Protein AF-A0A4Q2DKI8-F1 (afdb_monomer_lite)

Radius of gyration: 30.86 Å; chains: 1; bounding box: 80×65×93 Å

Secondary structure (DSSP, 8-state):
--HHHHHHHHH-PPPPSS-SS-HHHHHHHHHHHHHH-S-S-----GGGIIIIIHHHHHHHHHHS-GGGS---SS---------TTS--SSS-----HHHHHHHHHHHHHHHHHHHHHHHGGGTSB-SSPPHHHHHHHHHHHHHHHHHHHHHHTT-HHHHHIIIIIIHHHHHHHHHHHTTTT--BHHHHHHHHHHHHHHHTTT-HHHHHIIIIIIS--SS-GGGPPP---SS---HHHHHHHHHHHHHHHHHHHHHHHHHHHHHHHHTT----TTS----TTSPP-------SS--HHHHHHHHHHHHTEETTTTEE-HHHHHHHHHHTTGGG-TTHHHHHHHHHHHHHHH-HHHHH-TTTS-HHHHT-----------------

Structure (mmCIF, N/CA/C/O backbone):
data_AF-A0A4Q2DKI8-F1
#
_entry.id   AF-A0A4Q2DKI8-F1
#
loop_
_atom_site.group_PDB
_atom_site.id
_atom_site.type_symbol
_atom_site.label_atom_id
_atom_site.label_alt_id
_atom_site.label_comp_id
_atom_site.label_asym_id
_atom_site.label_entity_id
_atom_site.label_seq_id
_atom_site.pdbx_PDB_ins_code
_atom_site.Cartn_x
_atom_site.Cartn_y
_atom_site.Cartn_z
_atom_site.occupancy
_atom_site.B_iso_or_equiv
_atom_site.auth_seq_id
_atom_site.auth_comp_id
_atom_site.auth_asym_id
_atom_site.auth_atom_id
_atom_site.pdbx_PDB_model_num
ATOM 1 N N . MET A 1 1 ? 31.866 -0.800 -33.463 1.00 77.00 1 MET A N 1
ATOM 2 C CA . MET A 1 1 ? 30.516 -1.315 -33.772 1.00 77.00 1 MET A CA 1
ATOM 3 C C . MET A 1 1 ? 30.031 -0.546 -34.983 1.00 77.00 1 MET A C 1
ATOM 5 O O . MET A 1 1 ? 29.863 0.662 -34.855 1.00 77.00 1 MET A O 1
ATOM 9 N N . THR A 1 2 ? 29.978 -1.194 -36.147 1.00 89.50 2 THR A N 1
ATOM 10 C CA . THR A 1 2 ? 29.548 -0.562 -37.404 1.00 89.50 2 THR A CA 1
ATOM 11 C C . THR A 1 2 ? 28.019 -0.493 -37.470 1.00 89.50 2 THR A C 1
ATOM 13 O O . THR A 1 2 ? 27.343 -1.048 -36.594 1.00 89.50 2 THR A O 1
ATOM 16 N N . ASP A 1 3 ? 27.472 0.204 -38.463 1.00 88.94 3 ASP A N 1
ATOM 17 C CA . ASP A 1 3 ? 26.021 0.373 -38.591 1.00 88.94 3 ASP A CA 1
ATOM 18 C C . ASP A 1 3 ? 25.321 -0.937 -38.971 1.00 88.94 3 ASP A C 1
ATOM 20 O O . ASP A 1 3 ? 24.263 -1.233 -38.425 1.00 88.94 3 ASP A O 1
ATOM 24 N N . GLU A 1 4 ? 25.968 -1.804 -39.748 1.00 89.12 4 GLU A N 1
ATOM 25 C CA . GLU A 1 4 ? 25.442 -3.121 -40.129 1.00 89.12 4 GLU A CA 1
ATOM 26 C C . GLU A 1 4 ? 25.305 -4.047 -38.908 1.00 89.12 4 GLU A C 1
ATOM 28 O O . GLU A 1 4 ? 24.337 -4.791 -38.766 1.00 89.12 4 GLU A O 1
ATOM 33 N N . VAL A 1 5 ? 26.247 -3.963 -37.959 1.00 89.06 5 VAL A N 1
ATOM 34 C CA . VAL A 1 5 ? 26.152 -4.691 -36.682 1.00 89.06 5 VAL A CA 1
ATOM 35 C C . VAL A 1 5 ? 24.995 -4.159 -35.836 1.00 89.06 5 VAL A C 1
ATOM 37 O O . VAL A 1 5 ? 24.300 -4.938 -35.187 1.00 89.06 5 VAL A O 1
ATOM 40 N N . ARG A 1 6 ? 24.781 -2.837 -35.810 1.00 89.38 6 ARG A N 1
ATOM 41 C CA . ARG A 1 6 ? 23.656 -2.228 -35.080 1.00 89.38 6 ARG A CA 1
ATOM 42 C C . ARG A 1 6 ? 22.326 -2.642 -35.694 1.00 89.38 6 ARG A C 1
ATOM 44 O O . ARG A 1 6 ? 21.403 -2.973 -34.957 1.00 89.38 6 ARG A O 1
ATOM 51 N N . GLU A 1 7 ? 22.243 -2.659 -37.017 1.00 89.50 7 GLU A N 1
ATOM 52 C CA . GLU A 1 7 ? 21.050 -3.071 -37.747 1.00 89.50 7 GLU A CA 1
ATOM 53 C C . GLU A 1 7 ? 20.717 -4.547 -37.494 1.00 89.50 7 GLU A C 1
ATOM 55 O O . GLU A 1 7 ? 19.560 -4.878 -37.232 1.00 89.50 7 GLU A O 1
ATOM 60 N N . TYR A 1 8 ? 21.730 -5.420 -37.452 1.00 90.88 8 TYR A N 1
ATOM 61 C CA . TYR A 1 8 ? 21.567 -6.823 -37.058 1.00 90.88 8 TYR A CA 1
ATOM 62 C C . TYR A 1 8 ? 20.980 -6.982 -35.646 1.00 90.88 8 TYR A C 1
ATOM 64 O O . TYR A 1 8 ? 20.040 -7.756 -35.448 1.00 90.88 8 TYR A O 1
ATOM 72 N N . ILE A 1 9 ? 21.524 -6.243 -34.669 1.00 90.19 9 ILE A N 1
ATOM 73 C CA . ILE A 1 9 ? 21.139 -6.343 -33.252 1.00 90.19 9 ILE A CA 1
ATOM 74 C C . ILE A 1 9 ? 19.747 -5.746 -33.005 1.00 90.19 9 ILE A C 1
ATOM 76 O O . ILE A 1 9 ? 18.921 -6.368 -32.343 1.00 90.19 9 ILE A O 1
ATOM 80 N N . PHE A 1 10 ? 19.473 -4.542 -33.514 1.00 88.50 10 PHE A N 1
ATOM 81 C CA . PHE A 1 10 ? 18.275 -3.783 -33.137 1.00 88.50 10 PHE A CA 1
ATOM 82 C C . PHE A 1 10 ? 17.110 -3.944 -34.123 1.00 88.50 10 PHE A C 1
ATOM 84 O O . PHE A 1 10 ? 15.946 -3.994 -33.709 1.00 88.50 10 PHE A O 1
ATOM 91 N N . CYS A 1 11 ? 17.407 -4.073 -35.416 1.00 85.75 11 CYS A N 1
ATOM 92 C CA . CYS A 1 11 ? 16.418 -4.001 -36.495 1.00 85.75 11 CYS A CA 1
ATOM 93 C C . CYS A 1 11 ? 16.260 -5.311 -37.278 1.00 85.75 11 CYS A C 1
ATOM 95 O O . CYS A 1 11 ? 15.568 -5.323 -38.291 1.00 85.75 11 CYS A O 1
ATOM 97 N N . ASN A 1 12 ? 16.853 -6.417 -36.811 1.00 85.50 12 ASN A N 1
ATOM 98 C CA . ASN A 1 12 ? 16.821 -7.711 -37.503 1.00 85.50 12 ASN A CA 1
ATOM 99 C C . ASN A 1 12 ? 17.420 -7.678 -38.923 1.00 85.50 12 ASN A C 1
ATOM 101 O O . ASN A 1 12 ? 17.011 -8.458 -39.783 1.00 85.50 12 ASN A O 1
ATOM 105 N N . GLY A 1 13 ? 18.401 -6.801 -39.160 1.00 86.25 13 GLY A N 1
ATOM 106 C CA . GLY A 1 13 ? 19.149 -6.749 -40.415 1.00 86.25 13 GLY A CA 1
ATOM 107 C C . GLY A 1 13 ? 20.004 -8.000 -40.670 1.00 86.25 13 GLY A C 1
ATOM 108 O O . GLY A 1 13 ? 20.163 -8.843 -39.783 1.00 86.25 13 GLY A O 1
ATOM 109 N N . PRO A 1 14 ? 20.569 -8.149 -41.880 1.00 90.31 14 PRO A N 1
ATOM 110 C CA . PRO A 1 14 ? 21.500 -9.230 -42.197 1.00 90.31 14 PRO A CA 1
ATOM 111 C C . PRO A 1 14 ? 22.829 -9.084 -41.434 1.00 90.31 14 PRO A C 1
ATOM 113 O O . PRO A 1 14 ? 23.246 -7.984 -41.082 1.00 90.31 14 PRO A O 1
ATOM 116 N N . TRP A 1 15 ? 23.515 -10.204 -41.184 1.00 88.56 15 TRP A N 1
ATOM 117 C CA . TRP A 1 15 ? 24.844 -10.186 -40.560 1.00 88.56 15 TRP A CA 1
ATOM 118 C C . TRP A 1 15 ? 25.907 -9.690 -41.561 1.00 88.56 15 TRP A C 1
ATOM 120 O O . TRP A 1 15 ? 25.939 -10.214 -42.677 1.00 88.56 15 TRP A O 1
ATOM 130 N N . PRO A 1 16 ? 26.774 -8.722 -41.201 1.00 88.31 16 PRO A N 1
ATOM 131 C CA . PRO A 1 16 ? 27.763 -8.161 -42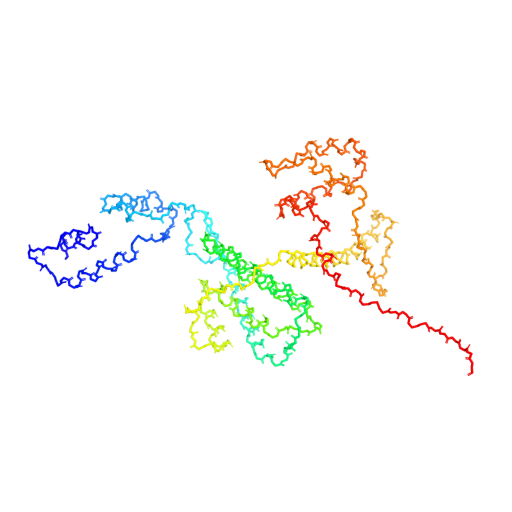.121 1.00 88.31 16 PRO A CA 1
ATOM 132 C C . PRO A 1 16 ? 28.867 -9.144 -42.531 1.00 88.31 16 PRO A C 1
ATOM 134 O O . PRO A 1 16 ? 29.343 -9.943 -41.721 1.00 88.31 16 PRO A O 1
ATOM 137 N N . ASP A 1 17 ? 29.331 -8.993 -43.774 1.00 86.06 17 ASP A N 1
ATOM 138 C CA . ASP A 1 17 ? 30.516 -9.644 -44.340 1.00 86.06 17 ASP A CA 1
ATOM 139 C C . ASP A 1 17 ? 31.410 -8.574 -45.009 1.00 86.06 17 ASP A C 1
ATOM 141 O O . ASP A 1 17 ? 30.940 -7.897 -45.928 1.00 86.06 17 ASP A O 1
ATOM 145 N N . PRO A 1 18 ? 32.662 -8.349 -44.558 1.00 84.50 18 PRO A N 1
ATOM 146 C CA . PRO A 1 18 ? 33.390 -9.077 -43.516 1.00 84.50 18 PRO A CA 1
ATOM 147 C C . PRO A 1 18 ? 32.867 -8.800 -42.102 1.00 84.50 18 PRO A C 1
ATOM 149 O O . PRO A 1 18 ? 32.609 -7.658 -41.722 1.00 84.50 18 PRO A O 1
ATOM 152 N N . ALA A 1 19 ? 32.764 -9.857 -41.294 1.00 83.94 19 ALA A N 1
ATOM 153 C CA . ALA A 1 19 ? 32.272 -9.769 -39.923 1.00 83.94 19 ALA A CA 1
ATOM 154 C C . ALA A 1 19 ? 33.276 -9.023 -39.011 1.00 83.94 19 ALA A C 1
ATOM 156 O O . ALA A 1 19 ? 34.390 -9.508 -38.799 1.00 83.94 19 ALA A O 1
ATOM 157 N N . PRO A 1 20 ? 32.902 -7.878 -38.406 1.00 84.31 20 PRO A N 1
ATOM 158 C CA . PRO A 1 20 ? 33.812 -7.077 -37.582 1.00 84.31 20 PRO A CA 1
ATOM 159 C C . PRO A 1 20 ? 33.986 -7.609 -36.145 1.00 84.31 20 PRO A C 1
ATOM 161 O O . PRO A 1 20 ? 34.806 -7.083 -35.393 1.00 84.31 20 PRO A O 1
ATOM 164 N N . LEU A 1 21 ? 33.203 -8.612 -35.728 1.00 87.44 21 LEU A N 1
ATOM 165 C CA . LEU A 1 21 ? 33.297 -9.282 -34.423 1.00 87.44 21 LEU A CA 1
ATOM 166 C C . LEU A 1 21 ? 32.721 -10.714 -34.479 1.00 87.44 21 LEU A C 1
ATOM 168 O O . LEU A 1 21 ? 32.030 -11.046 -35.439 1.00 87.44 21 LEU A O 1
ATOM 172 N N . PRO A 1 22 ? 32.964 -11.568 -33.464 1.00 90.56 22 PRO A N 1
ATOM 173 C CA . PRO A 1 22 ? 32.379 -12.907 -33.404 1.00 90.56 22 PRO A CA 1
ATOM 174 C C . PRO A 1 22 ? 30.851 -12.863 -33.327 1.00 90.56 22 PRO A C 1
ATOM 176 O O . PRO A 1 22 ? 30.297 -12.199 -32.449 1.00 90.56 22 PRO A O 1
ATOM 179 N N . LYS A 1 23 ? 30.180 -13.619 -34.202 1.00 88.88 23 LYS A N 1
ATOM 180 C CA . LYS A 1 23 ? 28.714 -13.640 -34.297 1.00 88.88 23 LYS A CA 1
ATOM 181 C C . LYS A 1 23 ? 28.036 -13.996 -32.970 1.00 88.88 23 LYS A C 1
ATOM 183 O O . LYS A 1 23 ? 27.081 -13.336 -32.589 1.00 88.88 23 LYS A O 1
ATOM 188 N N . GLU A 1 24 ? 28.600 -14.932 -32.209 1.00 93.19 24 GLU A N 1
ATOM 189 C CA . GLU A 1 24 ? 28.085 -15.349 -30.894 1.00 93.19 24 GLU A CA 1
ATOM 190 C C . GLU A 1 24 ? 27.876 -14.173 -29.925 1.00 93.19 24 GLU A C 1
ATOM 192 O O . GLU A 1 24 ? 26.892 -14.128 -29.192 1.00 93.19 24 GLU A O 1
ATOM 197 N N . LYS A 1 25 ? 28.773 -13.176 -29.944 1.00 91.38 25 LYS A N 1
ATOM 198 C CA . LYS A 1 25 ? 28.643 -11.985 -29.092 1.00 91.38 25 LYS A CA 1
ATOM 199 C C . LYS A 1 25 ? 27.530 -11.060 -29.574 1.00 91.38 25 LYS A C 1
ATOM 201 O O . LYS A 1 25 ? 26.848 -10.458 -28.752 1.00 91.38 25 LYS A O 1
ATOM 206 N N . ALA A 1 26 ? 27.355 -10.933 -30.888 1.00 89.88 26 ALA A N 1
ATOM 207 C CA . ALA A 1 26 ? 26.255 -10.157 -31.451 1.00 89.88 26 ALA A CA 1
ATOM 208 C C . ALA A 1 26 ? 24.902 -10.829 -31.202 1.00 89.88 26 ALA A C 1
ATOM 210 O O . ALA A 1 26 ? 23.942 -10.138 -30.884 1.00 89.88 26 ALA A O 1
ATOM 211 N N . ASP A 1 27 ? 24.845 -12.157 -31.288 1.00 92.62 27 ASP A N 1
ATOM 212 C CA . ASP A 1 27 ? 23.649 -12.946 -30.994 1.00 92.62 27 ASP A CA 1
ATOM 213 C C . ASP A 1 27 ? 23.253 -12.816 -29.520 1.00 92.62 27 ASP A C 1
ATOM 215 O O . ASP A 1 27 ? 22.080 -12.607 -29.221 1.00 92.62 27 ASP A O 1
ATOM 219 N N . ALA A 1 28 ? 24.226 -12.834 -28.602 1.00 94.94 28 ALA A N 1
ATOM 220 C CA . ALA A 1 28 ? 23.975 -12.557 -27.189 1.00 94.94 28 ALA A CA 1
ATOM 221 C C . ALA A 1 28 ? 23.411 -11.139 -26.974 1.00 94.94 28 ALA A C 1
ATOM 223 O O . ALA A 1 28 ? 22.396 -10.978 -26.306 1.00 94.94 28 ALA A O 1
ATOM 224 N N . LEU A 1 29 ? 24.010 -10.109 -27.588 1.00 92.94 29 LEU A N 1
ATOM 225 C CA . LEU A 1 29 ? 23.505 -8.729 -27.493 1.00 92.94 29 LEU A CA 1
ATOM 226 C C . LEU A 1 29 ? 22.094 -8.577 -28.070 1.00 92.94 29 LEU A C 1
ATOM 228 O O . LEU A 1 29 ? 21.269 -7.853 -27.515 1.00 92.94 29 LEU A O 1
ATOM 232 N N . LYS A 1 30 ? 21.826 -9.255 -29.186 1.00 92.75 30 LYS A N 1
ATOM 233 C CA . LYS A 1 30 ? 20.511 -9.283 -29.816 1.00 92.75 30 LYS A CA 1
ATOM 234 C C . LYS A 1 30 ? 19.478 -9.936 -28.902 1.00 92.75 30 LYS A C 1
ATOM 236 O O . LYS A 1 30 ? 18.409 -9.367 -28.722 1.00 92.75 30 LYS A O 1
ATOM 241 N N . HIS A 1 31 ? 19.814 -11.071 -28.293 1.00 94.25 31 HIS A N 1
ATOM 242 C CA . HIS A 1 31 ? 18.936 -11.761 -27.353 1.00 94.25 31 HIS A CA 1
ATOM 243 C C . HIS A 1 31 ? 18.570 -10.880 -26.152 1.00 94.25 31 HIS A C 1
ATOM 245 O O . HIS A 1 31 ? 17.393 -10.743 -25.838 1.00 94.25 31 HIS A O 1
ATOM 251 N N . GLU A 1 32 ? 19.557 -10.229 -25.529 1.00 94.44 32 GLU A N 1
ATOM 252 C CA . GLU A 1 32 ? 19.326 -9.300 -24.413 1.00 94.44 32 GLU A CA 1
ATOM 253 C C . GLU A 1 32 ? 18.415 -8.134 -24.829 1.00 94.44 32 GLU A C 1
ATOM 255 O O . GLU A 1 32 ? 17.480 -7.770 -24.115 1.00 94.44 32 GLU A O 1
ATOM 260 N N . TYR A 1 33 ? 18.646 -7.562 -26.015 1.00 91.06 33 TYR A N 1
ATOM 261 C CA . TYR A 1 33 ? 17.800 -6.493 -26.537 1.00 91.06 33 TYR A CA 1
ATOM 262 C C . TYR A 1 33 ? 16.364 -6.962 -26.802 1.00 91.06 33 TYR A C 1
ATOM 264 O O . TYR A 1 33 ? 15.423 -6.283 -26.409 1.00 91.06 33 TYR A O 1
ATOM 272 N N . GLU A 1 34 ? 16.174 -8.115 -27.438 1.00 89.62 34 GLU A N 1
ATOM 273 C CA . GLU A 1 34 ? 14.843 -8.667 -27.714 1.00 89.62 34 GLU A CA 1
ATOM 274 C C . GLU A 1 34 ? 14.101 -9.102 -26.445 1.00 89.62 34 GLU A C 1
ATOM 276 O O . GLU A 1 34 ? 12.874 -9.069 -26.426 1.00 89.62 34 GLU A O 1
ATOM 281 N N . TYR A 1 35 ? 14.822 -9.480 -25.385 1.00 89.88 35 TYR A N 1
ATOM 282 C CA . TYR A 1 35 ? 14.232 -9.849 -24.100 1.00 89.88 35 TYR A CA 1
ATOM 283 C C . TYR A 1 35 ? 13.748 -8.629 -23.303 1.00 89.88 35 TYR A C 1
ATOM 285 O O . TYR A 1 35 ? 12.637 -8.634 -22.779 1.00 89.88 35 TYR A O 1
ATOM 293 N N . PHE A 1 36 ? 14.572 -7.579 -23.201 1.00 88.06 36 PHE A N 1
ATOM 294 C CA . PHE A 1 36 ? 14.265 -6.398 -22.383 1.00 88.06 36 PHE A CA 1
ATOM 295 C C . PHE A 1 36 ? 13.435 -5.324 -23.098 1.00 88.06 36 PHE A C 1
ATOM 297 O O . PHE A 1 36 ? 12.964 -4.387 -22.450 1.00 88.06 36 PHE A O 1
ATOM 304 N N . TYR A 1 37 ? 13.304 -5.394 -24.423 1.00 86.12 37 TYR A N 1
ATOM 305 C CA . TYR A 1 37 ? 12.617 -4.380 -25.218 1.00 86.12 37 TYR A CA 1
ATOM 306 C C . TYR A 1 37 ? 11.284 -4.908 -25.767 1.00 86.12 37 TYR A C 1
ATOM 308 O O . TYR A 1 37 ? 11.247 -6.025 -26.275 1.00 86.12 37 TYR A O 1
ATOM 316 N N . PRO A 1 38 ? 10.198 -4.111 -25.759 1.00 85.56 38 PRO A N 1
ATOM 317 C CA . PRO A 1 38 ? 10.098 -2.705 -25.348 1.00 85.56 38 PRO A CA 1
ATOM 318 C C . PRO A 1 38 ? 10.193 -2.499 -23.830 1.00 85.56 38 PRO A C 1
ATOM 320 O O . PRO A 1 38 ? 9.742 -3.336 -23.063 1.00 85.56 38 PRO A O 1
ATOM 323 N N . PHE A 1 39 ? 10.731 -1.355 -23.387 1.00 73.44 39 PHE A N 1
ATOM 324 C CA . PHE A 1 39 ? 10.734 -1.024 -21.954 1.00 73.44 39 PHE A CA 1
ATOM 325 C C . PHE A 1 39 ? 9.309 -0.753 -21.442 1.00 73.44 39 PHE A C 1
ATOM 327 O O . PHE A 1 39 ? 8.517 -0.066 -22.098 1.00 73.44 39 PHE A O 1
ATOM 334 N N . ASP A 1 40 ? 9.017 -1.222 -20.228 1.00 78.19 40 ASP A N 1
ATOM 335 C CA . ASP A 1 40 ? 7.672 -1.180 -19.643 1.00 78.19 40 ASP A CA 1
ATOM 336 C C . ASP A 1 40 ? 7.286 0.193 -19.069 1.00 78.19 40 ASP A C 1
ATOM 338 O O . ASP A 1 40 ? 6.192 0.706 -19.320 1.00 78.19 40 ASP A O 1
ATOM 342 N N . ILE A 1 41 ? 8.173 0.808 -18.271 1.00 77.81 41 ILE A N 1
ATOM 343 C CA . ILE A 1 41 ? 7.863 2.031 -17.510 1.00 77.81 41 ILE A CA 1
ATOM 344 C C . ILE A 1 41 ? 9.009 3.056 -17.600 1.00 77.81 41 ILE A C 1
ATOM 346 O O . ILE A 1 41 ? 10.058 2.885 -16.980 1.00 77.81 41 ILE A O 1
ATOM 350 N N . PRO A 1 42 ? 8.810 4.177 -18.318 1.00 78.38 42 PRO A N 1
ATOM 351 C CA . PRO A 1 42 ? 9.722 5.318 -18.321 1.00 78.38 42 PRO A CA 1
ATOM 352 C C . PRO A 1 42 ? 9.381 6.291 -17.177 1.00 78.38 42 PRO A C 1
ATOM 354 O O . PRO A 1 42 ? 8.417 7.051 -17.260 1.00 78.38 42 PRO A O 1
ATOM 357 N N . SER A 1 43 ? 10.186 6.321 -16.115 1.00 78.62 43 SER A N 1
ATOM 358 C CA . SER A 1 43 ? 10.035 7.322 -15.046 1.00 78.62 43 SER A CA 1
ATOM 359 C C . SER A 1 43 ? 10.823 8.593 -15.379 1.00 78.62 43 SER A C 1
ATOM 361 O O . SER A 1 43 ? 12.034 8.541 -15.589 1.00 78.62 43 SER A O 1
ATOM 363 N N . SER A 1 44 ? 10.156 9.749 -15.416 1.00 80.62 44 SER A N 1
ATOM 364 C CA . SER A 1 44 ? 10.790 11.046 -15.681 1.00 80.62 44 SER A CA 1
ATOM 365 C C . SER A 1 44 ? 9.991 12.201 -15.072 1.00 80.62 44 SER A C 1
ATOM 367 O O . SER A 1 44 ? 8.849 12.021 -14.651 1.00 80.62 44 SER A O 1
ATOM 369 N N . ALA A 1 45 ? 10.600 13.383 -14.994 1.00 77.81 45 ALA A N 1
ATOM 370 C CA . ALA A 1 45 ? 9.975 14.576 -14.437 1.00 77.81 45 ALA A CA 1
ATOM 371 C C . ALA A 1 45 ? 9.185 15.367 -15.504 1.00 77.81 45 ALA A C 1
ATOM 373 O O . ALA A 1 45 ? 9.383 15.203 -16.711 1.00 77.81 45 ALA A O 1
ATOM 374 N N . LYS A 1 46 ? 8.224 16.189 -15.054 1.00 80.06 46 LYS A N 1
ATOM 375 C CA . LYS A 1 46 ? 7.253 16.888 -15.924 1.00 80.06 46 LYS A CA 1
ATOM 376 C C . LYS A 1 46 ? 7.906 17.866 -16.909 1.00 80.06 46 LYS A C 1
ATOM 378 O O . LYS A 1 46 ? 7.400 18.072 -18.007 1.00 80.06 46 LYS A O 1
ATOM 383 N N . ASP A 1 47 ? 9.040 18.437 -16.528 1.00 81.94 47 ASP A N 1
ATOM 384 C CA . ASP A 1 47 ? 9.884 19.328 -17.329 1.00 81.94 47 ASP A CA 1
ATOM 385 C C . ASP A 1 47 ? 10.467 18.644 -18.574 1.00 81.94 47 ASP A C 1
ATOM 387 O O . ASP A 1 47 ? 10.751 19.310 -19.571 1.00 81.94 47 ASP A O 1
ATOM 391 N N . LEU A 1 48 ? 10.587 17.313 -18.548 1.00 86.12 48 LEU A N 1
ATOM 392 C CA . LEU A 1 48 ? 11.117 16.519 -19.655 1.00 86.12 48 LEU A CA 1
ATOM 393 C C . LEU A 1 48 ? 10.049 16.060 -20.658 1.00 86.12 48 LEU A C 1
ATOM 395 O O . LEU A 1 48 ? 10.378 15.520 -21.719 1.00 86.12 48 LEU A O 1
ATOM 399 N N . VAL A 1 49 ? 8.766 16.304 -20.366 1.00 82.25 49 VAL A N 1
ATOM 400 C CA . VAL A 1 49 ? 7.645 16.006 -21.272 1.00 82.25 49 VAL A CA 1
ATOM 401 C C . VAL A 1 49 ? 7.779 16.733 -22.617 1.00 82.25 49 VAL A C 1
ATOM 403 O O . VAL A 1 49 ? 7.800 16.042 -23.638 1.00 82.25 49 VAL A O 1
ATOM 406 N N . PRO A 1 50 ? 7.924 18.075 -22.677 1.00 85.56 50 PRO A N 1
ATOM 407 C CA . PRO A 1 50 ? 7.973 18.797 -23.952 1.00 85.56 50 PRO A CA 1
ATOM 408 C C . PRO A 1 50 ? 9.259 18.562 -24.762 1.00 85.56 50 PRO A C 1
ATOM 410 O O . PRO A 1 50 ? 9.323 18.984 -25.912 1.00 85.56 50 PRO A O 1
ATOM 413 N N . ASN A 1 51 ? 10.282 17.917 -24.188 1.00 89.56 51 ASN A N 1
ATOM 414 C CA . ASN A 1 51 ? 11.569 17.680 -24.844 1.00 89.56 51 ASN A CA 1
ATOM 415 C C . ASN A 1 51 ? 11.899 16.179 -24.928 1.00 89.56 51 ASN A C 1
ATOM 417 O O . ASN A 1 51 ? 11.422 15.500 -25.828 1.00 89.56 51 ASN A O 1
ATOM 421 N N . HIS A 1 52 ? 12.688 15.642 -24.004 1.00 85.94 52 HIS A N 1
ATOM 422 C CA . HIS A 1 52 ? 13.252 14.305 -23.983 1.00 85.94 52 HIS A CA 1
ATOM 423 C C . HIS A 1 52 ? 12.206 13.207 -24.171 1.00 85.94 52 HIS A C 1
ATOM 425 O O . HIS A 1 52 ? 12.416 12.325 -24.995 1.00 85.94 52 HIS A O 1
ATOM 431 N N . LEU A 1 53 ? 11.068 13.251 -23.469 1.00 83.12 53 LEU A N 1
ATOM 432 C CA . LEU A 1 53 ? 10.031 12.225 -23.635 1.00 83.12 53 LEU A CA 1
ATOM 433 C C . LEU A 1 53 ? 9.364 12.304 -25.012 1.00 83.12 53 LEU A C 1
ATOM 435 O O . LEU A 1 53 ? 9.102 11.268 -25.625 1.00 83.12 53 LEU A O 1
ATOM 439 N N . THR A 1 54 ? 9.150 13.518 -25.521 1.00 82.62 54 THR A N 1
ATOM 440 C CA . THR A 1 54 ? 8.624 13.741 -26.872 1.00 82.62 54 THR A CA 1
ATOM 441 C C . THR A 1 54 ? 9.620 13.260 -27.930 1.00 82.62 54 THR A C 1
ATOM 443 O O . THR A 1 54 ? 9.260 12.479 -28.808 1.00 82.62 54 THR A O 1
ATOM 446 N N . PHE A 1 55 ? 10.897 13.628 -27.818 1.00 86.00 55 PHE A N 1
ATOM 447 C CA . PHE A 1 55 ? 11.950 13.162 -28.720 1.00 86.00 55 PHE A CA 1
ATOM 448 C C . PHE A 1 55 ? 12.171 11.657 -28.622 1.00 86.00 55 PHE A C 1
ATOM 450 O O . PHE A 1 55 ? 12.430 11.018 -29.636 1.00 86.00 55 PHE A O 1
ATOM 457 N N . ALA A 1 56 ? 12.028 11.058 -27.440 1.00 85.38 56 ALA A N 1
ATOM 458 C CA . ALA A 1 56 ? 12.097 9.614 -27.296 1.00 85.38 56 ALA A CA 1
ATOM 459 C C . ALA A 1 56 ? 10.985 8.942 -28.113 1.00 85.38 56 ALA A C 1
ATOM 461 O O . ALA A 1 56 ? 11.276 8.012 -28.852 1.00 85.38 56 ALA A O 1
ATOM 462 N N . LEU A 1 57 ? 9.743 9.434 -28.071 1.00 84.06 57 LEU A N 1
ATOM 463 C C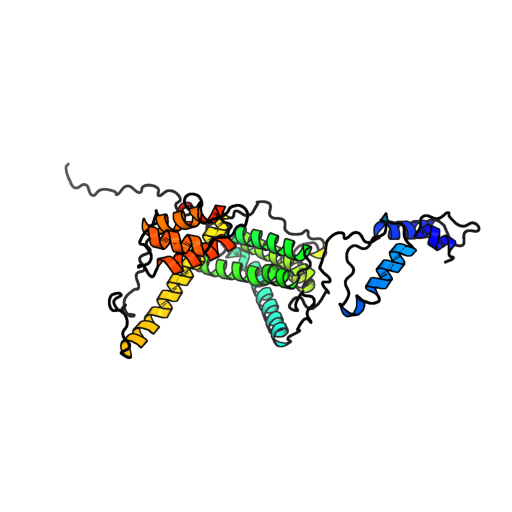A . LEU A 1 57 ? 8.667 8.905 -28.920 1.00 84.06 57 LEU A CA 1
ATOM 464 C C . LEU A 1 57 ? 9.005 9.005 -30.415 1.00 84.06 57 LEU A C 1
ATOM 466 O O . LEU A 1 57 ? 8.917 7.999 -31.116 1.00 84.06 57 LEU A O 1
ATOM 470 N N . TYR A 1 58 ? 9.447 10.177 -30.881 1.00 85.50 58 TYR A N 1
ATOM 471 C CA . TYR A 1 58 ? 9.816 10.377 -32.288 1.00 85.50 58 TYR A CA 1
ATOM 472 C C . TYR A 1 58 ? 10.974 9.477 -32.728 1.00 85.50 58 TYR A C 1
ATOM 474 O O . TYR A 1 58 ? 10.873 8.816 -33.757 1.00 85.50 58 TYR A O 1
ATOM 482 N N . ASN A 1 59 ? 12.045 9.394 -31.937 1.00 87.25 59 ASN A N 1
ATOM 483 C CA . ASN A 1 59 ? 13.200 8.558 -32.263 1.00 87.25 59 ASN A CA 1
ATOM 484 C C . ASN A 1 59 ? 12.835 7.067 -32.309 1.00 87.25 59 ASN A C 1
ATOM 486 O O . ASN A 1 59 ? 13.326 6.352 -33.174 1.00 87.25 59 ASN A O 1
ATOM 490 N N . HIS A 1 60 ? 11.956 6.590 -31.420 1.00 87.06 60 HIS A N 1
ATOM 491 C CA . HIS A 1 60 ? 11.540 5.181 -31.429 1.00 87.06 60 HIS A CA 1
ATOM 492 C C . HIS A 1 60 ? 10.642 4.874 -32.628 1.00 87.06 60 HIS A C 1
ATOM 494 O O . HIS A 1 60 ? 10.812 3.834 -33.253 1.00 87.06 60 HIS A O 1
ATOM 500 N N . ALA A 1 61 ? 9.740 5.795 -32.984 1.00 85.25 61 ALA A N 1
ATOM 501 C CA . ALA A 1 61 ? 8.907 5.661 -34.175 1.00 85.25 61 ALA A CA 1
ATOM 502 C C . ALA A 1 61 ? 9.722 5.702 -35.480 1.00 85.25 61 ALA A C 1
ATOM 504 O O . ALA A 1 61 ? 9.346 5.057 -36.453 1.00 85.25 61 ALA A O 1
ATOM 505 N N . ALA A 1 62 ? 10.827 6.455 -35.503 1.00 86.81 62 ALA A N 1
ATOM 506 C CA . ALA A 1 62 ? 11.689 6.588 -36.674 1.00 86.81 62 ALA A CA 1
ATOM 507 C C . ALA A 1 62 ? 12.673 5.419 -36.851 1.00 86.81 62 ALA A C 1
ATOM 509 O O . ALA A 1 62 ? 12.978 5.058 -37.984 1.00 86.81 62 ALA A O 1
ATOM 510 N N . LEU A 1 63 ? 13.198 4.859 -35.754 1.00 84.50 63 LEU A N 1
ATOM 511 C CA . LEU A 1 63 ? 14.283 3.869 -35.796 1.00 84.50 63 LEU A CA 1
ATOM 512 C C . LEU A 1 63 ? 13.814 2.422 -35.653 1.00 84.50 63 LEU A C 1
ATOM 514 O O . LEU A 1 63 ? 14.483 1.523 -36.153 1.00 84.50 63 LEU A O 1
ATOM 518 N N . LEU A 1 64 ? 12.720 2.180 -34.930 1.00 82.62 64 LEU A N 1
ATOM 519 C CA . LEU A 1 64 ? 12.315 0.833 -34.538 1.00 82.62 64 LEU A CA 1
ATOM 520 C C . LEU A 1 64 ? 11.017 0.411 -35.236 1.00 82.62 64 LEU A C 1
ATOM 522 O O . LEU A 1 64 ? 10.176 1.260 -35.535 1.00 82.62 64 LEU A O 1
ATOM 526 N N . PRO A 1 65 ? 10.818 -0.895 -35.477 1.00 77.75 65 PRO A N 1
ATOM 527 C CA . PRO A 1 65 ? 9.556 -1.413 -35.987 1.00 77.75 65 PRO A CA 1
ATOM 528 C C . PRO A 1 65 ? 8.423 -1.261 -34.954 1.00 77.75 65 PRO A C 1
ATOM 530 O O . PRO A 1 65 ? 8.658 -1.105 -33.754 1.00 77.75 65 PRO A O 1
ATOM 533 N N . GLY A 1 66 ? 7.176 -1.261 -35.440 1.00 73.38 66 GLY A N 1
ATOM 534 C CA . GLY A 1 66 ? 5.985 -0.896 -34.658 1.00 73.38 66 GLY A CA 1
ATOM 535 C C . GLY A 1 66 ? 5.685 -1.777 -33.442 1.00 73.38 66 GLY A C 1
ATOM 536 O O . GLY A 1 66 ? 5.060 -1.323 -32.488 1.00 73.38 66 GLY A O 1
ATOM 537 N N . ASP A 1 67 ? 6.149 -3.021 -33.458 1.00 76.38 67 ASP A N 1
ATOM 538 C CA . ASP A 1 67 ? 6.106 -3.986 -32.354 1.00 76.38 67 ASP A CA 1
ATOM 539 C C . ASP A 1 67 ? 7.052 -3.620 -31.199 1.00 76.38 67 ASP A C 1
ATOM 541 O O . ASP A 1 67 ? 6.787 -3.965 -30.050 1.00 76.38 67 ASP A O 1
ATOM 545 N N . LYS A 1 68 ? 8.113 -2.859 -31.487 1.00 73.81 68 LYS A N 1
ATOM 546 C CA . LYS A 1 68 ? 9.061 -2.317 -30.500 1.00 73.81 68 LYS A CA 1
ATOM 547 C C . LYS A 1 68 ? 8.691 -0.905 -30.046 1.00 73.81 68 LYS A C 1
ATOM 549 O O . LYS A 1 68 ? 9.413 -0.288 -29.258 1.00 73.81 68 LYS A O 1
ATOM 554 N N . TRP A 1 69 ? 7.574 -0.362 -30.533 1.00 69.75 69 TRP A N 1
ATOM 555 C CA . TRP A 1 69 ? 7.038 0.898 -30.031 1.00 69.75 69 TRP A CA 1
ATOM 556 C C . TRP A 1 69 ? 6.403 0.674 -28.662 1.00 69.75 69 TRP A C 1
ATOM 558 O O . TRP A 1 69 ? 5.836 -0.377 -28.378 1.00 69.75 69 TRP A O 1
ATOM 568 N N . ARG A 1 70 ? 6.501 1.693 -27.805 1.00 57.44 70 ARG A N 1
ATOM 569 C CA . ARG A 1 70 ? 6.050 1.661 -26.406 1.00 57.44 70 ARG A CA 1
ATOM 570 C C . ARG A 1 70 ? 4.693 0.970 -26.244 1.00 57.44 70 ARG A C 1
ATOM 572 O O . ARG A 1 70 ? 3.663 1.512 -26.658 1.00 57.44 70 ARG A O 1
ATOM 579 N N . LEU A 1 71 ? 4.673 -0.160 -25.541 1.00 50.06 71 LEU A N 1
ATOM 580 C CA . LEU A 1 71 ? 3.440 -0.816 -25.129 1.00 50.06 71 LEU A CA 1
ATOM 581 C C . LEU A 1 71 ? 2.957 -0.236 -23.792 1.00 50.06 71 LEU A C 1
ATOM 583 O O . LEU A 1 71 ? 3.088 -0.832 -22.734 1.00 50.06 71 LEU A O 1
ATOM 587 N N . ARG A 1 72 ? 2.332 0.944 -23.842 1.00 42.78 72 ARG A N 1
ATOM 588 C CA . ARG A 1 72 ? 1.307 1.296 -22.847 1.00 42.78 72 ARG A CA 1
ATOM 589 C C . ARG A 1 72 ? 0.213 2.153 -23.472 1.00 42.78 72 ARG A C 1
ATOM 591 O O . ARG A 1 72 ? 0.078 3.345 -23.206 1.00 42.78 72 ARG A O 1
ATOM 598 N N . ARG A 1 73 ? -0.632 1.513 -24.291 1.00 33.16 73 ARG A N 1
ATOM 599 C CA . ARG A 1 73 ? -2.027 1.958 -24.438 1.00 33.16 73 ARG A CA 1
ATOM 600 C C . ARG A 1 73 ? -2.653 1.841 -23.041 1.00 33.16 73 ARG A C 1
ATOM 602 O O . ARG A 1 73 ? -2.858 0.731 -22.572 1.00 33.16 73 ARG A O 1
ATOM 609 N N . ARG A 1 74 ? -2.951 2.993 -22.424 1.00 32.69 74 ARG A N 1
ATOM 610 C CA . ARG A 1 74 ? -3.419 3.230 -21.035 1.00 32.69 74 ARG A CA 1
ATOM 611 C C . ARG A 1 74 ? -2.294 3.397 -20.006 1.00 32.69 74 ARG A C 1
ATOM 613 O O . ARG A 1 74 ? -1.916 2.444 -19.349 1.00 32.69 74 ARG A O 1
ATOM 620 N N . SER A 1 75 ? -1.834 4.629 -19.787 1.00 28.45 75 SER A N 1
ATOM 621 C CA . SER A 1 75 ? -1.914 5.216 -18.440 1.00 28.45 75 SER A CA 1
ATOM 622 C C . SER A 1 75 ? -1.511 6.691 -18.437 1.00 28.45 75 SER A C 1
ATOM 624 O O . SER A 1 75 ? -0.405 7.057 -18.832 1.00 28.45 75 SER A O 1
ATOM 626 N N . ARG A 1 76 ? -2.409 7.522 -17.904 1.00 33.25 76 ARG A N 1
ATOM 627 C CA . ARG A 1 76 ? -2.044 8.708 -17.131 1.00 33.25 76 ARG A CA 1
ATOM 628 C C . ARG A 1 76 ? -1.371 8.220 -15.839 1.00 33.25 76 ARG A C 1
ATOM 630 O O . ARG A 1 76 ? -2.058 8.042 -14.848 1.00 33.25 76 ARG A O 1
ATOM 637 N N . SER A 1 77 ? -0.064 7.993 -15.838 1.00 34.62 77 SER A N 1
ATOM 638 C CA . SER A 1 77 ? 0.735 8.089 -14.607 1.00 34.62 77 SER A CA 1
ATOM 639 C C . SER A 1 77 ? 2.212 8.230 -14.973 1.00 34.62 77 SER A C 1
ATOM 641 O O . SER A 1 77 ? 2.881 7.280 -15.373 1.00 34.62 77 SER A O 1
ATOM 643 N N . LEU A 1 78 ? 2.704 9.467 -14.899 1.00 34.75 78 LEU A N 1
ATOM 644 C CA . LEU A 1 78 ? 4.129 9.781 -14.825 1.00 34.75 78 LEU A CA 1
ATOM 645 C C . LEU A 1 78 ? 4.453 9.914 -13.331 1.00 34.75 78 LEU A C 1
ATOM 647 O O . LEU A 1 78 ? 4.454 11.017 -12.795 1.00 34.75 78 LEU A O 1
ATOM 651 N N . GLY A 1 79 ? 4.626 8.781 -12.647 1.00 34.78 79 GLY A N 1
ATOM 652 C CA . GLY A 1 79 ? 4.972 8.722 -11.225 1.00 34.78 79 GLY A CA 1
ATOM 653 C C . GLY A 1 79 ? 6.471 8.493 -11.042 1.00 34.78 79 GLY A C 1
ATOM 654 O O . GLY A 1 79 ? 6.988 7.437 -11.399 1.00 34.78 79 GLY A O 1
ATOM 655 N N . ARG A 1 80 ? 7.173 9.501 -10.516 1.00 41.25 80 ARG A N 1
ATOM 656 C CA . ARG A 1 80 ? 8.594 9.454 -10.131 1.00 41.25 80 ARG A CA 1
ATOM 657 C C . ARG A 1 80 ? 8.761 8.644 -8.840 1.00 41.25 80 ARG A C 1
ATOM 659 O O . ARG A 1 80 ? 7.992 8.833 -7.909 1.00 41.25 80 ARG A O 1
ATOM 666 N N . MET A 1 81 ? 9.840 7.866 -8.723 1.00 31.58 81 MET A N 1
ATOM 667 C CA . MET A 1 81 ? 10.310 7.353 -7.428 1.00 31.58 81 MET A CA 1
ATOM 668 C C . MET A 1 81 ? 10.864 8.531 -6.593 1.00 31.58 81 MET A C 1
ATOM 670 O O . MET A 1 81 ? 11.924 9.089 -6.893 1.00 31.58 81 MET A O 1
ATOM 674 N N . ARG A 1 82 ? 10.085 8.977 -5.603 1.00 32.28 82 ARG A N 1
ATOM 675 C CA . ARG A 1 82 ? 10.404 10.002 -4.586 1.00 32.28 82 ARG A CA 1
ATOM 676 C C . ARG A 1 82 ? 10.314 9.349 -3.192 1.00 32.28 82 ARG A C 1
ATOM 678 O O . ARG A 1 82 ? 9.802 8.232 -3.113 1.00 32.28 82 ARG A O 1
ATOM 685 N N . PRO A 1 83 ? 10.775 9.992 -2.094 1.00 41.84 83 PRO A N 1
ATOM 686 C CA . PRO A 1 83 ? 10.415 9.541 -0.750 1.00 41.84 83 PRO A CA 1
ATOM 687 C C . PRO A 1 83 ? 8.899 9.361 -0.693 1.00 41.84 83 PRO A C 1
ATOM 689 O O . PRO A 1 83 ? 8.169 10.268 -1.080 1.00 41.84 83 PRO A O 1
ATOM 692 N N . VAL A 1 84 ? 8.450 8.179 -0.289 1.00 49.09 84 VAL A N 1
ATOM 693 C CA . VAL A 1 84 ? 7.098 7.672 -0.578 1.00 49.09 84 VAL A CA 1
ATOM 694 C C . VAL A 1 84 ? 5.971 8.495 0.068 1.00 49.09 84 VAL A C 1
ATOM 696 O O . VAL A 1 84 ? 4.818 8.415 -0.337 1.00 49.09 84 VAL A O 1
ATOM 699 N N . ASP A 1 85 ? 6.303 9.365 1.020 1.00 40.94 85 ASP A N 1
ATOM 700 C CA . ASP A 1 85 ? 5.360 10.316 1.616 1.00 40.94 85 ASP A CA 1
ATOM 701 C C . ASP A 1 85 ? 5.099 11.575 0.751 1.00 40.94 85 ASP A C 1
ATOM 703 O O . ASP A 1 85 ? 4.182 12.348 1.046 1.00 40.94 85 ASP A O 1
ATOM 707 N N . ALA A 1 86 ? 5.877 11.806 -0.312 1.00 46.12 86 ALA A N 1
ATOM 708 C CA . ALA A 1 86 ? 5.759 12.971 -1.186 1.00 46.12 86 ALA A CA 1
ATOM 709 C C . ALA A 1 86 ? 4.740 12.698 -2.313 1.00 46.12 86 ALA A C 1
ATOM 711 O O . ALA A 1 86 ? 4.763 11.636 -2.918 1.00 46.12 86 ALA A O 1
ATOM 712 N N . GLU A 1 87 ? 3.833 13.644 -2.579 1.00 54.00 87 GLU A N 1
ATOM 713 C CA . GLU A 1 87 ? 2.682 13.503 -3.494 1.00 54.00 87 GLU A CA 1
ATOM 714 C C . GLU A 1 87 ? 2.962 12.769 -4.824 1.00 54.00 87 GLU A C 1
ATOM 716 O O . GLU A 1 87 ? 3.900 13.103 -5.545 1.00 54.00 87 GLU A O 1
ATOM 721 N N . ASP A 1 88 ? 2.076 11.823 -5.169 1.00 58.62 88 ASP A N 1
ATOM 722 C CA . ASP A 1 88 ? 2.120 11.013 -6.405 1.00 58.62 88 ASP A CA 1
ATOM 723 C C . ASP A 1 88 ? 1.515 11.724 -7.638 1.00 58.62 88 ASP A C 1
ATOM 725 O O . ASP A 1 88 ? 1.447 11.159 -8.731 1.00 58.62 88 ASP A O 1
ATOM 729 N N . GLY A 1 89 ? 1.021 12.955 -7.471 1.00 63.00 89 GLY A N 1
ATOM 730 C CA . GLY A 1 89 ? 0.408 13.742 -8.540 1.00 63.00 89 GLY A CA 1
ATOM 731 C C . GLY A 1 89 ? 1.422 14.381 -9.499 1.00 63.00 89 GLY A C 1
ATOM 732 O O . GLY A 1 89 ? 2.635 14.277 -9.340 1.00 63.00 89 GLY A O 1
ATOM 733 N N . LEU A 1 90 ? 0.914 15.118 -10.495 1.00 65.56 90 LEU A N 1
ATOM 734 C CA . LEU A 1 90 ? 1.742 15.999 -11.344 1.00 65.56 90 LEU A CA 1
ATOM 735 C C . LEU A 1 90 ? 2.217 17.267 -10.606 1.00 65.56 90 LEU A C 1
ATOM 737 O O . LEU A 1 90 ? 2.987 18.063 -11.156 1.00 65.56 90 LEU A O 1
ATOM 741 N N . GLU A 1 91 ? 1.720 17.468 -9.388 1.00 70.38 91 GLU A N 1
ATOM 742 C CA . GLU A 1 91 ? 2.069 18.571 -8.504 1.00 70.38 91 GLU A CA 1
ATOM 743 C C . GLU A 1 91 ? 3.463 18.374 -7.892 1.00 70.38 91 GLU A C 1
ATOM 745 O O . GLU A 1 91 ? 4.066 17.296 -7.940 1.00 70.38 91 GLU A O 1
ATOM 750 N N . ASP A 1 92 ? 4.041 19.464 -7.392 1.00 71.69 92 ASP A N 1
ATOM 751 C CA . ASP A 1 92 ? 5.396 19.429 -6.860 1.00 71.69 92 ASP A CA 1
ATOM 752 C C . ASP A 1 92 ? 5.405 18.792 -5.475 1.00 71.69 92 ASP A C 1
ATOM 754 O O . ASP A 1 92 ? 4.973 19.379 -4.491 1.00 71.69 92 ASP A O 1
ATOM 758 N N . ALA A 1 93 ? 5.938 17.574 -5.412 1.00 76.38 93 ALA A N 1
ATOM 759 C CA . ALA A 1 93 ? 5.962 16.819 -4.172 1.00 76.38 93 ALA A CA 1
ATOM 760 C C . ALA A 1 93 ? 6.740 17.549 -3.061 1.00 76.38 93 ALA A C 1
ATOM 762 O O . ALA A 1 93 ? 7.895 17.941 -3.255 1.00 76.38 93 ALA A O 1
ATOM 763 N N . ASN A 1 94 ? 6.111 17.658 -1.893 1.00 80.00 94 ASN A N 1
ATOM 764 C CA . ASN A 1 94 ? 6.674 18.266 -0.694 1.00 80.00 94 ASN A CA 1
ATOM 765 C C . ASN A 1 94 ? 7.468 17.235 0.132 1.00 80.00 94 ASN A C 1
ATOM 767 O O . ASN A 1 94 ? 7.007 16.110 0.329 1.00 80.00 94 ASN A O 1
ATOM 771 N N . PHE A 1 95 ? 8.645 17.616 0.631 1.00 82.31 95 PHE A N 1
ATOM 772 C CA . PHE A 1 95 ? 9.434 16.805 1.561 1.00 82.31 95 PHE A CA 1
ATOM 773 C C . PHE A 1 95 ? 9.584 17.552 2.882 1.00 82.31 95 PHE A C 1
ATOM 775 O O . PHE A 1 95 ? 10.228 18.598 2.950 1.00 82.31 95 PHE A O 1
ATOM 782 N N . GLU A 1 96 ? 9.007 16.990 3.941 1.00 84.06 96 GLU A N 1
ATOM 783 C CA . GLU A 1 96 ? 9.043 17.578 5.275 1.00 84.06 96 GLU A CA 1
ATOM 784 C C . GLU A 1 96 ? 9.945 16.765 6.204 1.00 84.06 96 GLU A C 1
ATOM 786 O O . GLU A 1 96 ? 9.632 15.633 6.576 1.00 84.06 96 GLU A O 1
ATOM 791 N N . GLU A 1 97 ? 11.039 17.377 6.657 1.00 83.62 97 GLU A N 1
ATOM 792 C CA . GLU A 1 97 ? 12.007 16.740 7.561 1.00 83.62 97 GLU A CA 1
ATOM 793 C C . GLU A 1 97 ? 11.369 16.293 8.888 1.00 83.62 97 GLU A C 1
ATOM 795 O O . GLU A 1 97 ? 11.703 15.243 9.437 1.00 83.62 97 GLU A O 1
ATOM 800 N N . LYS A 1 98 ? 10.380 17.048 9.386 1.00 88.50 98 LYS A N 1
ATOM 801 C CA . LYS A 1 98 ? 9.623 16.684 10.594 1.00 88.50 98 LYS A CA 1
ATOM 802 C C . LYS A 1 98 ? 8.905 15.343 10.437 1.00 88.50 98 LYS A C 1
ATOM 804 O O . LYS A 1 98 ? 8.931 14.527 11.358 1.00 88.50 98 LYS A O 1
ATOM 809 N N . THR A 1 99 ? 8.298 15.114 9.276 1.00 84.50 99 THR A N 1
ATOM 810 C CA . THR A 1 99 ? 7.590 13.869 8.955 1.00 84.50 99 THR A CA 1
ATOM 811 C C . THR A 1 99 ? 8.579 12.717 8.800 1.00 84.50 99 THR A C 1
ATOM 813 O O . THR A 1 99 ? 8.352 11.644 9.357 1.00 84.50 99 THR A O 1
ATOM 816 N N . ALA A 1 100 ? 9.732 12.957 8.165 1.00 84.00 100 ALA A N 1
ATOM 817 C CA . ALA A 1 100 ? 10.800 11.964 8.067 1.00 84.00 100 ALA A CA 1
ATOM 818 C C . ALA A 1 100 ? 11.310 11.522 9.453 1.00 84.00 100 ALA A C 1
ATOM 820 O O . ALA A 1 100 ? 11.351 10.327 9.741 1.00 84.00 100 ALA A O 1
ATOM 821 N N . ASN A 1 101 ? 11.605 12.466 10.352 1.00 86.81 101 ASN A N 1
ATOM 822 C CA . ASN A 1 101 ? 12.069 12.158 11.710 1.00 86.81 101 ASN A CA 1
ATOM 823 C C . ASN A 1 101 ? 11.023 11.382 12.529 1.00 86.81 101 ASN A C 1
ATOM 825 O O . ASN A 1 101 ? 11.367 10.438 13.244 1.00 86.81 101 ASN A O 1
ATOM 829 N N . ALA A 1 102 ? 9.737 11.724 12.392 1.00 87.88 102 ALA A N 1
ATOM 830 C CA . ALA A 1 102 ? 8.652 10.971 13.021 1.00 87.88 102 ALA A CA 1
ATOM 831 C C . ALA A 1 102 ? 8.568 9.527 12.493 1.00 87.88 102 ALA A C 1
ATOM 833 O O . ALA A 1 102 ? 8.325 8.594 13.263 1.00 87.88 102 ALA A O 1
ATOM 834 N N . ASN A 1 103 ? 8.815 9.327 11.197 1.00 87.19 103 ASN A N 1
ATOM 835 C CA . ASN A 1 103 ? 8.803 8.007 10.577 1.00 87.19 103 ASN A CA 1
ATOM 836 C C . ASN A 1 103 ? 10.003 7.146 10.984 1.00 87.19 103 ASN A C 1
ATOM 838 O O . ASN A 1 103 ? 9.817 5.955 11.221 1.00 87.19 103 ASN A O 1
ATOM 842 N N . ILE A 1 104 ? 11.191 7.727 11.179 1.00 89.19 104 ILE A N 1
ATOM 843 C CA . ILE A 1 104 ? 12.355 7.001 11.725 1.00 89.19 104 ILE A CA 1
ATOM 844 C C . ILE A 1 104 ? 12.028 6.433 13.112 1.00 89.19 104 ILE A C 1
ATOM 846 O O . ILE A 1 104 ? 12.229 5.244 13.364 1.00 89.19 104 ILE A O 1
ATOM 850 N N . LEU A 1 105 ? 11.452 7.255 13.998 1.00 89.94 105 LEU A N 1
ATOM 851 C CA . LEU A 1 105 ? 11.050 6.809 15.334 1.00 89.94 105 LEU A CA 1
ATOM 852 C C . LEU A 1 105 ? 9.965 5.721 15.269 1.00 89.94 105 LEU A C 1
ATOM 854 O O . LEU A 1 105 ? 10.002 4.749 16.028 1.00 89.94 105 LEU A O 1
ATOM 858 N N . ARG A 1 106 ? 9.009 5.854 14.344 1.00 88.00 106 ARG A N 1
ATOM 859 C CA . ARG A 1 106 ? 7.955 4.855 14.123 1.00 88.00 106 ARG A CA 1
ATOM 860 C C . ARG A 1 106 ? 8.527 3.518 13.653 1.00 88.00 106 ARG A C 1
ATOM 862 O O . ARG A 1 106 ? 8.140 2.487 14.188 1.00 88.00 106 ARG A O 1
ATOM 869 N N . VAL A 1 107 ? 9.459 3.519 12.703 1.00 89.62 107 VAL A N 1
ATOM 870 C CA . VAL A 1 107 ? 10.110 2.291 12.219 1.00 89.62 107 VAL A CA 1
ATOM 871 C C . VAL A 1 107 ? 10.922 1.634 13.337 1.00 89.62 107 VAL A C 1
ATOM 873 O O . VAL A 1 107 ? 10.799 0.432 13.545 1.00 89.62 107 VAL A O 1
ATOM 876 N N . HIS A 1 108 ? 11.671 2.415 14.120 1.00 89.12 108 HIS A N 1
ATOM 877 C CA . HIS A 1 108 ? 12.451 1.897 15.246 1.00 89.12 108 HIS A CA 1
ATOM 878 C C . HIS A 1 108 ? 11.571 1.265 16.339 1.00 89.12 108 HIS A C 1
ATOM 880 O O . HIS A 1 108 ? 11.826 0.154 16.795 1.00 89.12 108 HIS A O 1
ATOM 886 N N . THR A 1 109 ? 10.506 1.954 16.759 1.00 91.31 109 THR A N 1
ATOM 887 C CA . THR A 1 109 ? 9.551 1.411 17.747 1.00 91.31 109 THR A CA 1
ATOM 888 C C . THR A 1 109 ? 8.812 0.187 17.213 1.00 91.31 109 THR A C 1
ATOM 890 O O . THR A 1 109 ? 8.564 -0.762 17.955 1.00 91.31 109 THR A O 1
ATOM 893 N N . HIS A 1 110 ? 8.494 0.179 15.918 1.00 88.62 110 HIS A N 1
ATOM 894 C CA . HIS A 1 110 ? 7.863 -0.960 15.278 1.00 88.62 110 HIS A CA 1
ATOM 895 C C . HIS A 1 110 ? 8.790 -2.182 15.217 1.00 88.62 110 HIS A C 1
ATOM 897 O O . HIS A 1 110 ? 8.322 -3.289 15.483 1.00 88.62 110 HIS A O 1
ATOM 903 N N . LEU A 1 111 ? 10.078 -1.983 14.924 1.00 90.12 111 LEU A N 1
ATOM 904 C CA . LEU A 1 111 ? 11.088 -3.038 14.931 1.00 90.12 111 LEU A CA 1
ATOM 905 C C . LEU A 1 111 ? 11.178 -3.706 16.308 1.00 90.12 111 LEU A C 1
ATOM 907 O O . LEU A 1 111 ? 11.037 -4.922 16.402 1.00 90.12 111 LEU A O 1
ATOM 911 N N . GLY A 1 112 ? 11.304 -2.902 17.371 1.00 90.31 112 GLY A N 1
ATOM 912 C CA . GLY A 1 112 ? 11.327 -3.408 18.747 1.00 90.31 112 GLY A CA 1
ATOM 913 C C . GLY A 1 112 ? 10.072 -4.211 19.092 1.00 90.31 112 GLY A C 1
ATOM 914 O O . GLY A 1 112 ? 10.167 -5.304 19.638 1.00 90.31 112 GLY A O 1
ATOM 915 N N . TRP A 1 113 ? 8.893 -3.742 18.666 1.00 90.69 113 TRP A N 1
ATOM 916 C CA . TRP A 1 113 ? 7.653 -4.499 18.851 1.00 90.69 113 TRP A CA 1
ATOM 917 C C . TRP A 1 113 ? 7.674 -5.858 18.130 1.00 90.69 113 TRP A C 1
ATOM 919 O O . TRP A 1 113 ? 7.226 -6.851 18.696 1.00 90.69 113 TRP A O 1
ATOM 929 N N . CYS A 1 114 ? 8.190 -5.929 16.898 1.00 89.06 114 CYS A N 1
ATOM 930 C CA . CYS A 1 114 ? 8.308 -7.198 16.172 1.00 89.06 114 CYS A CA 1
ATOM 931 C C . CYS A 1 114 ? 9.255 -8.173 16.882 1.00 89.06 114 CYS A C 1
ATOM 933 O O . CYS A 1 114 ? 8.928 -9.354 16.998 1.00 89.06 114 CYS A O 1
ATOM 935 N N . GLU A 1 115 ? 10.393 -7.686 17.383 1.00 89.88 115 GLU A N 1
ATOM 936 C CA . GLU A 1 115 ? 11.327 -8.502 18.162 1.00 89.88 115 GLU A CA 1
ATOM 937 C C . GLU A 1 115 ? 10.692 -9.039 19.444 1.00 89.88 115 GLU A C 1
ATOM 939 O O . GLU A 1 115 ? 10.809 -10.231 19.734 1.00 89.88 115 GLU A O 1
ATOM 944 N N . ASP A 1 116 ? 10.008 -8.178 20.197 1.00 90.06 116 ASP A N 1
ATOM 945 C CA . ASP A 1 116 ? 9.367 -8.551 21.455 1.00 90.06 116 ASP A CA 1
ATOM 946 C C . ASP A 1 116 ? 8.281 -9.603 21.223 1.00 90.06 116 ASP A C 1
ATOM 948 O O . ASP A 1 116 ? 8.231 -10.603 21.932 1.00 90.06 116 ASP A O 1
ATOM 952 N N . MET A 1 117 ? 7.458 -9.447 20.180 1.00 86.00 117 MET A N 1
ATOM 953 C CA . MET A 1 117 ? 6.422 -10.431 19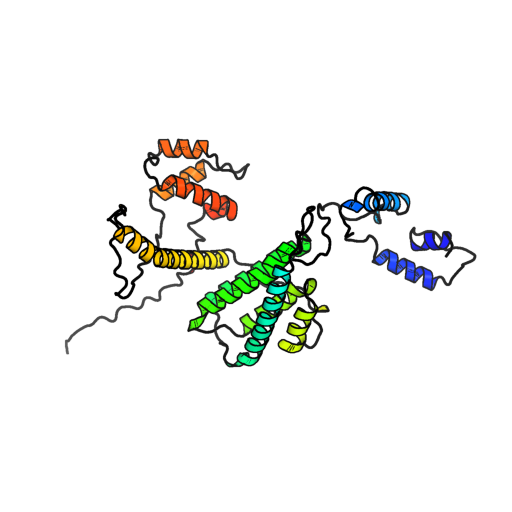.838 1.00 86.00 117 MET A CA 1
ATOM 954 C C . MET A 1 117 ? 6.991 -11.771 19.383 1.00 86.00 117 MET A C 1
ATOM 956 O O . MET A 1 117 ? 6.387 -12.811 19.643 1.00 86.00 117 MET A O 1
ATOM 960 N N . VAL A 1 118 ? 8.144 -11.772 18.711 1.00 85.25 118 VAL A N 1
ATOM 961 C CA . VAL A 1 118 ? 8.810 -13.015 18.313 1.00 85.25 118 VAL A CA 1
ATOM 962 C C . VAL A 1 118 ? 9.473 -13.707 19.505 1.00 85.25 118 VAL A C 1
ATOM 964 O O . VAL A 1 118 ? 9.396 -14.931 19.606 1.00 85.25 118 VAL A O 1
ATOM 967 N N . LYS A 1 119 ? 10.069 -12.953 20.432 1.00 86.50 119 LYS A N 1
ATOM 968 C CA . LYS A 1 119 ? 10.640 -13.499 21.674 1.00 86.50 119 LYS A CA 1
ATOM 969 C C . LYS A 1 119 ? 9.545 -14.015 22.616 1.00 86.50 119 LYS A C 1
ATOM 971 O O . LYS A 1 119 ? 9.712 -15.065 23.230 1.00 86.50 119 LYS A O 1
ATOM 976 N N . ASP A 1 120 ? 8.403 -13.331 22.669 1.00 83.00 120 ASP A N 1
ATOM 977 C CA . ASP A 1 120 ? 7.264 -13.642 23.542 1.00 83.00 120 ASP A CA 1
ATOM 978 C C . ASP A 1 120 ? 6.238 -14.615 22.916 1.00 83.00 120 ASP A C 1
ATOM 980 O O . ASP A 1 120 ? 5.102 -14.766 23.377 1.00 83.00 120 ASP A O 1
ATOM 984 N N . GLN A 1 121 ? 6.631 -15.336 21.858 1.00 74.81 121 GLN A N 1
ATOM 985 C CA . GLN A 1 121 ? 5.765 -16.309 21.177 1.00 74.81 121 GLN A CA 1
ATOM 986 C C . GLN A 1 121 ? 5.202 -17.390 22.108 1.00 74.81 121 GLN A C 1
ATOM 988 O O . GLN A 1 121 ? 4.130 -17.931 21.830 1.00 74.81 121 GLN A O 1
ATOM 993 N N . ALA A 1 122 ? 5.918 -17.720 23.185 1.00 70.50 122 ALA A N 1
ATOM 994 C CA . ALA A 1 122 ? 5.520 -18.744 24.146 1.00 70.50 122 ALA A CA 1
ATOM 995 C C . ALA A 1 122 ? 4.342 -18.314 25.038 1.00 70.50 122 ALA A C 1
ATOM 997 O O . ALA A 1 122 ? 3.551 -19.166 25.436 1.00 70.50 122 ALA A O 1
ATOM 998 N N . ASN A 1 123 ? 4.193 -17.012 25.307 1.00 75.00 123 ASN A N 1
ATOM 999 C CA . ASN A 1 123 ? 3.104 -16.466 26.126 1.00 75.00 123 ASN A CA 1
ATOM 1000 C C . ASN A 1 123 ? 1.877 -16.072 25.292 1.00 75.00 123 ASN A C 1
ATOM 1002 O O . ASN A 1 123 ? 0.815 -15.758 25.831 1.00 75.00 123 ASN A O 1
ATOM 1006 N N . SER A 1 124 ? 2.006 -16.101 23.966 1.00 74.31 124 SER A N 1
ATOM 1007 C CA . SER A 1 124 ? 0.908 -15.817 23.050 1.00 74.31 124 SER A CA 1
ATOM 1008 C C . SER A 1 124 ? -0.104 -16.961 23.020 1.00 74.31 124 SER A C 1
ATOM 1010 O O . SER A 1 124 ? 0.246 -18.144 23.062 1.00 74.31 124 SER A O 1
ATOM 1012 N N . ARG A 1 125 ? -1.388 -16.620 22.876 1.00 77.94 125 ARG A N 1
ATOM 1013 C CA . ARG A 1 125 ? -2.458 -17.617 22.846 1.00 77.94 125 ARG A CA 1
ATOM 1014 C C . ARG A 1 125 ? -2.293 -18.542 21.639 1.00 77.94 125 ARG A C 1
ATOM 1016 O O . ARG A 1 125 ? -2.164 -18.089 20.497 1.00 77.94 125 ARG A O 1
ATOM 1023 N N . THR A 1 126 ? -2.375 -19.843 21.901 1.00 70.81 126 THR A N 1
ATOM 1024 C CA . THR A 1 126 ? -2.484 -20.905 20.895 1.00 70.81 126 THR A CA 1
ATOM 1025 C C . THR A 1 126 ? -3.814 -21.628 21.123 1.00 70.81 126 THR A C 1
ATOM 1027 O O . THR A 1 126 ? -4.084 -22.113 22.217 1.00 70.81 126 THR A O 1
ATOM 1030 N N . GLY A 1 127 ? -4.722 -21.607 20.142 1.00 72.44 127 GLY A N 1
ATOM 1031 C CA . GLY A 1 127 ? -6.077 -22.133 20.341 1.00 72.44 127 GLY A CA 1
ATOM 1032 C C . GLY A 1 127 ? -7.055 -21.822 19.202 1.00 72.44 127 GLY A C 1
ATOM 1033 O O . GLY A 1 127 ? -6.644 -21.321 18.155 1.00 72.44 127 GLY A O 1
ATOM 1034 N N . PRO A 1 128 ? -8.358 -22.119 19.375 1.00 75.00 128 PRO A N 1
ATOM 1035 C CA . PRO A 1 128 ? -9.373 -21.850 18.358 1.00 75.00 128 PRO A CA 1
ATOM 1036 C C . PRO A 1 128 ? -9.481 -20.348 18.064 1.00 75.00 128 PRO A C 1
ATOM 1038 O O . PRO A 1 128 ? -9.309 -19.509 18.949 1.00 75.00 128 PRO A O 1
ATOM 1041 N N . ARG A 1 129 ? -9.744 -19.997 16.801 1.00 76.81 129 ARG A N 1
ATOM 1042 C CA . ARG A 1 129 ? -9.831 -18.596 16.369 1.00 76.81 129 ARG A CA 1
ATOM 1043 C C . ARG A 1 129 ? -11.093 -17.941 16.919 1.00 76.81 129 ARG A C 1
ATOM 1045 O O . ARG A 1 129 ? -12.189 -18.467 16.745 1.00 76.81 129 ARG A O 1
ATOM 1052 N N . ASN A 1 130 ? -10.928 -16.767 17.512 1.00 81.38 130 ASN A N 1
ATOM 1053 C CA . ASN A 1 130 ? -12.025 -15.942 17.997 1.00 81.38 130 ASN A CA 1
ATOM 1054 C C . ASN A 1 130 ? -12.671 -15.167 16.838 1.00 81.38 130 ASN A C 1
ATOM 1056 O O . ASN A 1 130 ? -12.115 -15.040 15.741 1.00 81.38 130 ASN A O 1
ATOM 1060 N N . TYR A 1 131 ? -13.835 -14.571 17.105 1.00 83.25 131 TYR A N 1
ATOM 1061 C CA . TYR A 1 131 ? -14.476 -13.643 16.172 1.00 83.25 131 TYR A CA 1
ATOM 1062 C C . TYR A 1 131 ? -13.532 -12.489 15.785 1.00 83.25 131 TYR A C 1
ATOM 1064 O O . TYR A 1 131 ? -13.355 -12.203 14.601 1.00 83.25 131 TYR A O 1
ATOM 1072 N N . HIS A 1 132 ? -12.839 -11.898 16.766 1.00 83.06 132 HIS A N 1
ATOM 1073 C CA . HIS A 1 132 ? -11.873 -10.817 16.540 1.00 83.06 132 HIS A CA 1
ATOM 1074 C C . HIS A 1 132 ? -10.685 -11.237 15.664 1.00 83.06 132 HIS A C 1
ATOM 1076 O O . HIS A 1 132 ? -10.249 -10.452 14.826 1.00 83.06 132 HIS A O 1
ATOM 1082 N N . ASP A 1 133 ? -10.216 -12.482 15.783 1.00 86.19 133 ASP A N 1
ATOM 1083 C CA . ASP A 1 133 ? -9.137 -13.020 14.943 1.00 86.19 133 ASP A CA 1
ATOM 1084 C C . ASP A 1 133 ? -9.578 -13.144 13.480 1.00 86.19 133 ASP A C 1
ATOM 1086 O O . ASP A 1 133 ? -8.805 -12.894 12.555 1.00 86.19 133 ASP A O 1
ATOM 1090 N N . THR A 1 134 ? -10.835 -13.540 13.268 1.00 86.25 134 THR A N 1
ATOM 1091 C CA . THR A 1 134 ? -11.411 -13.704 11.929 1.00 86.25 134 THR A CA 1
ATOM 1092 C C . THR A 1 134 ? -11.601 -12.350 11.254 1.00 86.25 134 THR A C 1
ATOM 1094 O O . THR A 1 134 ? -11.233 -12.195 10.090 1.00 86.25 134 THR A O 1
ATOM 1097 N N . VAL A 1 135 ? -12.102 -11.357 11.998 1.00 87.38 135 VAL A N 1
ATOM 1098 C CA . VAL A 1 135 ? -12.224 -9.972 11.520 1.00 87.38 135 VAL A CA 1
ATOM 1099 C C . VAL A 1 135 ? -10.852 -9.400 11.172 1.00 87.38 135 VAL A C 1
ATOM 1101 O O . VAL A 1 135 ? -10.678 -8.890 10.070 1.00 87.38 135 VAL A O 1
ATOM 1104 N N . PHE A 1 136 ? -9.865 -9.545 12.061 1.00 89.50 136 PHE A N 1
ATOM 1105 C CA . PHE A 1 136 ? -8.521 -9.016 11.833 1.00 89.50 136 PHE A CA 1
ATOM 1106 C C . PHE A 1 136 ? -7.841 -9.665 10.624 1.00 89.50 136 PHE A C 1
ATOM 1108 O O . PHE A 1 136 ? -7.303 -8.965 9.773 1.00 89.50 136 PHE A O 1
ATOM 1115 N N . LYS A 1 137 ? -7.924 -10.994 10.476 1.00 89.31 137 LYS A N 1
ATOM 1116 C CA . LYS A 1 137 ? -7.376 -11.676 9.294 1.00 89.31 137 LYS A CA 1
ATOM 1117 C C . LYS A 1 137 ? -8.015 -11.181 7.994 1.00 89.31 137 LYS A C 1
ATOM 1119 O O . LYS A 1 137 ? -7.318 -11.013 6.998 1.00 89.31 137 LYS A O 1
ATOM 1124 N N . ASN A 1 138 ? -9.331 -10.979 7.995 1.00 89.69 138 ASN A N 1
ATOM 1125 C CA . ASN A 1 138 ? -10.050 -10.502 6.818 1.00 89.69 138 ASN A CA 1
ATOM 1126 C C . ASN A 1 138 ? -9.658 -9.062 6.456 1.00 89.69 138 ASN A C 1
ATOM 1128 O O . ASN A 1 138 ? -9.457 -8.762 5.287 1.00 89.69 138 ASN A O 1
ATOM 1132 N N . GLU A 1 139 ? -9.485 -8.200 7.458 1.00 88.44 139 GLU A N 1
ATOM 1133 C CA . GLU A 1 139 ? -9.024 -6.820 7.280 1.00 88.44 139 GLU A CA 1
ATOM 1134 C C . GLU A 1 139 ? -7.588 -6.753 6.742 1.00 88.44 139 GLU A C 1
ATOM 1136 O O . GLU A 1 139 ? -7.316 -5.993 5.819 1.00 88.44 139 GLU A O 1
ATOM 1141 N N . VAL A 1 140 ? -6.679 -7.597 7.242 1.00 91.31 140 VAL A N 1
ATOM 1142 C CA . VAL A 1 140 ? -5.313 -7.702 6.700 1.00 91.31 140 VAL A CA 1
ATOM 1143 C C . VAL A 1 140 ? -5.341 -8.132 5.232 1.00 91.31 140 VAL A C 1
ATOM 1145 O O . VAL A 1 140 ? -4.645 -7.541 4.412 1.00 91.31 140 VAL A O 1
ATOM 1148 N N . ASN A 1 141 ? -6.175 -9.113 4.876 1.00 91.44 141 ASN A N 1
ATOM 1149 C CA . ASN A 1 141 ? -6.328 -9.546 3.485 1.00 91.44 141 ASN A CA 1
ATOM 1150 C C . ASN A 1 141 ? -6.885 -8.439 2.576 1.00 91.44 141 ASN A C 1
ATOM 1152 O O . ASN A 1 141 ? -6.465 -8.327 1.427 1.00 91.44 141 ASN A O 1
ATOM 1156 N N . ASP A 1 142 ? -7.818 -7.629 3.077 1.00 90.19 142 ASP A N 1
ATOM 1157 C CA . ASP A 1 142 ? -8.367 -6.485 2.345 1.00 90.19 142 ASP A CA 1
ATOM 1158 C C . ASP A 1 142 ? -7.292 -5.426 2.077 1.00 90.19 142 ASP A C 1
ATOM 1160 O O . ASP A 1 142 ? -7.101 -4.999 0.938 1.00 90.19 142 ASP A O 1
ATOM 1164 N N . LEU A 1 143 ? -6.498 -5.097 3.100 1.00 91.56 143 LEU A N 1
ATOM 1165 C CA . LEU A 1 143 ? -5.378 -4.165 2.976 1.00 91.56 143 LEU A CA 1
ATOM 1166 C C . LEU A 1 143 ? -4.323 -4.648 1.975 1.00 91.56 143 LEU A C 1
ATOM 1168 O O . LEU A 1 143 ? -3.843 -3.843 1.184 1.00 91.56 143 LEU A O 1
ATOM 1172 N N . ILE A 1 144 ? -4.008 -5.947 1.939 1.00 92.25 144 ILE A N 1
ATOM 1173 C CA . ILE A 1 144 ? -3.104 -6.522 0.928 1.00 92.25 144 ILE A CA 1
ATOM 1174 C C . ILE A 1 144 ? -3.612 -6.232 -0.492 1.00 92.25 144 ILE A C 1
ATOM 1176 O O . ILE A 1 144 ? -2.837 -5.796 -1.345 1.00 92.25 144 ILE A O 1
ATOM 1180 N N . ASN A 1 145 ? -4.903 -6.460 -0.753 1.00 91.19 145 ASN A N 1
ATOM 1181 C CA . ASN A 1 145 ? -5.493 -6.272 -2.081 1.00 91.19 145 ASN A CA 1
ATOM 1182 C C . ASN A 1 145 ? -5.536 -4.789 -2.484 1.00 91.19 145 ASN A C 1
ATOM 1184 O O . ASN A 1 145 ? -5.245 -4.441 -3.633 1.00 91.19 145 ASN A O 1
ATOM 1188 N N . ILE A 1 146 ? -5.867 -3.908 -1.535 1.00 90.69 146 ILE A N 1
ATOM 1189 C CA . ILE A 1 146 ? -5.871 -2.455 -1.739 1.00 90.69 146 ILE A CA 1
ATOM 1190 C C . ILE A 1 146 ? -4.450 -1.970 -2.051 1.00 90.69 146 ILE A C 1
ATOM 1192 O O . ILE A 1 146 ? -4.232 -1.281 -3.047 1.00 90.69 146 ILE A O 1
ATOM 1196 N N . THR A 1 147 ? -3.464 -2.383 -1.253 1.00 92.56 147 THR A N 1
ATOM 1197 C CA . THR A 1 147 ? -2.057 -2.029 -1.464 1.00 92.56 147 THR A CA 1
ATOM 1198 C C . THR A 1 147 ? -1.533 -2.552 -2.801 1.00 92.56 147 THR A C 1
ATOM 1200 O O . THR A 1 147 ? -0.851 -1.809 -3.504 1.00 92.56 147 THR A O 1
ATOM 1203 N N . HIS A 1 148 ? -1.889 -3.777 -3.201 1.00 91.00 148 HIS A N 1
ATOM 1204 C CA . HIS A 1 148 ? -1.530 -4.321 -4.515 1.00 91.00 148 HIS A CA 1
ATOM 1205 C C . HIS A 1 148 ? -2.078 -3.454 -5.656 1.00 91.00 148 HIS A C 1
ATOM 1207 O O . HIS A 1 148 ? -1.328 -3.050 -6.542 1.00 91.00 148 HIS A O 1
ATOM 1213 N N . SER A 1 149 ? -3.361 -3.088 -5.582 1.00 90.44 149 SER A N 1
ATOM 1214 C CA . SER A 1 149 ? -4.014 -2.228 -6.580 1.00 90.44 149 SER A CA 1
ATOM 1215 C C . SER A 1 149 ? -3.326 -0.860 -6.696 1.00 90.44 149 SER A C 1
ATOM 1217 O O . SER A 1 149 ? -3.180 -0.322 -7.792 1.00 90.44 149 SER A O 1
ATOM 1219 N N . HIS A 1 150 ? -2.859 -0.299 -5.576 1.00 91.06 150 HIS A N 1
ATOM 1220 C CA . HIS A 1 150 ? -2.112 0.960 -5.575 1.00 91.06 150 HIS A CA 1
ATOM 1221 C C . HIS A 1 150 ? -0.696 0.825 -6.145 1.00 91.06 150 HIS A C 1
ATOM 1223 O O . HIS A 1 150 ? -0.263 1.720 -6.873 1.00 91.06 150 HIS A O 1
ATOM 1229 N N . TYR A 1 151 ? 0.007 -0.282 -5.886 1.00 88.75 151 TYR A N 1
ATOM 1230 C CA . TYR A 1 151 ? 1.305 -0.547 -6.511 1.00 88.75 151 TYR A CA 1
ATOM 1231 C C . TYR A 1 151 ? 1.183 -0.739 -8.029 1.00 88.75 151 TYR A C 1
ATOM 1233 O O . TYR A 1 151 ? 1.962 -0.142 -8.772 1.00 88.75 151 TYR A O 1
ATOM 1241 N N . GLU A 1 152 ? 0.174 -1.475 -8.510 1.00 87.75 152 GLU A N 1
ATOM 1242 C CA . GLU A 1 152 ? -0.110 -1.605 -9.949 1.00 87.75 152 GLU A CA 1
ATOM 1243 C C . GLU A 1 152 ? -0.436 -0.252 -10.596 1.00 87.75 152 GLU A C 1
ATOM 1245 O O . GLU A 1 152 ? 0.019 0.055 -11.702 1.00 87.75 152 GLU A O 1
ATOM 1250 N N . ALA A 1 153 ? -1.190 0.592 -9.886 1.00 86.38 153 ALA A N 1
ATOM 1251 C CA . ALA A 1 153 ? -1.519 1.944 -10.321 1.00 86.38 153 ALA A CA 1
ATOM 1252 C C . ALA A 1 153 ? -0.351 2.936 -10.196 1.00 86.38 153 ALA A C 1
ATOM 1254 O O . ALA A 1 153 ? -0.491 4.079 -10.630 1.00 86.38 153 ALA A O 1
ATOM 1255 N N . THR A 1 154 ? 0.805 2.527 -9.656 1.00 86.00 154 THR A N 1
ATOM 1256 C CA . THR A 1 154 ? 1.976 3.383 -9.378 1.00 86.00 154 THR A CA 1
ATOM 1257 C C . THR A 1 154 ? 1.704 4.538 -8.395 1.00 86.00 154 THR A C 1
ATOM 1259 O O . THR A 1 154 ? 2.378 5.564 -8.455 1.00 86.00 154 THR A O 1
ATOM 1262 N N . ASN A 1 155 ? 0.743 4.366 -7.479 1.00 87.44 155 ASN A N 1
ATOM 1263 C CA . ASN A 1 155 ? 0.408 5.321 -6.414 1.00 87.44 155 ASN A CA 1
ATOM 1264 C C . ASN A 1 155 ? 1.101 4.915 -5.102 1.00 87.44 155 ASN A C 1
ATOM 1266 O O . ASN A 1 155 ? 0.513 4.238 -4.252 1.00 87.44 155 ASN A O 1
ATOM 1270 N N . TYR A 1 156 ? 2.370 5.286 -4.942 1.00 86.62 156 TYR A N 1
ATOM 1271 C CA . TYR A 1 156 ? 3.200 4.832 -3.826 1.00 86.62 156 TYR A CA 1
ATOM 1272 C C . TYR A 1 156 ? 2.792 5.427 -2.469 1.00 86.62 156 TYR A C 1
ATOM 1274 O O . TYR A 1 156 ? 2.873 4.729 -1.458 1.00 86.62 156 TYR A O 1
ATOM 1282 N N . LYS A 1 157 ? 2.297 6.667 -2.421 1.00 84.31 157 LYS A N 1
ATOM 1283 C CA . LYS A 1 157 ? 1.804 7.317 -1.196 1.00 84.31 157 LYS A CA 1
ATOM 1284 C C . LYS A 1 157 ? 0.591 6.592 -0.629 1.00 84.31 157 LYS A C 1
ATOM 1286 O O . LYS A 1 157 ? 0.532 6.321 0.572 1.00 84.31 157 LYS A O 1
ATOM 1291 N N . ASP A 1 158 ? -0.363 6.243 -1.489 1.00 86.81 158 ASP A N 1
ATOM 1292 C CA . ASP A 1 158 ? -1.522 5.450 -1.077 1.00 86.81 158 ASP A CA 1
ATOM 1293 C C . ASP A 1 158 ? -1.106 4.015 -0.727 1.00 86.81 158 ASP A C 1
ATOM 1295 O O . ASP A 1 158 ? -1.574 3.466 0.272 1.00 86.81 158 ASP A O 1
ATOM 1299 N N . ALA A 1 159 ? -0.162 3.426 -1.470 1.00 90.81 159 ALA A N 1
ATOM 1300 C CA . ALA A 1 159 ? 0.386 2.114 -1.137 1.00 90.81 159 ALA A CA 1
ATOM 1301 C C . ALA A 1 159 ? 1.034 2.098 0.260 1.00 90.81 159 ALA A C 1
ATOM 1303 O O . ALA A 1 159 ? 0.780 1.170 1.027 1.00 90.81 159 ALA A O 1
ATOM 1304 N N . LEU A 1 160 ? 1.788 3.137 0.642 1.00 89.88 160 LEU A N 1
ATOM 1305 C CA . LEU A 1 160 ? 2.350 3.288 1.989 1.00 89.88 160 LEU A CA 1
ATOM 1306 C C . LEU A 1 160 ? 1.265 3.526 3.040 1.00 89.88 160 LEU A C 1
ATOM 1308 O O . LEU A 1 160 ? 1.314 2.953 4.130 1.00 89.88 160 LEU A O 1
ATOM 1312 N N . LYS A 1 161 ? 0.253 4.334 2.714 1.00 90.56 161 LYS A N 1
ATOM 1313 C CA . LYS A 1 161 ? -0.882 4.573 3.604 1.00 90.56 161 LYS A CA 1
ATOM 1314 C C . LYS A 1 161 ? -1.562 3.270 4.003 1.00 90.56 161 LYS A C 1
ATOM 1316 O O . LYS A 1 161 ? -1.672 2.991 5.196 1.00 90.56 161 LYS A O 1
ATOM 1321 N N . TYR A 1 162 ? -1.968 2.462 3.030 1.00 91.69 162 TYR A N 1
ATOM 1322 C CA . TYR A 1 162 ? -2.668 1.208 3.301 1.00 91.69 162 TYR A CA 1
ATOM 1323 C C . TYR A 1 162 ? -1.721 0.090 3.759 1.00 91.69 162 TYR A C 1
ATOM 1325 O O . TYR A 1 162 ? -2.030 -0.631 4.707 1.00 91.69 162 TYR A O 1
ATOM 1333 N N . GLY A 1 163 ? -0.537 -0.007 3.152 1.00 89.88 163 GLY A N 1
ATOM 1334 C CA . GLY A 1 163 ? 0.432 -1.077 3.398 1.00 89.88 163 GLY A CA 1
ATOM 1335 C C . GLY A 1 163 ? 1.227 -0.936 4.696 1.00 89.88 163 GLY A C 1
ATOM 1336 O O . GLY A 1 163 ? 1.772 -1.926 5.175 1.00 89.88 163 GLY A O 1
ATOM 1337 N N . PHE A 1 164 ? 1.283 0.263 5.290 1.00 90.50 164 PHE A N 1
ATOM 1338 C CA . PHE A 1 164 ? 2.029 0.516 6.526 1.00 90.50 164 PHE A CA 1
ATOM 1339 C C . PHE A 1 164 ? 1.178 1.164 7.622 1.00 90.50 164 PHE A C 1
ATOM 1341 O O . PHE A 1 164 ? 1.090 0.608 8.718 1.00 90.50 164 PHE A O 1
ATOM 1348 N N . TYR A 1 165 ? 0.535 2.311 7.365 1.00 90.69 165 TYR A N 1
ATOM 1349 C CA . TYR A 1 165 ? -0.178 3.053 8.418 1.00 90.69 165 TYR A CA 1
ATOM 1350 C C . TYR A 1 165 ? -1.514 2.407 8.811 1.00 90.69 165 TYR A C 1
ATOM 1352 O O . TYR A 1 165 ? -1.769 2.192 9.999 1.00 90.69 165 TYR A O 1
ATOM 1360 N N . GLU A 1 166 ? -2.360 2.066 7.839 1.00 91.75 166 GLU A N 1
ATOM 1361 C CA . GLU A 1 166 ? -3.641 1.395 8.107 1.00 91.75 166 GLU A CA 1
ATOM 1362 C C . GLU A 1 166 ? -3.408 -0.026 8.630 1.00 91.75 166 GLU A C 1
ATOM 1364 O O . GLU A 1 166 ? -4.084 -0.465 9.558 1.00 91.75 166 GLU A O 1
ATOM 1369 N N . LEU A 1 167 ? -2.376 -0.715 8.130 1.00 91.94 167 LEU A N 1
ATOM 1370 C CA . LEU A 1 167 ? -1.991 -2.036 8.622 1.00 91.94 167 LEU A CA 1
ATOM 1371 C C . LEU A 1 167 ? -1.565 -2.021 10.101 1.00 91.94 167 LEU A C 1
ATOM 1373 O O . LEU A 1 167 ? -1.944 -2.915 10.864 1.00 91.94 167 LEU A O 1
ATOM 1377 N N . GLN A 1 168 ? -0.818 -0.999 10.531 1.00 91.31 168 GLN A N 1
ATOM 1378 C CA . GLN A 1 168 ? -0.498 -0.782 11.948 1.00 91.31 168 GLN A CA 1
ATOM 1379 C C . GLN A 1 168 ? -1.735 -0.416 12.767 1.00 91.31 168 GLN A C 1
ATOM 1381 O O . GLN A 1 168 ? -1.899 -0.912 13.879 1.00 91.31 168 GLN A O 1
ATOM 1386 N N . SER A 1 169 ? -2.630 0.397 12.209 1.00 91.81 169 SER A N 1
ATOM 1387 C CA . SER A 1 169 ? -3.878 0.787 12.873 1.00 91.81 169 SER A CA 1
ATOM 1388 C C . SER A 1 169 ? -4.788 -0.422 13.113 1.00 91.81 169 SER A C 1
ATOM 1390 O O . SER A 1 169 ? -5.342 -0.575 14.203 1.00 91.81 169 SER A O 1
ATOM 1392 N N . ALA A 1 170 ? -4.882 -1.333 12.138 1.00 91.12 170 ALA A N 1
ATOM 1393 C CA . ALA A 1 170 ? -5.606 -2.593 12.273 1.00 91.12 170 ALA A CA 1
ATOM 1394 C C . ALA A 1 170 ? -5.014 -3.470 13.390 1.00 91.12 170 ALA A C 1
ATOM 1396 O O . ALA A 1 170 ? -5.758 -4.041 14.191 1.00 91.12 170 ALA A O 1
ATOM 1397 N N . ARG A 1 171 ? -3.678 -3.545 13.486 1.00 91.44 171 ARG A N 1
ATOM 1398 C CA . ARG A 1 171 ? -2.980 -4.274 14.558 1.00 91.44 171 ARG A CA 1
ATOM 1399 C C . ARG A 1 171 ? -3.245 -3.659 15.928 1.00 91.44 171 ARG A C 1
ATOM 1401 O O . ARG A 1 171 ? -3.556 -4.383 16.868 1.00 91.44 171 ARG A O 1
ATOM 1408 N N . ASP A 1 172 ? -3.109 -2.344 16.057 1.00 90.44 172 ASP A N 1
ATOM 1409 C CA . ASP A 1 172 ? -3.282 -1.658 17.339 1.00 90.44 172 ASP A CA 1
ATOM 1410 C C . ASP A 1 172 ? -4.721 -1.796 17.847 1.00 90.44 172 ASP A C 1
ATOM 1412 O O . ASP A 1 172 ? -4.931 -2.030 19.038 1.00 90.44 172 ASP A O 1
ATOM 1416 N N . TRP A 1 173 ? -5.699 -1.763 16.934 1.00 87.44 173 TRP A N 1
ATOM 1417 C CA . TRP A 1 173 ? -7.084 -2.096 17.252 1.00 87.44 173 TRP A CA 1
ATOM 1418 C C . TRP A 1 173 ? -7.243 -3.545 17.713 1.00 87.44 173 TRP A C 1
ATOM 1420 O O . TRP A 1 173 ? -7.907 -3.792 18.717 1.00 87.44 173 TRP A O 1
ATOM 1430 N N . TYR A 1 174 ? -6.649 -4.504 16.997 1.00 88.81 174 TYR A N 1
ATOM 1431 C CA . TYR A 1 174 ? -6.699 -5.916 17.377 1.00 88.81 174 TYR A CA 1
ATOM 1432 C C . TYR A 1 174 ? -6.125 -6.131 18.784 1.00 88.81 174 TYR A C 1
ATOM 1434 O O . TYR A 1 174 ? -6.770 -6.766 19.612 1.00 88.81 174 TYR A O 1
ATOM 1442 N N . ARG A 1 175 ? -4.991 -5.493 19.097 1.00 87.94 175 ARG A N 1
ATOM 1443 C CA . ARG A 1 175 ? -4.380 -5.513 20.432 1.00 87.94 175 ARG A CA 1
ATOM 1444 C C . ARG A 1 175 ? -5.305 -4.951 21.516 1.00 87.94 175 ARG A C 1
ATOM 1446 O O . ARG A 1 175 ? -5.330 -5.494 22.614 1.00 87.94 175 ARG A O 1
ATOM 1453 N N . GLU A 1 176 ? -6.048 -3.882 21.228 1.00 87.06 176 GLU A N 1
ATOM 1454 C CA . GLU A 1 176 ? -6.996 -3.284 22.180 1.00 87.06 176 GLU A CA 1
ATOM 1455 C C . GLU A 1 176 ? -8.187 -4.211 22.460 1.00 87.06 176 GLU A C 1
ATOM 1457 O O . GLU A 1 176 ? -8.553 -4.407 23.617 1.00 87.06 176 GLU A O 1
ATOM 1462 N N . VAL A 1 177 ? -8.774 -4.817 21.421 1.00 84.00 177 VAL A N 1
ATOM 1463 C CA . VAL A 1 177 ? -9.947 -5.697 21.583 1.00 84.00 177 VAL A CA 1
ATOM 1464 C C . VAL A 1 177 ? -9.609 -7.079 22.131 1.00 84.00 177 VAL A C 1
ATOM 1466 O O . VAL A 1 177 ? -10.505 -7.744 22.634 1.00 84.00 177 VAL A O 1
ATOM 1469 N N . THR A 1 178 ? -8.353 -7.519 22.039 1.00 83.19 178 THR A N 1
ATOM 1470 C CA . THR A 1 178 ? -7.883 -8.776 22.643 1.00 83.19 178 THR A CA 1
ATOM 1471 C C . THR A 1 178 ? -7.060 -8.549 23.909 1.00 83.19 178 THR A C 1
ATOM 1473 O O . THR A 1 178 ? -6.255 -9.407 24.265 1.00 83.19 178 THR A O 1
ATOM 1476 N N . GLY A 1 179 ? -7.188 -7.397 24.573 1.00 80.75 179 GLY A N 1
ATOM 1477 C CA . GLY A 1 179 ? -6.420 -7.100 25.788 1.00 80.75 179 GLY A CA 1
ATOM 1478 C C . GLY A 1 179 ? -6.716 -8.049 26.958 1.00 80.75 179 GLY A C 1
ATOM 1479 O O . GLY A 1 179 ? -5.877 -8.226 27.833 1.00 80.75 179 GLY A O 1
ATOM 1480 N N . ASP A 1 180 ? -7.889 -8.679 26.956 1.00 76.25 180 ASP A N 1
ATOM 1481 C CA . ASP A 1 180 ? -8.370 -9.641 27.947 1.00 76.25 180 ASP A CA 1
ATOM 1482 C C . ASP A 1 180 ? -7.968 -11.094 27.633 1.00 76.25 180 ASP A C 1
ATOM 1484 O O . ASP A 1 180 ? -7.566 -11.832 28.530 1.00 76.25 180 ASP A O 1
ATOM 1488 N N . VAL A 1 181 ? -8.060 -11.508 26.364 1.00 77.94 181 VAL A N 1
ATOM 1489 C CA . VAL A 1 181 ? -7.818 -12.898 25.921 1.00 77.94 181 VAL A CA 1
ATOM 1490 C C . VAL A 1 181 ? -6.393 -13.122 25.389 1.00 77.94 181 VAL A C 1
ATOM 1492 O O . VAL A 1 181 ? -5.934 -14.262 25.288 1.00 77.94 181 VAL A O 1
ATOM 1495 N N . GLY A 1 182 ? -5.678 -12.052 25.046 1.00 80.94 182 GLY A N 1
ATOM 1496 C CA . GLY A 1 182 ? -4.375 -12.104 24.387 1.00 80.94 182 GLY A CA 1
ATOM 1497 C C . GLY A 1 182 ? -4.463 -12.382 22.879 1.00 80.94 182 GLY A C 1
ATOM 1498 O O . GLY A 1 182 ? -5.400 -13.010 22.370 1.00 80.94 182 GLY A O 1
ATOM 1499 N N . MET A 1 183 ? -3.456 -11.906 22.141 1.00 83.88 183 MET A N 1
ATOM 1500 C CA . MET A 1 183 ? -3.370 -12.059 20.684 1.00 83.88 183 MET A CA 1
ATOM 1501 C C . MET A 1 183 ? -3.017 -13.497 20.280 1.00 83.88 183 MET A C 1
ATOM 1503 O O . MET A 1 183 ? -2.267 -14.194 20.967 1.00 83.88 183 MET A O 1
ATOM 1507 N N . HIS A 1 184 ? -3.529 -13.939 19.128 1.00 86.88 184 HIS A N 1
ATOM 1508 C CA . HIS A 1 184 ? -3.205 -15.257 18.586 1.00 86.88 184 HIS A CA 1
ATOM 1509 C C . HIS A 1 184 ? -1.814 -15.272 17.934 1.00 86.88 184 HIS A C 1
ATOM 1511 O O . HIS A 1 184 ? -1.581 -14.551 16.959 1.00 86.88 184 HIS A O 1
ATOM 1517 N N . ARG A 1 185 ? -0.930 -16.176 18.379 1.00 87.19 185 ARG A N 1
ATOM 1518 C CA . ARG A 1 185 ? 0.467 -16.274 17.906 1.00 87.19 185 ARG A CA 1
ATOM 1519 C C . ARG A 1 185 ? 0.586 -16.327 16.380 1.00 87.19 185 ARG A C 1
ATOM 1521 O O . ARG A 1 185 ? 1.228 -15.479 15.770 1.00 87.19 185 ARG A O 1
ATOM 1528 N N . ASP A 1 186 ? -0.081 -17.293 15.746 1.00 87.81 186 ASP A N 1
ATOM 1529 C CA . ASP A 1 186 ? 0.058 -17.506 14.296 1.00 87.81 186 ASP A CA 1
ATOM 1530 C C . ASP A 1 186 ? -0.475 -16.325 13.466 1.00 87.81 186 ASP A C 1
ATOM 1532 O O . ASP A 1 186 ? -0.069 -16.134 12.323 1.00 87.81 186 ASP A O 1
ATOM 1536 N N . LEU A 1 187 ? -1.389 -15.528 14.028 1.00 88.12 187 LEU A N 1
ATOM 1537 C CA . LEU A 1 187 ? -1.977 -14.382 13.344 1.00 88.12 187 LEU A CA 1
ATOM 1538 C C . LEU A 1 187 ? -1.068 -13.156 13.446 1.00 88.12 187 LEU A C 1
ATOM 1540 O O . LEU A 1 187 ? -0.919 -12.432 12.467 1.00 88.12 187 LEU A O 1
ATOM 1544 N N . VAL A 1 188 ? -0.412 -12.975 14.595 1.00 89.62 188 VAL A N 1
ATOM 1545 C CA . VAL A 1 188 ? 0.644 -11.972 14.776 1.00 89.62 188 VAL A CA 1
ATOM 1546 C C . VAL A 1 188 ? 1.823 -12.269 13.851 1.00 89.62 188 VAL A C 1
ATOM 1548 O O . VAL A 1 188 ? 2.247 -11.384 13.118 1.00 89.62 188 VAL A O 1
ATOM 1551 N N . LEU A 1 189 ? 2.297 -13.518 13.793 1.00 89.62 189 LEU A N 1
ATOM 1552 C CA . LEU A 1 189 ? 3.378 -13.908 12.878 1.00 89.62 189 LEU A CA 1
ATOM 1553 C C . LEU A 1 189 ? 2.988 -13.734 11.405 1.00 89.62 189 LEU A C 1
ATOM 1555 O O . LEU A 1 189 ? 3.785 -13.241 10.607 1.00 89.62 189 LEU A O 1
ATOM 1559 N N . TYR A 1 190 ? 1.749 -14.086 11.045 1.00 90.50 190 TYR A N 1
ATOM 1560 C CA . TYR A 1 190 ? 1.214 -13.826 9.708 1.00 90.50 190 TYR A CA 1
ATOM 1561 C C . TYR A 1 190 ? 1.205 -12.329 9.377 1.00 90.50 190 TYR A C 1
ATOM 1563 O O . TYR A 1 190 ? 1.602 -11.938 8.278 1.00 90.50 190 TYR A O 1
ATOM 1571 N N . TRP A 1 191 ? 0.798 -11.491 10.331 1.00 92.62 191 TRP A N 1
ATOM 1572 C CA . TRP A 1 191 ? 0.808 -10.042 10.176 1.00 92.62 191 TRP A CA 1
ATOM 1573 C C . TRP A 1 191 ? 2.233 -9.494 10.026 1.00 92.62 191 TRP A C 1
ATOM 1575 O O . TRP A 1 191 ? 2.461 -8.714 9.110 1.00 92.62 191 TRP A O 1
ATOM 1585 N N . ILE A 1 192 ? 3.204 -9.945 10.836 1.00 92.12 192 ILE A N 1
ATOM 1586 C CA . ILE A 1 192 ? 4.611 -9.503 10.748 1.00 92.12 192 ILE A CA 1
ATOM 1587 C C . ILE A 1 192 ? 5.205 -9.865 9.380 1.00 92.12 192 ILE A C 1
ATOM 1589 O O . ILE A 1 192 ? 5.768 -8.996 8.715 1.00 92.12 192 ILE A O 1
ATOM 1593 N N . ARG A 1 193 ? 5.023 -11.113 8.916 1.00 91.56 193 ARG A N 1
ATOM 1594 C CA . ARG A 1 193 ? 5.452 -11.526 7.565 1.00 91.56 193 ARG A CA 1
ATOM 1595 C C . ARG A 1 193 ? 4.814 -10.656 6.485 1.00 91.56 193 ARG A C 1
ATOM 1597 O O . ARG A 1 193 ? 5.501 -10.194 5.583 1.00 91.56 193 ARG A O 1
ATOM 1604 N N . THR A 1 194 ? 3.507 -10.423 6.577 1.00 92.06 194 THR A N 1
ATOM 1605 C CA . THR A 1 194 ? 2.777 -9.613 5.593 1.00 92.06 194 THR A CA 1
ATOM 1606 C C . THR A 1 194 ? 3.274 -8.168 5.589 1.00 92.06 194 THR A C 1
ATOM 1608 O O . THR A 1 194 ? 3.559 -7.629 4.526 1.00 92.06 194 THR A O 1
ATOM 1611 N N . ALA A 1 195 ? 3.436 -7.552 6.761 1.00 92.25 195 ALA A N 1
ATOM 1612 C CA . ALA A 1 195 ? 3.948 -6.193 6.904 1.00 92.25 195 ALA A CA 1
ATOM 1613 C C . ALA A 1 195 ? 5.353 -6.040 6.300 1.00 92.25 195 ALA A C 1
ATOM 1615 O O . ALA A 1 195 ? 5.596 -5.071 5.581 1.00 92.25 195 ALA A O 1
ATOM 1616 N N . ALA A 1 196 ? 6.247 -7.012 6.522 1.00 92.50 196 ALA A N 1
ATOM 1617 C CA . ALA A 1 196 ? 7.576 -7.024 5.913 1.00 92.50 196 ALA A CA 1
ATOM 1618 C C . ALA A 1 196 ? 7.497 -7.090 4.376 1.00 92.50 196 ALA A C 1
ATOM 1620 O O . ALA A 1 196 ? 8.158 -6.315 3.685 1.00 92.50 196 ALA A O 1
ATOM 1621 N N . LEU A 1 197 ? 6.630 -7.943 3.822 1.00 93.00 197 LEU A N 1
ATOM 1622 C CA . LEU A 1 197 ? 6.463 -8.061 2.369 1.00 93.00 197 LEU A CA 1
ATOM 1623 C C . LEU A 1 197 ? 5.900 -6.778 1.738 1.00 93.00 197 LEU A C 1
ATOM 1625 O O . LEU A 1 197 ? 6.430 -6.307 0.734 1.00 93.00 197 LEU A O 1
ATOM 1629 N N . LEU A 1 198 ? 4.874 -6.167 2.339 1.00 92.06 198 LEU A N 1
ATOM 1630 C CA . LEU A 1 198 ? 4.229 -4.969 1.782 1.00 92.06 198 LEU A CA 1
ATOM 1631 C C . LEU A 1 198 ? 5.141 -3.732 1.787 1.00 92.06 198 LEU A C 1
ATOM 1633 O O . LEU A 1 198 ? 5.028 -2.888 0.893 1.00 92.06 198 LEU A O 1
ATOM 1637 N N . ILE A 1 199 ? 6.041 -3.617 2.772 1.00 92.19 199 ILE A N 1
ATOM 1638 C CA . ILE A 1 199 ? 6.975 -2.487 2.888 1.00 92.19 199 ILE A CA 1
ATOM 1639 C C . ILE A 1 199 ? 8.278 -2.696 2.102 1.00 92.19 199 ILE A C 1
ATOM 1641 O O . ILE A 1 199 ? 9.020 -1.736 1.905 1.00 92.19 199 ILE A O 1
ATOM 1645 N N . THR A 1 200 ? 8.557 -3.912 1.613 1.00 92.12 200 THR A N 1
ATOM 1646 C CA . THR A 1 200 ? 9.810 -4.251 0.906 1.00 92.12 200 THR A CA 1
ATOM 1647 C C . THR A 1 200 ? 10.158 -3.285 -0.241 1.00 92.12 200 THR A C 1
ATOM 1649 O O . THR A 1 200 ? 11.311 -2.856 -0.292 1.00 92.12 200 THR A O 1
ATOM 1652 N N . PRO A 1 201 ? 9.217 -2.855 -1.114 1.00 90.62 201 PRO A N 1
ATOM 1653 C CA . PRO A 1 201 ? 9.529 -1.908 -2.193 1.00 90.62 201 PRO A CA 1
ATOM 1654 C C . PRO A 1 201 ? 9.952 -0.510 -1.710 1.00 90.62 201 PRO A C 1
ATOM 1656 O O . PRO A 1 201 ? 10.568 0.241 -2.461 1.00 90.62 201 PRO A O 1
ATOM 1659 N N . ILE A 1 202 ? 9.604 -0.146 -0.472 1.00 88.06 202 ILE A N 1
ATOM 1660 C CA . ILE A 1 202 ? 9.790 1.197 0.097 1.00 88.06 202 ILE A CA 1
ATOM 1661 C C . ILE A 1 202 ? 10.994 1.226 1.045 1.00 88.06 202 ILE A C 1
ATOM 1663 O O . ILE A 1 202 ? 11.829 2.125 0.971 1.00 88.06 202 ILE A O 1
ATOM 1667 N N . ALA A 1 203 ? 11.084 0.244 1.944 1.00 90.06 203 ALA A N 1
ATOM 1668 C CA . ALA A 1 203 ? 12.134 0.128 2.950 1.00 90.06 203 ALA A CA 1
ATOM 1669 C C . ALA A 1 203 ? 12.713 -1.301 2.959 1.00 90.06 203 ALA A C 1
ATOM 1671 O O . ALA A 1 203 ? 12.469 -2.062 3.901 1.00 90.06 203 ALA A O 1
ATOM 1672 N N . PRO A 1 204 ? 13.502 -1.681 1.935 1.00 91.50 204 PRO A N 1
ATOM 1673 C CA . PRO A 1 204 ? 13.985 -3.052 1.768 1.00 91.50 204 PRO A CA 1
ATOM 1674 C C . PRO A 1 204 ? 14.910 -3.500 2.903 1.00 91.50 204 PRO A C 1
ATOM 1676 O O . PRO A 1 204 ? 14.818 -4.638 3.337 1.00 91.50 204 PRO A O 1
ATOM 1679 N N . HIS A 1 205 ? 15.755 -2.612 3.437 1.00 89.06 205 HIS A N 1
ATOM 1680 C CA . HIS A 1 205 ? 16.663 -2.947 4.543 1.00 89.06 205 HIS A CA 1
ATOM 1681 C C . HIS A 1 205 ? 15.909 -3.259 5.841 1.00 89.06 205 HIS A C 1
ATOM 1683 O O . HIS A 1 205 ? 16.238 -4.212 6.538 1.00 89.06 205 HIS A O 1
ATOM 1689 N N . PHE A 1 206 ? 14.870 -2.473 6.143 1.00 89.50 206 PHE A N 1
ATOM 1690 C CA . PHE A 1 206 ? 13.998 -2.730 7.288 1.00 89.50 206 PHE A CA 1
ATOM 1691 C C . PHE A 1 206 ? 13.254 -4.057 7.114 1.00 89.50 206 PHE A C 1
ATOM 1693 O O . PHE A 1 206 ? 13.193 -4.861 8.040 1.00 89.50 206 PHE A O 1
ATOM 1700 N N . ALA A 1 207 ? 12.722 -4.305 5.916 1.00 91.06 207 ALA A N 1
ATOM 1701 C CA . ALA A 1 207 ? 12.019 -5.542 5.612 1.00 91.06 207 ALA A CA 1
ATOM 1702 C C . ALA A 1 207 ? 12.940 -6.774 5.696 1.00 91.06 207 ALA A C 1
ATOM 1704 O O . ALA A 1 207 ? 12.547 -7.784 6.274 1.00 91.06 207 ALA A O 1
ATOM 1705 N N . GLU A 1 208 ? 14.174 -6.672 5.192 1.00 90.38 208 GLU A N 1
ATOM 1706 C CA . GLU A 1 208 ? 15.197 -7.722 5.271 1.00 90.38 208 GLU A CA 1
ATOM 1707 C C . GLU A 1 208 ? 15.567 -8.030 6.726 1.00 90.38 208 GLU A C 1
ATOM 1709 O O . GLU A 1 208 ? 15.603 -9.195 7.106 1.00 90.38 208 GLU A O 1
ATOM 1714 N N . GLN A 1 209 ? 15.752 -7.006 7.566 1.00 91.00 209 GLN A N 1
ATOM 1715 C CA . GLN A 1 209 ? 16.019 -7.189 8.994 1.00 91.00 209 GLN A CA 1
ATOM 1716 C C . GLN A 1 209 ? 14.863 -7.920 9.698 1.00 91.00 209 GLN A C 1
ATOM 1718 O O . GLN A 1 209 ? 15.077 -8.863 10.457 1.00 91.00 209 GLN A O 1
ATOM 1723 N N . VAL A 1 210 ? 13.611 -7.542 9.419 1.00 90.75 210 VAL A N 1
ATOM 1724 C CA . VAL A 1 210 ? 12.441 -8.238 9.982 1.00 90.75 210 VAL A CA 1
ATOM 1725 C C . VAL A 1 210 ? 12.353 -9.688 9.481 1.00 90.75 210 VAL A C 1
ATOM 1727 O O . VAL A 1 210 ? 11.946 -10.581 10.220 1.00 90.75 210 VAL A O 1
ATOM 1730 N N . TRP A 1 211 ? 12.734 -9.951 8.236 1.00 91.38 211 TRP A N 1
ATOM 1731 C CA . TRP A 1 211 ? 12.614 -11.270 7.617 1.00 91.38 211 TRP A CA 1
ATOM 1732 C C . TRP A 1 211 ? 13.721 -12.244 8.041 1.00 91.38 211 TRP A C 1
ATOM 1734 O O . TRP A 1 211 ? 13.443 -13.370 8.455 1.00 91.38 211 TRP A O 1
ATOM 1744 N N . CYS A 1 212 ? 14.973 -11.804 7.974 1.00 89.88 212 CYS A N 1
ATOM 1745 C CA . CYS A 1 212 ? 16.141 -12.631 8.251 1.00 89.88 212 CYS A CA 1
ATOM 1746 C C . CYS A 1 212 ? 16.477 -12.654 9.746 1.00 89.88 212 CYS A C 1
ATOM 1748 O O . CYS A 1 212 ? 16.638 -13.734 10.304 1.00 89.88 212 CYS A O 1
ATOM 1750 N N . ASP A 1 213 ? 16.516 -11.501 10.421 1.00 87.50 213 ASP A N 1
ATOM 1751 C CA . ASP A 1 213 ? 16.971 -11.449 11.817 1.00 87.50 213 ASP A CA 1
ATOM 1752 C C . ASP A 1 213 ? 15.841 -11.782 12.795 1.00 87.50 213 ASP A C 1
ATOM 1754 O O . ASP A 1 213 ? 16.035 -12.540 13.745 1.00 87.50 213 ASP A O 1
ATOM 1758 N N . ILE A 1 214 ? 14.640 -11.242 12.559 1.00 87.25 214 ILE A N 1
ATOM 1759 C CA . ILE A 1 214 ? 13.506 -11.434 13.473 1.00 87.25 214 ILE A CA 1
ATOM 1760 C C . ILE A 1 214 ? 12.779 -12.747 13.169 1.00 87.25 214 ILE A C 1
ATOM 1762 O O . ILE A 1 214 ? 12.605 -13.575 14.057 1.00 87.25 214 ILE A O 1
ATOM 1766 N N . LEU A 1 215 ? 12.354 -12.972 11.924 1.00 87.81 215 LEU A N 1
ATOM 1767 C CA . LEU A 1 215 ? 11.612 -14.183 11.557 1.00 87.81 215 LEU A CA 1
ATOM 1768 C C . LEU A 1 215 ? 12.509 -15.406 11.296 1.00 87.81 215 LEU A C 1
ATOM 1770 O O . LEU A 1 215 ? 11.983 -16.518 11.230 1.00 87.81 215 LEU A O 1
ATOM 1774 N N . SER A 1 216 ? 13.835 -15.226 11.207 1.00 88.62 216 SER A N 1
ATOM 1775 C CA . SER A 1 216 ? 14.811 -16.306 10.975 1.00 88.62 216 SER A CA 1
ATOM 1776 C C . SER A 1 216 ? 14.549 -17.106 9.693 1.00 88.62 216 SER A C 1
ATOM 1778 O O . SER A 1 216 ? 14.700 -18.330 9.657 1.00 88.62 216 SER A O 1
ATOM 1780 N N . GLU A 1 217 ? 14.133 -16.424 8.626 1.00 88.69 217 GLU A N 1
ATOM 1781 C CA . GLU A 1 217 ? 13.910 -17.054 7.326 1.00 88.69 217 GLU A CA 1
ATOM 1782 C C . GLU A 1 217 ? 15.236 -17.389 6.624 1.00 88.69 217 GLU A C 1
ATOM 1784 O O . GLU A 1 217 ? 16.187 -16.609 6.673 1.00 88.69 217 GLU A O 1
ATOM 1789 N N . PRO A 1 218 ? 15.326 -18.524 5.907 1.00 87.75 218 PRO A N 1
ATOM 1790 C CA . PRO A 1 218 ? 16.588 -18.990 5.331 1.00 87.75 218 PRO A CA 1
ATOM 1791 C C . PRO A 1 218 ? 17.004 -18.243 4.055 1.00 87.75 218 PRO A C 1
ATOM 1793 O O . PRO A 1 218 ? 18.119 -18.431 3.571 1.00 87.75 218 PRO A O 1
ATOM 1796 N N . LYS A 1 219 ? 16.101 -17.466 3.448 1.00 90.75 219 LYS A N 1
ATOM 1797 C CA . LYS A 1 219 ? 16.325 -16.753 2.184 1.00 90.75 219 LYS A CA 1
ATOM 1798 C C . LYS A 1 219 ? 15.947 -15.287 2.343 1.00 90.75 219 LYS A C 1
ATOM 1800 O O . LYS A 1 219 ? 14.960 -14.993 3.013 1.00 90.75 219 LYS A O 1
ATOM 1805 N N . SER A 1 220 ? 16.678 -14.418 1.644 1.00 91.62 220 SER A N 1
ATOM 1806 C CA . SER A 1 220 ? 16.380 -12.984 1.572 1.00 91.62 220 SER A CA 1
ATOM 1807 C C . SER A 1 220 ? 14.952 -12.726 1.094 1.00 91.62 220 SER A C 1
ATOM 1809 O O . SER A 1 220 ? 14.423 -13.451 0.238 1.00 91.62 220 SER A O 1
ATOM 1811 N N . ILE A 1 221 ? 14.354 -11.651 1.611 1.00 91.62 221 ILE A N 1
ATOM 1812 C CA . ILE A 1 221 ? 12.990 -11.242 1.270 1.00 91.62 221 ILE A CA 1
ATOM 1813 C C . ILE A 1 221 ? 12.847 -10.874 -0.212 1.00 91.62 221 ILE A C 1
ATOM 1815 O O . ILE A 1 221 ? 11.755 -10.955 -0.764 1.00 91.62 221 ILE A O 1
ATOM 1819 N N . GLN A 1 222 ? 13.952 -10.556 -0.894 1.00 90.00 222 GLN A N 1
ATOM 1820 C CA . GLN A 1 222 ? 13.967 -10.239 -2.327 1.00 90.00 222 GLN A CA 1
ATOM 1821 C C . GLN A 1 222 ? 13.524 -11.417 -3.211 1.00 90.00 222 GLN A C 1
ATOM 1823 O O . GLN A 1 222 ? 13.123 -11.224 -4.355 1.00 90.00 222 GLN A O 1
ATOM 1828 N N . HIS A 1 223 ? 13.583 -12.645 -2.688 1.00 90.31 223 HIS A N 1
ATOM 1829 C CA . HIS A 1 223 ? 13.085 -13.841 -3.370 1.00 90.31 223 HIS A CA 1
ATOM 1830 C C . HIS A 1 223 ? 11.667 -14.234 -2.942 1.00 90.31 223 HIS A C 1
ATOM 1832 O O . HIS A 1 223 ? 11.134 -15.232 -3.435 1.00 90.31 223 HIS A O 1
ATOM 1838 N N . ALA A 1 224 ? 11.069 -13.507 -1.998 1.00 90.88 224 ALA A N 1
ATOM 1839 C CA . ALA A 1 224 ? 9.734 -13.797 -1.516 1.00 90.88 224 ALA A CA 1
ATOM 1840 C C . ALA A 1 224 ? 8.674 -13.318 -2.517 1.00 90.88 224 ALA A C 1
ATOM 1842 O O . ALA A 1 224 ? 8.822 -12.301 -3.193 1.00 90.88 224 ALA A O 1
ATOM 1843 N N . LEU A 1 225 ? 7.584 -14.079 -2.609 1.00 91.12 225 LEU A N 1
ATOM 1844 C CA . LEU A 1 225 ? 6.448 -13.736 -3.459 1.00 91.12 225 LEU A CA 1
ATOM 1845 C C . LEU A 1 225 ? 5.493 -12.790 -2.734 1.00 91.12 225 LEU A C 1
ATOM 1847 O O . LEU A 1 225 ? 5.394 -12.801 -1.504 1.00 91.12 225 LEU A O 1
ATOM 1851 N N . TRP A 1 226 ? 4.736 -12.023 -3.518 1.00 88.38 226 TRP A N 1
ATOM 1852 C CA . TRP A 1 226 ? 3.678 -11.172 -2.992 1.00 88.38 226 TRP A CA 1
ATOM 1853 C C . TRP A 1 226 ? 2.668 -11.995 -2.171 1.00 88.38 226 TRP A C 1
ATOM 1855 O O . TRP A 1 226 ? 2.215 -13.051 -2.639 1.00 88.38 226 TRP A O 1
ATOM 1865 N N . PRO A 1 227 ? 2.285 -11.546 -0.958 1.00 87.44 227 PRO A N 1
ATOM 1866 C CA . PRO A 1 227 ? 1.360 -12.290 -0.120 1.00 87.44 227 PRO A CA 1
ATOM 1867 C C . PRO A 1 227 ? -0.013 -12.311 -0.793 1.00 87.44 227 PRO A C 1
ATOM 1869 O O . PRO A 1 227 ? -0.718 -11.313 -0.810 1.00 87.44 227 PRO A O 1
ATOM 1872 N N . THR A 1 228 ? -0.409 -13.449 -1.361 1.00 82.31 228 THR A N 1
ATOM 1873 C CA . THR A 1 228 ? -1.719 -13.592 -2.011 1.00 82.31 228 THR A CA 1
ATOM 1874 C C . THR A 1 228 ? -2.686 -14.296 -1.057 1.00 82.31 228 THR A C 1
ATOM 1876 O O . THR A 1 228 ? -2.415 -15.430 -0.646 1.00 82.31 228 THR A O 1
ATOM 1879 N N . PRO A 1 229 ? -3.810 -13.669 -0.661 1.00 77.88 229 PRO A N 1
ATOM 1880 C CA . PRO A 1 229 ? -4.784 -14.309 0.215 1.00 77.88 229 PRO A CA 1
ATOM 1881 C C . PRO A 1 229 ? -5.420 -15.541 -0.448 1.00 77.88 229 PRO A C 1
ATOM 1883 O O . PRO A 1 229 ? -6.021 -15.448 -1.510 1.00 77.88 229 PRO A O 1
ATOM 1886 N N . PHE A 1 230 ? -5.362 -16.705 0.209 1.00 63.78 230 PHE A N 1
ATOM 1887 C CA . PHE A 1 230 ? -5.998 -17.938 -0.294 1.00 63.78 230 PHE A CA 1
ATOM 1888 C C . PHE A 1 230 ? -7.533 -17.896 -0.302 1.00 63.78 230 PHE A C 1
ATOM 1890 O O . PHE A 1 230 ? -8.171 -18.715 -0.960 1.00 63.78 230 PHE A O 1
ATOM 1897 N N . LYS A 1 231 ? -8.136 -17.000 0.486 1.00 72.81 231 LYS A N 1
ATOM 1898 C CA . LYS A 1 231 ? -9.588 -16.826 0.562 1.00 72.81 231 LYS A CA 1
ATOM 1899 C C . LYS A 1 231 ? -9.945 -15.401 0.151 1.00 72.81 231 LYS A C 1
ATOM 1901 O O . LYS A 1 231 ? -9.280 -14.481 0.635 1.00 72.81 231 LYS A O 1
ATOM 1906 N N . PRO A 1 232 ? -10.988 -15.219 -0.677 1.00 74.12 232 PRO A N 1
ATOM 1907 C CA . PRO A 1 232 ? -11.491 -13.892 -0.986 1.00 74.12 232 PRO A CA 1
ATOM 1908 C C . PRO A 1 232 ? -11.985 -13.215 0.294 1.00 74.12 232 PRO A C 1
ATOM 1910 O O . PRO A 1 232 ? -12.464 -13.879 1.219 1.00 74.12 232 PRO A O 1
ATOM 1913 N N . VAL A 1 233 ? -11.830 -11.894 0.339 1.00 76.38 233 VAL A N 1
ATOM 1914 C CA . VAL A 1 233 ? -12.274 -11.064 1.461 1.00 76.38 233 VAL A CA 1
ATOM 1915 C C . VAL A 1 233 ? -13.792 -11.145 1.554 1.00 76.38 233 VAL A C 1
ATOM 1917 O O . VAL A 1 233 ? -14.490 -10.942 0.561 1.00 76.38 233 VAL A O 1
ATOM 1920 N N . ASP A 1 234 ? -14.304 -11.437 2.748 1.00 78.75 234 ASP A N 1
ATOM 1921 C CA . ASP A 1 234 ? -15.743 -11.420 2.991 1.00 78.75 234 ASP A CA 1
ATOM 1922 C C . ASP A 1 234 ? -16.181 -9.992 3.366 1.00 78.75 234 ASP A C 1
ATOM 1924 O O . ASP A 1 234 ? -15.836 -9.513 4.455 1.00 78.75 234 ASP A O 1
ATOM 1928 N N . PRO A 1 235 ? -16.953 -9.291 2.516 1.00 76.31 235 PRO A N 1
ATOM 1929 C CA . PRO A 1 235 ? -17.374 -7.923 2.806 1.00 76.31 235 PRO A CA 1
ATOM 1930 C C . PRO A 1 235 ? -18.288 -7.834 4.037 1.00 76.31 235 PRO A C 1
ATOM 1932 O O . PRO A 1 235 ? -18.361 -6.782 4.675 1.00 76.31 235 PRO A O 1
ATOM 1935 N N . THR A 1 236 ? -18.974 -8.919 4.412 1.00 79.06 236 THR A N 1
ATOM 1936 C CA . THR A 1 236 ? -19.885 -8.928 5.566 1.00 79.06 236 THR A CA 1
ATOM 1937 C C . THR A 1 236 ? -19.127 -8.834 6.887 1.00 79.06 236 THR A C 1
ATOM 1939 O O . THR A 1 236 ? -19.524 -8.075 7.773 1.00 79.06 236 THR A O 1
ATOM 1942 N N . ILE A 1 237 ? -17.993 -9.532 6.997 1.00 81.19 237 ILE A N 1
ATOM 1943 C CA . ILE A 1 237 ? -17.137 -9.538 8.188 1.00 81.19 237 ILE A CA 1
ATOM 1944 C C . ILE A 1 237 ? -16.436 -8.184 8.340 1.00 81.19 237 ILE A C 1
ATOM 1946 O O . ILE A 1 237 ? -16.393 -7.630 9.441 1.00 81.19 237 ILE A O 1
ATOM 1950 N N . THR A 1 238 ? -15.959 -7.599 7.238 1.00 79.56 238 THR A N 1
ATOM 1951 C CA . THR A 1 238 ? -15.369 -6.250 7.247 1.00 79.56 238 THR A CA 1
ATOM 1952 C C . THR A 1 238 ? -16.399 -5.202 7.674 1.00 79.56 238 THR A C 1
ATOM 1954 O O . THR A 1 238 ? -16.135 -4.391 8.566 1.00 79.56 238 THR A O 1
ATOM 1957 N N . ALA A 1 239 ? -17.618 -5.263 7.125 1.00 76.94 239 ALA A N 1
ATOM 1958 C CA . ALA A 1 239 ? -18.711 -4.384 7.537 1.00 76.94 239 ALA A CA 1
ATOM 1959 C C . ALA A 1 239 ? -19.074 -4.565 9.022 1.00 76.94 239 ALA A C 1
ATOM 1961 O O . ALA A 1 239 ? -19.399 -3.590 9.705 1.00 76.94 239 ALA A O 1
ATOM 1962 N N . ALA A 1 240 ? -18.987 -5.792 9.545 1.00 79.56 240 ALA A N 1
ATOM 1963 C CA . ALA A 1 240 ? -19.203 -6.081 10.958 1.00 79.56 240 ALA A CA 1
ATOM 1964 C C . ALA A 1 240 ? -18.159 -5.438 11.864 1.00 79.56 240 ALA A C 1
ATOM 1966 O O . ALA A 1 240 ? -18.519 -4.800 12.859 1.00 79.56 240 ALA A O 1
ATOM 1967 N N . GLY A 1 241 ? -16.883 -5.548 11.494 1.00 80.56 241 GLY A N 1
ATOM 1968 C CA . GLY A 1 241 ? -15.784 -4.893 12.198 1.00 80.56 241 GLY A CA 1
ATOM 1969 C C . GLY A 1 241 ? -15.946 -3.372 12.230 1.00 80.56 241 GLY A C 1
ATOM 1970 O O . GLY A 1 241 ? -15.855 -2.760 13.298 1.00 80.56 241 GLY A O 1
ATOM 1971 N N . LEU A 1 242 ? -16.275 -2.764 11.085 1.00 81.25 242 LEU A N 1
ATOM 1972 C CA . LEU A 1 242 ? -16.518 -1.322 10.970 1.00 81.25 242 LEU A CA 1
ATOM 1973 C C . LEU A 1 242 ? -17.717 -0.860 11.804 1.00 81.25 242 LEU A C 1
ATOM 1975 O O . LEU A 1 242 ? -17.644 0.174 12.471 1.00 81.25 242 LEU A O 1
ATOM 1979 N N . TYR A 1 243 ? -18.808 -1.630 11.801 1.00 82.56 243 TYR A N 1
ATOM 1980 C CA . TYR A 1 243 ? -19.979 -1.341 12.625 1.00 82.56 243 TYR A CA 1
ATOM 1981 C C . TYR A 1 243 ? -19.623 -1.349 14.114 1.00 82.56 243 TYR A C 1
ATOM 1983 O O . TYR A 1 243 ? -19.915 -0.383 14.815 1.00 82.56 243 TYR A O 1
ATOM 1991 N N . MET A 1 244 ? -18.924 -2.388 14.578 1.00 81.88 244 MET A N 1
ATOM 1992 C CA . MET A 1 244 ? -18.499 -2.519 15.972 1.00 81.88 244 MET A CA 1
ATOM 1993 C C . MET A 1 244 ? -17.589 -1.361 16.408 1.00 81.88 244 MET A C 1
ATOM 1995 O O . MET A 1 244 ? -17.846 -0.737 17.439 1.00 81.88 244 MET A O 1
ATOM 1999 N N . ARG A 1 245 ? -16.578 -1.012 15.598 1.00 82.19 245 ARG A N 1
ATOM 2000 C CA . ARG A 1 245 ? -15.706 0.155 15.837 1.00 82.19 245 ARG A CA 1
ATOM 2001 C C . ARG A 1 245 ? -16.506 1.452 15.920 1.00 82.19 245 ARG A C 1
ATOM 2003 O O . ARG A 1 245 ? -16.293 2.259 16.824 1.00 82.19 245 ARG A O 1
ATOM 2010 N N . GLY A 1 246 ? -17.450 1.638 14.997 1.00 83.06 246 GLY A N 1
ATOM 2011 C CA . GLY A 1 246 ? -18.345 2.791 14.974 1.00 83.06 246 GLY A CA 1
ATOM 2012 C C . GLY A 1 246 ? -19.184 2.899 16.245 1.00 83.06 246 GLY A C 1
ATOM 2013 O O . GLY A 1 246 ? -19.232 3.966 16.854 1.00 83.06 246 GLY A O 1
ATOM 2014 N N . THR A 1 247 ? -19.792 1.797 16.690 1.00 82.94 247 THR A N 1
ATOM 2015 C CA . THR A 1 247 ? -20.591 1.764 17.920 1.00 82.94 247 THR A CA 1
ATOM 2016 C C . THR A 1 247 ? -19.740 2.071 19.153 1.00 82.94 247 THR A C 1
ATOM 2018 O O . THR A 1 247 ? -20.122 2.932 19.945 1.00 82.94 247 THR A O 1
ATOM 2021 N N . ILE A 1 248 ? -18.558 1.461 19.290 1.00 84.44 248 ILE A N 1
ATOM 2022 C CA . ILE A 1 248 ? -17.639 1.737 20.410 1.00 84.44 248 ILE A CA 1
ATOM 2023 C C . ILE A 1 248 ? -17.249 3.217 20.434 1.00 84.44 248 ILE A C 1
ATOM 2025 O O . ILE A 1 248 ? -17.320 3.857 21.483 1.00 84.44 248 ILE A O 1
ATOM 2029 N N . LYS A 1 249 ? -16.915 3.789 19.272 1.00 84.44 249 LYS A N 1
ATOM 2030 C CA . LYS A 1 249 ? -16.617 5.218 19.154 1.00 84.44 249 LYS A CA 1
ATOM 2031 C C . LYS A 1 249 ? -17.795 6.082 19.602 1.00 84.44 249 LYS A C 1
ATOM 2033 O O . LYS A 1 249 ? -17.600 6.984 20.404 1.00 84.44 249 LYS A O 1
ATOM 2038 N N . THR A 1 250 ? -19.019 5.783 19.159 1.00 83.31 250 THR A N 1
ATOM 2039 C CA . THR A 1 250 ? -20.202 6.558 19.578 1.00 83.31 250 THR A CA 1
ATOM 2040 C C . THR A 1 250 ? -20.468 6.481 21.080 1.00 83.31 250 THR A C 1
ATOM 2042 O O . THR A 1 250 ? -20.876 7.479 21.667 1.00 83.31 250 THR A O 1
ATOM 2045 N N . ILE A 1 251 ? -20.200 5.332 21.712 1.00 82.81 251 ILE A N 1
ATOM 2046 C CA . ILE A 1 251 ? -20.331 5.165 23.165 1.00 82.81 251 ILE A CA 1
ATOM 2047 C C . ILE A 1 251 ? -19.281 6.018 23.888 1.00 82.81 251 ILE A C 1
ATOM 2049 O O . ILE A 1 251 ? -19.638 6.788 24.776 1.00 82.81 251 ILE A O 1
ATOM 2053 N N . ARG A 1 252 ? -18.012 5.956 23.464 1.00 82.62 252 ARG A N 1
ATOM 2054 C CA . ARG A 1 252 ? -16.919 6.762 24.044 1.00 82.62 252 ARG A CA 1
ATOM 2055 C C . ARG A 1 252 ? -17.121 8.266 23.840 1.00 82.62 252 ARG A C 1
ATOM 2057 O O . ARG A 1 252 ? -16.865 9.059 24.747 1.00 82.62 252 ARG A O 1
ATOM 2064 N N . ASP A 1 253 ? -17.616 8.669 22.672 1.00 82.12 253 ASP A N 1
ATOM 2065 C CA . ASP A 1 253 ? -17.940 10.065 22.373 1.00 82.12 253 ASP A CA 1
ATOM 2066 C C . ASP A 1 253 ? -19.107 10.550 23.245 1.00 82.12 253 ASP A C 1
ATOM 2068 O O . ASP A 1 253 ? -19.071 11.670 23.758 1.00 82.12 253 ASP A O 1
ATOM 2072 N N . ALA A 1 254 ? -20.134 9.719 23.456 1.00 77.88 254 ALA A N 1
ATOM 2073 C CA . ALA A 1 254 ? -21.228 10.029 24.372 1.00 77.88 254 ALA A CA 1
ATOM 2074 C C . ALA A 1 254 ? -20.716 10.177 25.813 1.00 77.88 254 ALA A C 1
ATOM 2076 O O . ALA A 1 254 ? -21.020 11.177 26.462 1.00 77.88 254 ALA A O 1
ATOM 2077 N N . GLU A 1 255 ? -19.868 9.256 26.276 1.00 75.19 255 GLU A N 1
ATOM 2078 C CA . GLU A 1 255 ? -19.243 9.307 27.601 1.00 75.19 255 GLU A CA 1
ATOM 2079 C C . GLU A 1 255 ? -18.397 10.572 27.800 1.00 75.19 255 GLU A C 1
ATOM 2081 O O . GLU A 1 255 ? -18.539 11.261 28.806 1.00 75.19 255 GLU A O 1
ATOM 2086 N N . THR A 1 256 ? -17.586 10.949 26.810 1.00 77.50 256 THR A N 1
ATOM 2087 C CA . THR A 1 256 ? -16.748 12.163 26.857 1.00 77.50 256 THR A CA 1
ATOM 2088 C C . THR A 1 256 ? -17.584 13.448 26.808 1.00 77.50 256 THR A C 1
ATOM 2090 O O . THR A 1 256 ? -17.216 14.480 27.382 1.00 77.50 256 THR A O 1
ATOM 2093 N N . ASN A 1 257 ? -18.730 13.419 26.123 1.00 75.38 257 ASN A N 1
ATOM 2094 C CA . ASN A 1 257 ? -19.623 14.569 26.009 1.00 75.38 257 ASN A CA 1
ATOM 2095 C C . ASN A 1 257 ? -20.499 14.782 27.252 1.00 75.38 257 ASN A C 1
ATOM 2097 O O . ASN A 1 257 ? -20.834 15.931 27.542 1.00 75.38 257 ASN A O 1
ATOM 2101 N N . LEU A 1 258 ? -20.815 13.736 28.021 1.00 70.00 258 LEU A N 1
ATOM 2102 C CA . LEU A 1 258 ? -21.586 13.832 29.269 1.00 70.00 258 LEU A CA 1
ATOM 2103 C C . LEU A 1 258 ? -21.018 14.858 30.278 1.00 70.00 258 LEU A C 1
ATOM 2105 O O . LEU A 1 258 ? -21.751 15.777 30.648 1.00 70.00 258 LEU A O 1
ATOM 2109 N N . PRO A 1 259 ? -19.731 14.832 30.677 1.00 69.69 259 PRO A N 1
ATOM 2110 C CA . PRO A 1 259 ? -19.169 15.824 31.597 1.00 69.69 259 PRO A CA 1
ATOM 2111 C C . PRO A 1 259 ? -19.114 17.233 30.990 1.00 69.69 259 PRO A C 1
ATOM 2113 O O . PRO A 1 259 ? -19.333 18.220 31.694 1.00 69.69 259 PRO A O 1
ATOM 2116 N N . ARG A 1 260 ? -18.908 17.359 29.669 1.00 68.31 260 ARG A N 1
ATOM 2117 C CA . ARG A 1 260 ? -18.986 18.655 28.967 1.00 68.31 260 ARG A CA 1
ATOM 2118 C C . ARG A 1 260 ? -20.403 19.232 28.987 1.00 68.31 260 ARG A C 1
ATOM 2120 O O . ARG A 1 260 ? -20.566 20.447 29.099 1.00 68.31 260 ARG A O 1
ATOM 2127 N N . MET A 1 261 ? -21.426 18.388 28.874 1.00 62.59 261 MET A N 1
ATOM 2128 C CA . MET A 1 261 ? -22.829 18.797 28.964 1.00 62.59 261 MET A CA 1
ATOM 2129 C C . MET A 1 261 ? -23.216 19.165 30.399 1.00 62.59 261 MET A C 1
ATOM 2131 O O . MET A 1 261 ? -23.875 20.185 30.590 1.00 62.59 261 MET A O 1
ATOM 2135 N N . LEU A 1 262 ? -22.720 18.434 31.402 1.00 64.00 262 LEU A N 1
ATOM 2136 C CA . LEU A 1 262 ? -22.899 18.759 32.823 1.00 64.00 262 LEU A CA 1
ATOM 2137 C C . LEU A 1 262 ? -22.242 20.101 33.199 1.00 64.00 262 LEU A C 1
ATOM 2139 O O . LEU A 1 262 ? -22.862 20.921 33.872 1.00 64.00 262 LEU A O 1
ATOM 2143 N N . GLN A 1 263 ? -21.041 20.398 32.688 1.00 65.25 263 GLN A N 1
ATOM 2144 C CA . GLN A 1 263 ? -20.387 21.704 32.877 1.00 65.25 263 GLN A CA 1
ATOM 2145 C C . GLN A 1 263 ? -21.128 22.860 32.185 1.00 65.25 263 GLN A C 1
ATOM 2147 O O . GLN A 1 263 ? -21.130 23.986 32.685 1.00 65.25 263 GLN A O 1
ATOM 2152 N N . LYS A 1 264 ? -21.759 22.609 31.030 1.00 62.94 264 LYS A N 1
ATOM 2153 C CA . LYS A 1 264 ? -22.582 23.608 30.326 1.00 62.94 264 LYS A CA 1
ATOM 2154 C C . LYS A 1 264 ? -23.925 23.843 31.023 1.00 62.94 264 LYS A C 1
ATOM 2156 O O . LYS A 1 264 ? -24.365 24.991 31.075 1.00 62.94 264 LYS A O 1
ATOM 2161 N N . ALA A 1 265 ? -24.522 22.797 31.594 1.00 57.66 265 ALA A N 1
ATOM 2162 C CA . ALA A 1 265 ? -25.717 22.891 32.429 1.00 57.66 265 ALA A CA 1
ATOM 2163 C C . ALA A 1 265 ? -25.434 23.659 33.735 1.00 57.66 265 ALA A C 1
ATOM 2165 O O . ALA A 1 265 ? -26.204 24.543 34.100 1.00 57.66 265 ALA A O 1
ATOM 2166 N N . ALA A 1 266 ? -24.276 23.429 34.368 1.00 58.75 266 ALA A N 1
ATOM 2167 C CA . ALA A 1 266 ? -23.825 24.175 35.549 1.00 58.75 266 ALA A CA 1
ATOM 2168 C C . ALA A 1 266 ? -23.566 25.675 35.280 1.00 58.75 266 ALA A C 1
ATOM 2170 O O . ALA A 1 266 ? -23.595 26.481 36.203 1.00 58.75 266 ALA A O 1
ATOM 2171 N N . LYS A 1 267 ? -23.344 26.067 34.015 1.00 57.22 267 LYS A N 1
ATOM 2172 C CA . LYS A 1 267 ? -23.169 27.466 33.573 1.00 57.22 267 LYS A CA 1
ATOM 2173 C C . LYS A 1 267 ? -24.461 28.129 33.058 1.00 57.22 267 LYS A C 1
ATOM 2175 O O . LYS A 1 267 ? -24.389 29.168 32.406 1.00 57.22 267 LYS A O 1
ATOM 2180 N N . GLY A 1 268 ? -25.636 27.546 33.312 1.00 51.44 268 GLY A N 1
ATOM 2181 C CA . GLY A 1 268 ? -26.933 28.202 33.087 1.00 51.44 268 GLY A CA 1
ATOM 2182 C C . GLY A 1 268 ? -27.383 28.358 31.625 1.00 51.44 268 GLY A C 1
ATOM 2183 O O . GLY A 1 268 ? -28.353 29.067 31.361 1.00 51.44 268 GLY A O 1
ATOM 2184 N N . LYS A 1 269 ? -26.736 27.704 30.648 1.00 46.25 269 LYS A N 1
ATOM 2185 C CA . LYS A 1 269 ? -27.260 27.638 29.267 1.00 46.25 269 LYS A CA 1
ATOM 2186 C C . LYS A 1 269 ? -28.315 26.534 29.177 1.00 46.25 269 LYS A C 1
ATOM 2188 O O . LYS A 1 269 ? -28.009 25.401 29.530 1.00 46.25 269 LYS A O 1
ATOM 2193 N N . LYS A 1 270 ? -29.525 26.857 28.686 1.00 41.53 270 LYS A N 1
ATOM 2194 C CA . LYS A 1 270 ? -30.650 25.916 28.487 1.00 41.53 270 LYS A CA 1
ATOM 2195 C C . LYS A 1 270 ? -30.179 24.635 27.782 1.00 41.53 270 LYS A C 1
ATOM 2197 O O . LYS A 1 270 ? -29.972 24.627 26.571 1.00 41.53 270 LYS A O 1
ATOM 2202 N N . VAL A 1 271 ? -30.015 23.564 28.554 1.00 46.78 271 VAL A N 1
ATOM 2203 C CA . VAL A 1 271 ? -29.892 22.188 28.065 1.00 46.78 271 VAL A CA 1
ATOM 2204 C C . VAL A 1 271 ? -31.297 21.597 28.115 1.00 46.78 271 VAL A C 1
ATOM 2206 O O . VAL A 1 271 ? -32.001 21.800 29.098 1.00 46.78 271 VAL A O 1
ATOM 2209 N N . ASN A 1 272 ? -31.730 20.934 27.043 1.00 41.53 272 ASN A N 1
ATOM 2210 C CA . ASN A 1 272 ? -33.057 20.326 26.954 1.00 41.53 272 ASN A CA 1
ATOM 2211 C C . ASN A 1 272 ? -33.175 19.222 28.024 1.00 41.53 272 ASN A C 1
ATOM 2213 O O . ASN A 1 272 ? -32.475 18.213 27.957 1.00 41.53 272 ASN A O 1
ATOM 2217 N N . THR A 1 273 ? -33.999 19.452 29.043 1.00 40.81 273 THR A N 1
ATOM 2218 C CA . THR A 1 273 ? -34.093 18.685 30.297 1.00 40.81 273 THR A CA 1
ATOM 2219 C C . THR A 1 273 ? -34.971 17.430 30.198 1.00 40.81 273 THR A C 1
ATOM 2221 O O . THR A 1 273 ? -35.707 17.144 31.130 1.00 40.81 273 THR A O 1
ATOM 2224 N N . ASP A 1 274 ? -34.880 16.662 29.108 1.00 40.31 274 ASP A N 1
ATOM 2225 C CA . ASP A 1 274 ? -35.512 15.324 29.012 1.00 40.31 274 ASP A CA 1
ATOM 2226 C C . ASP A 1 274 ? -34.489 14.174 29.027 1.00 40.31 274 ASP A C 1
ATOM 2228 O O . ASP A 1 274 ? -34.843 13.002 29.131 1.00 40.31 274 ASP A O 1
ATOM 2232 N N . SER A 1 275 ? -33.193 14.489 28.985 1.00 45.34 275 SER A N 1
ATOM 2233 C CA . SER A 1 275 ? -32.104 13.541 29.232 1.00 45.34 275 SER A CA 1
ATOM 2234 C C . SER A 1 275 ? -31.437 13.909 30.556 1.00 45.34 275 SER A C 1
ATOM 2236 O O . SER A 1 275 ? -30.538 14.752 30.591 1.00 45.34 275 SER A O 1
ATOM 2238 N N . ALA A 1 276 ? -31.953 13.346 31.649 1.00 46.72 276 ALA A N 1
ATOM 2239 C CA . ALA A 1 276 ? -31.524 13.619 33.019 1.00 46.72 276 ALA A CA 1
ATOM 2240 C C . ALA A 1 276 ? -29.989 13.519 33.207 1.00 46.72 276 ALA A C 1
ATOM 2242 O O . ALA A 1 276 ? -29.329 12.722 32.532 1.00 46.72 276 ALA A O 1
ATOM 2243 N N . PRO A 1 277 ? -29.409 14.318 34.123 1.00 51.31 277 PRO A N 1
ATOM 2244 C CA . PRO A 1 277 ? -27.969 14.401 34.319 1.00 51.31 277 PRO A CA 1
ATOM 2245 C C . PRO A 1 277 ? -27.464 13.119 34.992 1.00 51.31 277 PRO A C 1
ATOM 2247 O O . PRO A 1 277 ? -27.827 12.817 36.127 1.00 51.31 277 PRO A O 1
ATOM 2250 N N . PHE A 1 278 ? -26.637 12.351 34.282 1.00 49.62 278 PHE A N 1
ATOM 2251 C CA . PHE A 1 278 ? -25.948 11.200 34.859 1.00 49.62 278 PHE A CA 1
ATOM 2252 C C . PHE A 1 278 ? -24.995 11.659 35.967 1.00 49.62 278 PHE A C 1
ATOM 2254 O O . PHE A 1 278 ? -24.168 12.551 35.774 1.00 49.62 278 PHE A O 1
ATOM 2261 N N . ASP A 1 279 ? -25.123 11.032 37.130 1.00 50.84 279 ASP A N 1
ATOM 2262 C CA . ASP A 1 279 ? -24.308 11.299 38.307 1.00 50.84 279 ASP A CA 1
ATOM 2263 C C . ASP A 1 279 ? -22.984 10.523 38.177 1.00 50.84 279 ASP A C 1
ATOM 2265 O O . ASP A 1 279 ? -22.957 9.298 38.301 1.00 50.84 279 ASP A O 1
ATOM 2269 N N . LEU A 1 280 ? -21.884 11.233 37.897 1.00 56.50 280 LEU A N 1
ATOM 2270 C CA . LEU A 1 280 ? -20.542 10.699 37.572 1.00 56.50 280 LEU A CA 1
ATOM 2271 C C . LEU A 1 280 ? -19.910 9.798 38.660 1.00 56.50 280 LEU A C 1
ATOM 2273 O O . LEU A 1 280 ? -18.817 9.276 38.463 1.00 56.50 280 LEU A O 1
ATOM 2277 N N . LYS A 1 281 ? -20.559 9.644 39.821 1.00 56.03 281 LYS A N 1
ATOM 2278 C CA . LYS A 1 281 ? -20.076 8.863 40.973 1.00 56.03 281 LYS A CA 1
ATOM 2279 C C . LYS A 1 281 ? -20.717 7.478 41.117 1.00 56.03 281 LYS A C 1
ATOM 2281 O O . LYS A 1 281 ? -20.328 6.739 42.018 1.00 56.03 281 LYS A O 1
ATOM 2286 N N . LYS A 1 282 ? -21.701 7.119 40.288 1.00 59.12 282 LYS A N 1
ATOM 2287 C CA . LYS A 1 282 ? -22.345 5.792 40.315 1.00 59.12 282 LYS A CA 1
ATOM 2288 C C . LYS A 1 282 ? -21.781 4.887 39.213 1.00 59.12 282 LYS A C 1
ATOM 2290 O O . LYS A 1 282 ? -21.309 5.405 38.206 1.00 59.12 282 LYS A O 1
ATOM 2295 N N . PRO A 1 283 ? -21.820 3.550 39.378 1.00 56.16 283 PRO A N 1
ATOM 2296 C CA . PRO A 1 283 ? -21.410 2.630 38.324 1.00 56.16 283 PRO A CA 1
ATOM 2297 C C . PRO A 1 283 ? -22.234 2.884 37.057 1.00 56.16 283 PRO A C 1
ATOM 2299 O O . PRO A 1 283 ? -23.468 2.855 37.077 1.00 56.16 283 PRO A O 1
ATOM 2302 N N . ASN A 1 284 ? -21.534 3.165 35.960 1.00 63.47 284 ASN A N 1
ATOM 2303 C CA . ASN A 1 284 ? -22.140 3.442 34.667 1.00 63.47 284 ASN A CA 1
ATOM 2304 C C . ASN A 1 284 ? -22.779 2.155 34.129 1.00 63.47 284 ASN A C 1
ATOM 2306 O O . ASN A 1 284 ? -22.119 1.123 34.032 1.00 63.47 284 ASN A O 1
ATOM 2310 N N . SER A 1 285 ? -24.059 2.210 33.757 1.00 65.81 285 SER A N 1
ATOM 2311 C CA . SER A 1 285 ? -24.722 1.122 33.032 1.00 65.81 285 SER A CA 1
ATOM 2312 C C .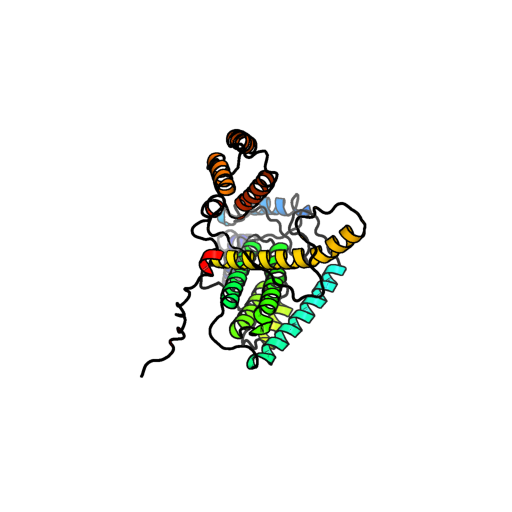 SER A 1 285 ? -25.122 1.617 31.648 1.00 65.81 285 SER A C 1
ATOM 2314 O O . SER A 1 285 ? -25.779 2.648 31.508 1.00 65.81 285 SER A O 1
ATOM 2316 N N . VAL A 1 286 ? -24.699 0.893 30.614 1.00 70.69 286 VAL A N 1
ATOM 2317 C CA . VAL A 1 286 ? -25.043 1.193 29.222 1.00 70.69 286 VAL A CA 1
ATOM 2318 C C . VAL A 1 286 ? -26.097 0.189 28.777 1.00 70.69 286 VAL A C 1
ATOM 2320 O O . VAL A 1 286 ? -25.871 -1.017 28.823 1.00 70.69 286 VAL A O 1
ATOM 2323 N N . LYS A 1 287 ? -27.260 0.681 28.343 1.00 77.88 287 LYS A N 1
ATOM 2324 C CA . LYS A 1 287 ? -28.304 -0.146 27.725 1.00 77.88 287 LYS A CA 1
ATOM 2325 C C . LYS A 1 287 ? -28.254 0.048 26.218 1.00 77.88 287 LYS A C 1
ATOM 2327 O O . LYS A 1 287 ? -28.513 1.144 25.726 1.00 77.88 287 LYS A O 1
ATOM 2332 N N . ILE A 1 288 ? -27.905 -1.012 25.499 1.00 78.06 288 ILE A N 1
ATOM 2333 C CA . ILE A 1 288 ? -27.840 -1.012 24.037 1.00 78.06 288 ILE A CA 1
ATOM 2334 C C . ILE A 1 288 ? -29.161 -1.563 23.506 1.00 78.06 288 ILE A C 1
ATOM 2336 O O . ILE A 1 288 ? -29.533 -2.692 23.815 1.00 78.06 288 ILE A O 1
ATOM 2340 N N . TYR A 1 289 ? -29.860 -0.770 22.695 1.00 79.56 289 TYR A N 1
ATOM 2341 C CA . TYR A 1 289 ? -31.072 -1.199 22.002 1.00 79.56 289 TYR A CA 1
ATOM 2342 C C . TYR A 1 289 ? -30.753 -1.435 20.529 1.00 79.56 289 TYR A C 1
ATOM 2344 O O . TYR A 1 289 ? -30.277 -0.532 19.839 1.00 79.56 289 TYR A O 1
ATOM 2352 N N . VAL A 1 290 ? -31.024 -2.646 20.046 1.00 77.19 290 VAL A N 1
ATOM 2353 C CA . VAL A 1 290 ? -30.864 -3.014 18.636 1.00 77.19 290 VAL A CA 1
ATOM 2354 C C . VAL A 1 290 ? -32.253 -3.186 18.035 1.00 77.19 290 VAL A C 1
ATOM 2356 O O . VAL A 1 290 ? -32.988 -4.099 18.406 1.00 77.19 290 VAL A O 1
ATOM 2359 N N . ALA A 1 291 ? -32.623 -2.293 17.119 1.00 77.94 291 ALA A N 1
ATOM 2360 C CA . ALA A 1 291 ? -33.867 -2.417 16.372 1.00 77.94 291 ALA A CA 1
ATOM 2361 C C . ALA A 1 291 ? -33.730 -3.544 15.335 1.00 77.94 291 ALA A C 1
ATOM 2363 O O . ALA A 1 291 ? -32.799 -3.530 14.529 1.00 77.94 291 ALA A O 1
ATOM 2364 N N . LYS A 1 292 ? -34.641 -4.526 15.373 1.00 73.81 292 LYS A N 1
ATOM 2365 C CA . LYS A 1 292 ? -34.682 -5.634 14.400 1.00 73.81 292 LYS A CA 1
ATOM 2366 C C . LYS A 1 292 ? -35.208 -5.181 13.037 1.00 73.81 292 LYS A C 1
ATOM 2368 O O . LYS A 1 292 ? -34.775 -5.698 12.015 1.00 73.81 292 LYS A O 1
ATOM 2373 N N . GLU A 1 293 ? -36.101 -4.200 13.047 1.00 73.38 293 GLU A N 1
ATOM 2374 C CA . GLU A 1 293 ? -36.708 -3.601 11.866 1.00 73.38 293 GLU A CA 1
ATOM 2375 C C . GLU A 1 293 ? -36.618 -2.083 11.969 1.00 73.38 293 GLU A C 1
ATOM 2377 O O . GLU A 1 293 ? -36.532 -1.509 13.061 1.00 73.38 293 GLU A O 1
ATOM 2382 N N . PHE A 1 294 ? -36.604 -1.428 10.815 1.00 65.31 294 PHE A N 1
ATOM 2383 C CA . PHE A 1 294 ? -36.675 0.020 10.771 1.00 65.31 294 PHE A CA 1
ATOM 2384 C C . PHE A 1 294 ? -38.035 0.494 11.301 1.00 65.31 294 PHE A C 1
ATOM 2386 O O . PHE A 1 294 ? -39.062 -0.081 10.941 1.00 65.31 294 PHE A O 1
ATOM 2393 N N . PRO A 1 295 ? -38.065 1.564 12.115 1.00 74.81 295 PRO A N 1
ATOM 2394 C CA . PRO A 1 295 ? -39.306 2.264 12.417 1.00 74.81 295 PRO A CA 1
ATOM 2395 C C . PRO A 1 295 ? -40.021 2.665 11.121 1.00 74.81 295 PRO A C 1
ATOM 2397 O O . PRO A 1 295 ? -39.356 3.000 10.139 1.00 74.81 295 PRO A O 1
ATOM 2400 N N . GLU A 1 296 ? -41.353 2.691 11.124 1.00 71.44 296 GLU A N 1
ATOM 2401 C CA . GLU A 1 296 ? -42.167 2.920 9.917 1.00 71.44 296 GLU A CA 1
ATOM 2402 C C . GLU A 1 296 ? -41.736 4.169 9.129 1.00 71.44 296 GLU A C 1
ATOM 2404 O O . GLU A 1 296 ? -41.583 4.110 7.915 1.00 71.44 296 GLU A O 1
ATOM 2409 N N . TRP A 1 297 ? -41.379 5.261 9.813 1.00 70.56 297 TRP A N 1
ATOM 2410 C CA . TRP A 1 297 ? -40.878 6.484 9.173 1.00 70.56 297 TRP A CA 1
ATOM 2411 C C . TRP A 1 297 ? -39.525 6.320 8.454 1.00 70.56 297 TRP A C 1
ATOM 2413 O O . TRP A 1 297 ? -39.273 6.996 7.457 1.00 70.56 297 TRP A O 1
ATOM 2423 N N . GLN A 1 298 ? -38.645 5.430 8.932 1.00 67.56 298 GLN A N 1
ATOM 2424 C CA . GLN A 1 298 ? -37.373 5.112 8.268 1.00 67.56 298 GLN A CA 1
ATOM 2425 C C . GLN A 1 298 ? -37.595 4.196 7.065 1.00 67.56 298 GLN A C 1
ATOM 2427 O O . GLN A 1 298 ? -36.930 4.385 6.051 1.00 67.56 298 GLN A O 1
ATOM 2432 N N . ASN A 1 299 ? -38.552 3.266 7.136 1.00 70.12 299 ASN A N 1
ATOM 2433 C CA . ASN A 1 299 ? -38.955 2.460 5.980 1.00 70.12 299 ASN A CA 1
ATOM 2434 C C . ASN A 1 299 ? -39.556 3.331 4.875 1.00 70.12 299 ASN A C 1
ATOM 2436 O O . ASN A 1 299 ? -39.133 3.220 3.728 1.00 70.12 299 ASN A O 1
ATOM 2440 N N . THR A 1 300 ? -40.451 4.262 5.217 1.00 65.31 300 THR A N 1
ATOM 2441 C CA . THR A 1 300 ? -41.019 5.218 4.254 1.00 65.31 300 THR A CA 1
ATOM 2442 C C . THR A 1 300 ? -39.938 6.110 3.644 1.00 65.31 300 THR A C 1
ATOM 2444 O O . THR A 1 300 ? -39.947 6.350 2.438 1.00 65.31 300 THR A O 1
ATOM 2447 N N . ALA A 1 301 ? -38.950 6.549 4.434 1.00 64.75 301 ALA A N 1
ATOM 2448 C CA . ALA A 1 301 ? -37.815 7.320 3.924 1.00 64.75 301 ALA A CA 1
ATOM 2449 C C . ALA A 1 301 ? -36.905 6.496 2.991 1.00 64.75 301 ALA A C 1
ATOM 2451 O O . ALA A 1 301 ? -36.478 7.008 1.960 1.00 64.75 301 ALA A O 1
ATOM 2452 N N . VAL A 1 302 ? -36.619 5.229 3.311 1.00 67.75 302 VAL A N 1
ATOM 2453 C CA . VAL A 1 302 ? -35.822 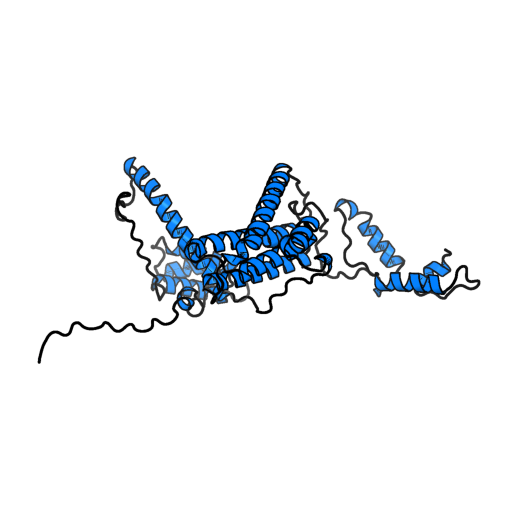4.335 2.448 1.00 67.75 302 VAL A CA 1
ATOM 2454 C C . VAL A 1 302 ? -36.580 3.995 1.163 1.00 67.75 302 VAL A C 1
ATOM 2456 O O . VAL A 1 302 ? -35.971 4.002 0.097 1.00 67.75 302 VAL A O 1
ATOM 2459 N N . GLN A 1 303 ? -37.894 3.771 1.240 1.00 68.38 303 GLN A N 1
ATOM 2460 C CA . GLN A 1 303 ? -38.748 3.544 0.073 1.00 68.38 303 GLN A CA 1
ATOM 2461 C C . GLN A 1 303 ? -38.789 4.782 -0.830 1.00 68.38 303 GLN A C 1
ATOM 2463 O O . GLN A 1 303 ? -38.533 4.674 -2.020 1.00 68.38 303 GLN A O 1
ATOM 2468 N N . THR A 1 304 ? -38.945 5.973 -0.248 1.00 66.44 304 THR A N 1
ATOM 2469 C CA . THR A 1 304 ? -38.877 7.250 -0.979 1.00 66.44 304 THR A CA 1
ATOM 2470 C C . THR A 1 304 ? -37.534 7.438 -1.694 1.00 66.44 304 THR A C 1
ATOM 2472 O O . THR A 1 304 ? -37.479 7.941 -2.811 1.00 66.44 304 THR A O 1
ATOM 2475 N N . VAL A 1 305 ? -36.428 7.034 -1.061 1.00 65.75 305 VAL A N 1
ATOM 2476 C CA . VAL A 1 305 ? -35.097 7.093 -1.680 1.00 65.75 305 VAL A CA 1
ATOM 2477 C C . VAL A 1 305 ? -34.931 6.037 -2.776 1.00 65.75 305 VAL A C 1
ATOM 2479 O O . VAL A 1 305 ? -34.247 6.307 -3.756 1.00 65.75 305 VAL A O 1
ATOM 2482 N N . LYS A 1 306 ? -35.566 4.868 -2.639 1.00 66.00 306 LYS A N 1
ATOM 2483 C CA . LYS A 1 306 ? -35.588 3.813 -3.660 1.00 66.00 306 LYS A CA 1
ATOM 2484 C C . LYS A 1 306 ? -36.403 4.231 -4.886 1.00 66.00 306 LYS A C 1
ATOM 2486 O O . LYS A 1 306 ? -35.971 3.988 -6.003 1.00 66.00 306 LYS A O 1
ATOM 2491 N N . ASP A 1 307 ? -37.522 4.917 -4.673 1.00 65.44 307 ASP A N 1
ATOM 2492 C CA . ASP A 1 307 ? -38.391 5.431 -5.737 1.00 65.44 307 ASP A CA 1
ATOM 2493 C C . ASP A 1 307 ? -37.781 6.659 -6.443 1.00 65.44 307 ASP A C 1
ATOM 2495 O O . ASP A 1 307 ? -38.094 6.945 -7.597 1.00 65.44 307 ASP A O 1
ATOM 2499 N N . ALA A 1 308 ? -36.879 7.379 -5.767 1.00 60.34 308 ALA A N 1
ATOM 2500 C CA . ALA A 1 308 ? -36.130 8.512 -6.313 1.00 60.34 308 ALA A CA 1
ATOM 2501 C C . ALA A 1 308 ? -34.712 8.150 -6.810 1.00 60.34 308 ALA A C 1
ATOM 2503 O O . ALA A 1 308 ? -33.931 9.056 -7.120 1.00 60.34 308 ALA A O 1
ATOM 2504 N N . TYR A 1 309 ? -34.363 6.860 -6.848 1.00 57.72 309 TYR A N 1
ATOM 2505 C CA . TYR A 1 309 ? -33.088 6.365 -7.369 1.00 57.72 309 TYR A CA 1
ATOM 2506 C C . TYR A 1 309 ? -33.228 6.023 -8.855 1.00 57.72 309 TYR A C 1
ATOM 2508 O O . TYR A 1 309 ? -34.096 5.237 -9.232 1.00 57.72 309 TYR A O 1
ATOM 2516 N N . ASP A 1 310 ? -32.373 6.608 -9.693 1.00 57.19 310 ASP A N 1
ATOM 2517 C CA . ASP A 1 310 ? -32.351 6.337 -11.131 1.00 57.19 310 ASP A CA 1
ATOM 2518 C C . ASP A 1 310 ? -31.197 5.369 -11.454 1.00 57.19 310 ASP A C 1
ATOM 2520 O O . ASP A 1 310 ? -30.021 5.711 -11.300 1.00 57.19 310 ASP A O 1
ATOM 2524 N N . GLU A 1 311 ? -31.519 4.146 -11.895 1.00 54.31 311 GLU A N 1
ATOM 2525 C CA . GLU A 1 311 ? -30.553 3.049 -12.123 1.00 54.31 311 GLU A CA 1
ATOM 2526 C C . GLU A 1 311 ? -29.497 3.357 -13.203 1.00 54.31 311 GLU A C 1
ATOM 2528 O O . GLU A 1 311 ? -28.504 2.640 -13.316 1.00 54.31 311 GLU A O 1
ATOM 2533 N N . LYS A 1 312 ? -29.693 4.406 -14.011 1.00 50.59 312 LYS A N 1
ATOM 2534 C CA . LYS A 1 312 ? -28.805 4.750 -15.136 1.00 50.59 312 LYS A CA 1
ATOM 2535 C C . LYS A 1 312 ? -27.704 5.757 -14.797 1.00 50.59 312 LYS A C 1
ATOM 2537 O O . LYS A 1 312 ? -26.696 5.773 -15.495 1.00 50.59 312 LYS A O 1
ATOM 2542 N N . GLU A 1 313 ? -27.876 6.566 -13.753 1.00 50.41 313 GLU A N 1
ATOM 2543 C CA . GLU A 1 313 ? -26.933 7.637 -13.366 1.00 50.41 313 GLU A CA 1
ATOM 2544 C C . GLU A 1 313 ? -26.256 7.381 -12.006 1.00 50.41 313 GLU A C 1
ATOM 2546 O O . GLU A 1 313 ? -25.372 8.138 -11.614 1.00 50.41 313 GLU A O 1
ATOM 2551 N N . ASP A 1 314 ? -26.667 6.336 -11.270 1.00 52.88 314 ASP A N 1
ATOM 2552 C CA . ASP A 1 314 ? -26.228 6.052 -9.889 1.00 52.88 314 ASP A CA 1
ATOM 2553 C C . ASP A 1 314 ? -26.321 7.292 -8.971 1.00 52.88 314 ASP A C 1
ATOM 2555 O O . ASP A 1 314 ? -25.488 7.541 -8.097 1.00 52.88 314 ASP A O 1
ATOM 2559 N N . ASN A 1 315 ? -27.351 8.113 -9.199 1.00 52.62 315 ASN A N 1
ATOM 2560 C CA . ASN A 1 315 ? -27.551 9.394 -8.534 1.00 52.62 315 ASN A CA 1
ATOM 2561 C C . ASN A 1 315 ? -28.992 9.521 -8.026 1.00 52.62 315 ASN A C 1
ATOM 2563 O O . ASN A 1 315 ? -29.932 8.957 -8.585 1.00 52.62 315 ASN A O 1
ATOM 2567 N N . VAL A 1 316 ? -29.166 10.252 -6.926 1.00 55.09 316 VAL A N 1
ATOM 2568 C CA . VAL A 1 316 ? -30.453 10.377 -6.230 1.00 55.09 316 VAL A CA 1
ATOM 2569 C C . VAL A 1 316 ? -30.950 11.805 -6.366 1.00 55.09 316 VAL A C 1
ATOM 2571 O O . VAL A 1 316 ? -30.389 12.713 -5.742 1.00 55.09 316 VAL A O 1
ATOM 2574 N N . ASP A 1 317 ? -32.046 11.985 -7.101 1.00 59.44 317 ASP A N 1
ATOM 2575 C CA . ASP A 1 317 ? -32.674 13.283 -7.355 1.00 59.44 317 ASP A CA 1
ATOM 2576 C C . ASP A 1 317 ? -33.115 13.963 -6.045 1.00 59.44 317 ASP A C 1
ATOM 2578 O O . ASP A 1 317 ? -34.144 13.641 -5.445 1.00 59.44 317 ASP A O 1
ATOM 2582 N N . ASP A 1 318 ? -32.346 14.956 -5.590 1.00 57.78 318 ASP A N 1
ATOM 2583 C CA . ASP A 1 318 ? -32.633 15.723 -4.369 1.00 57.78 318 ASP A CA 1
ATOM 2584 C C . ASP A 1 318 ? -33.978 16.467 -4.423 1.00 57.78 318 ASP A C 1
ATOM 2586 O O . ASP A 1 318 ? -34.608 16.690 -3.386 1.00 57.78 318 ASP A O 1
ATOM 2590 N N . ALA A 1 319 ? -34.439 16.830 -5.623 1.00 58.66 319 ALA A N 1
ATOM 2591 C CA . ALA A 1 319 ? -35.717 17.504 -5.831 1.00 58.66 319 ALA A CA 1
ATOM 2592 C C . ALA A 1 319 ? -36.916 16.552 -5.662 1.00 58.66 319 ALA A C 1
ATOM 2594 O O . A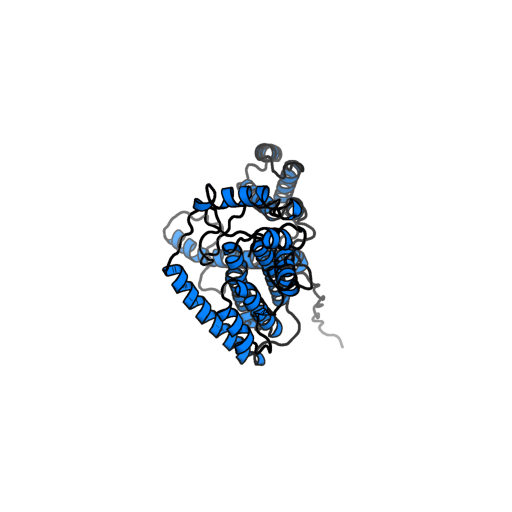LA A 1 319 ? -37.877 16.909 -4.977 1.00 58.66 319 ALA A O 1
ATOM 2595 N N . LYS A 1 320 ? -36.834 15.326 -6.202 1.00 60.91 320 LYS A N 1
ATOM 2596 C CA . LYS A 1 320 ? -37.886 14.302 -6.065 1.00 60.91 320 LYS A CA 1
ATOM 2597 C C . LYS A 1 320 ? -37.973 13.763 -4.644 1.00 60.91 320 LYS A C 1
ATOM 2599 O O . LYS A 1 320 ? -39.071 13.625 -4.116 1.00 60.91 320 LYS A O 1
ATOM 2604 N N . VAL A 1 321 ? -36.832 13.556 -3.978 1.00 60.09 321 VAL A N 1
ATOM 2605 C CA . VAL A 1 321 ? -36.812 13.153 -2.563 1.00 60.09 321 VAL A CA 1
ATOM 2606 C C . VAL A 1 321 ? -37.509 14.197 -1.691 1.00 60.09 321 VAL A C 1
ATOM 2608 O O . VAL A 1 321 ? -38.299 13.841 -0.825 1.00 60.09 321 VAL A O 1
ATOM 2611 N N . ARG A 1 322 ? -37.279 15.496 -1.930 1.00 59.78 322 ARG A N 1
ATOM 2612 C CA . ARG A 1 322 ? -37.980 16.556 -1.189 1.00 59.78 322 ARG A CA 1
ATOM 2613 C C . ARG A 1 322 ? -39.478 16.584 -1.484 1.00 59.78 322 ARG A C 1
ATOM 2615 O O . ARG A 1 322 ? -40.235 16.754 -0.541 1.00 59.78 322 ARG A O 1
ATOM 2622 N N . GLN A 1 323 ? -39.910 16.393 -2.731 1.00 63.19 323 GLN A N 1
ATOM 2623 C CA . GLN A 1 323 ? -41.337 16.357 -3.084 1.00 63.19 323 GLN A CA 1
ATOM 2624 C C . GLN A 1 323 ? -42.067 15.158 -2.458 1.00 63.19 323 GLN A C 1
ATOM 2626 O O . GLN A 1 323 ? -43.090 15.345 -1.807 1.00 63.19 323 GLN A O 1
ATOM 2631 N N . LEU A 1 324 ? -41.494 13.956 -2.538 1.00 62.19 324 LEU A N 1
ATOM 2632 C CA . LEU A 1 324 ? -42.074 12.743 -1.948 1.00 62.19 324 LEU A CA 1
ATOM 2633 C C . LEU A 1 324 ? -42.084 12.775 -0.405 1.00 62.19 324 LEU A C 1
ATOM 2635 O O . LEU A 1 324 ? -42.947 12.179 0.235 1.00 62.19 324 LEU A O 1
ATOM 2639 N N . LEU A 1 325 ? -41.164 13.516 0.224 1.00 60.59 325 LEU A N 1
ATOM 2640 C CA . LEU A 1 325 ? -41.198 13.785 1.669 1.00 60.59 325 LEU A CA 1
ATOM 2641 C C . LEU A 1 325 ? -42.287 14.787 2.079 1.00 60.59 325 LEU A C 1
ATOM 2643 O O . LEU A 1 325 ? -42.772 14.712 3.211 1.00 60.59 325 LEU A O 1
ATOM 2647 N N . VAL A 1 326 ? -42.651 15.722 1.189 1.00 62.03 326 VAL A N 1
ATOM 2648 C CA . VAL A 1 326 ? -43.788 16.640 1.381 1.00 62.03 326 VAL A CA 1
ATOM 2649 C C . VAL A 1 326 ? -45.095 15.852 1.297 1.00 62.03 326 VAL A C 1
ATOM 2651 O O . VAL A 1 326 ? -45.938 16.003 2.177 1.00 62.03 326 VAL A O 1
ATOM 2654 N N . GLU A 1 327 ? -45.241 14.983 0.291 1.00 60.88 327 GLU A N 1
ATOM 2655 C CA . GLU A 1 327 ? -46.444 14.156 0.091 1.00 60.88 327 GLU A CA 1
ATOM 2656 C C . GLU A 1 327 ? -46.666 13.150 1.227 1.00 60.88 327 GLU A C 1
ATOM 2658 O O . GLU A 1 327 ? -47.794 12.973 1.680 1.00 60.88 327 GLU A O 1
ATOM 2663 N N . ASN A 1 328 ? -45.594 12.562 1.765 1.00 59.81 328 ASN A N 1
ATOM 2664 C CA . ASN A 1 328 ? -45.672 11.613 2.879 1.00 59.81 328 ASN A CA 1
ATOM 2665 C C . ASN A 1 328 ? -45.756 12.276 4.274 1.00 59.81 328 ASN A C 1
ATOM 2667 O O . ASN A 1 328 ? -45.666 11.585 5.289 1.00 59.81 328 ASN A O 1
ATOM 2671 N N . GLY A 1 329 ? -45.895 13.608 4.365 1.00 55.09 329 GLY A N 1
ATOM 2672 C CA . GLY A 1 329 ? -46.120 14.326 5.632 1.00 55.09 329 GLY A CA 1
ATOM 2673 C C . GLY A 1 329 ? -44.944 14.323 6.625 1.00 55.09 329 GLY A C 1
ATOM 2674 O O . GLY A 1 329 ? -45.102 14.725 7.778 1.00 55.09 329 GLY A O 1
ATOM 2675 N N . LEU A 1 330 ? -43.749 13.906 6.194 1.00 57.53 330 LEU A N 1
ATOM 2676 C CA . LEU A 1 330 ? -42.568 13.673 7.044 1.00 57.53 330 LEU A CA 1
ATOM 2677 C C . LEU A 1 330 ? -41.619 14.881 7.156 1.00 57.53 330 LEU A C 1
ATOM 2679 O O . LEU A 1 330 ? -40.557 14.790 7.770 1.00 57.53 330 LEU A O 1
ATOM 2683 N N . ILE A 1 331 ? -42.003 16.040 6.613 1.00 50.19 331 ILE A N 1
ATOM 2684 C CA . ILE A 1 331 ? -41.194 17.271 6.655 1.00 50.19 331 ILE A CA 1
ATOM 2685 C C . ILE A 1 331 ? -41.018 17.851 8.064 1.00 50.19 331 ILE A C 1
ATOM 2687 O O . ILE A 1 331 ? -40.022 18.524 8.335 1.00 50.19 331 ILE A O 1
ATOM 2691 N N . ASN A 1 332 ? -41.963 17.594 8.971 1.00 50.00 332 ASN A N 1
ATOM 2692 C CA . ASN A 1 332 ? -41.946 18.185 10.311 1.00 50.00 332 ASN A CA 1
ATOM 2693 C C . ASN A 1 332 ? -40.948 17.509 11.261 1.00 50.00 332 ASN A C 1
ATOM 2695 O O . ASN A 1 332 ? -40.661 18.045 12.334 1.00 50.00 332 ASN A O 1
ATOM 2699 N N . ASP A 1 333 ? -40.383 16.365 10.873 1.00 54.78 333 ASP A N 1
ATOM 2700 C CA . ASP A 1 333 ? -39.427 15.649 11.700 1.00 54.78 333 ASP A CA 1
ATOM 2701 C C . ASP A 1 333 ? -37.990 16.011 11.289 1.00 54.78 333 ASP A C 1
ATOM 2703 O O . ASP A 1 333 ? -37.451 15.561 10.273 1.00 54.78 333 ASP A O 1
ATOM 2707 N N . LYS A 1 334 ? -37.329 16.839 12.112 1.00 59.53 334 LYS A N 1
ATOM 2708 C CA . LYS A 1 334 ? -35.949 17.338 11.895 1.00 59.53 334 LYS A CA 1
ATOM 2709 C C . LYS A 1 334 ? -34.900 16.222 11.736 1.00 59.53 334 LYS A C 1
ATOM 2711 O O . LYS A 1 334 ? -33.740 16.508 11.449 1.00 59.53 334 LYS A O 1
ATOM 2716 N N . ARG A 1 335 ? -35.286 14.962 11.955 1.00 61.28 335 ARG A N 1
ATOM 2717 C CA . ARG A 1 335 ? -34.460 13.750 11.887 1.00 61.28 335 ARG A CA 1
ATOM 2718 C C . ARG A 1 335 ? -34.391 13.134 10.487 1.00 61.28 335 ARG A C 1
ATOM 2720 O O . ARG A 1 335 ? -33.425 12.431 10.196 1.00 61.28 335 ARG A O 1
ATOM 2727 N N . VAL A 1 336 ? -35.360 13.420 9.617 1.00 61.00 336 VAL A N 1
ATOM 2728 C CA . VAL A 1 336 ? -35.497 12.764 8.304 1.00 61.00 336 VAL A CA 1
ATOM 2729 C C . VAL A 1 336 ? -34.470 13.286 7.296 1.00 61.00 336 VAL A C 1
ATOM 2731 O O . VAL A 1 336 ? -33.802 12.499 6.629 1.00 61.00 336 VAL A O 1
ATOM 2734 N N . MET A 1 337 ? -34.244 14.602 7.248 1.00 61.53 337 MET A N 1
ATOM 2735 C CA . MET A 1 337 ? -33.244 15.207 6.354 1.00 61.53 337 MET A CA 1
ATOM 2736 C C . MET A 1 337 ? -31.798 14.764 6.671 1.00 61.53 337 MET A C 1
ATOM 2738 O O . MET A 1 337 ? -31.095 14.348 5.746 1.00 61.53 337 MET A O 1
ATOM 2742 N N . PRO A 1 338 ? -31.342 14.754 7.944 1.00 69.88 338 PRO A N 1
ATOM 2743 C CA . PRO A 1 338 ? -30.041 14.185 8.304 1.00 69.88 338 PRO A CA 1
ATOM 2744 C C . PRO A 1 338 ? -29.927 12.685 8.008 1.00 69.88 338 PRO A C 1
ATOM 2746 O O . PRO A 1 338 ? -28.862 12.224 7.601 1.00 69.88 338 PRO A O 1
ATOM 2749 N N . PHE A 1 339 ? -31.010 11.917 8.187 1.00 67.06 339 PHE A N 1
ATOM 2750 C CA . PHE A 1 339 ? -31.028 10.484 7.888 1.00 67.06 339 PHE A CA 1
ATOM 2751 C C . PHE A 1 339 ? -30.837 10.219 6.393 1.00 67.06 339 PHE A C 1
ATOM 2753 O O . PHE A 1 339 ? -30.010 9.392 6.026 1.00 67.06 339 PHE A O 1
ATOM 2760 N N . ILE A 1 340 ? -31.520 10.972 5.531 1.00 66.88 340 ILE A N 1
ATOM 2761 C CA . ILE A 1 340 ? -31.398 10.846 4.075 1.00 66.88 340 ILE A CA 1
ATOM 2762 C C . ILE A 1 340 ? -30.019 11.287 3.594 1.00 66.88 340 ILE A C 1
ATOM 2764 O O . ILE A 1 340 ? -29.427 10.610 2.762 1.00 66.88 340 ILE A O 1
ATOM 2768 N N . GLN A 1 341 ? -29.450 12.359 4.148 1.00 67.00 341 GLN A N 1
ATOM 2769 C CA . GLN A 1 341 ? -28.074 12.757 3.832 1.00 67.00 341 GLN A CA 1
ATOM 2770 C C . GLN A 1 341 ? -27.053 11.693 4.262 1.00 67.00 341 GLN A C 1
ATOM 2772 O O . GLN A 1 341 ? -26.138 11.365 3.505 1.00 67.00 341 GLN A O 1
ATOM 2777 N N . ALA A 1 342 ? -27.220 11.105 5.450 1.00 67.06 342 ALA A N 1
ATOM 2778 C CA . ALA A 1 342 ? -26.380 10.002 5.910 1.00 67.06 342 ALA A CA 1
ATOM 2779 C C . ALA A 1 342 ? -26.568 8.735 5.056 1.00 67.06 342 ALA A C 1
ATOM 2781 O O . ALA A 1 342 ? -25.602 8.014 4.801 1.00 67.06 342 ALA A O 1
ATOM 2782 N N . PHE A 1 343 ? -27.790 8.480 4.588 1.00 66.38 343 PHE A N 1
ATOM 2783 C CA . PHE A 1 343 ? -28.117 7.367 3.705 1.00 66.38 343 PHE A CA 1
ATOM 2784 C C . PHE A 1 343 ? -27.520 7.569 2.307 1.00 66.38 343 PHE A C 1
ATOM 2786 O O . PHE A 1 343 ? -26.870 6.663 1.804 1.00 66.38 343 PHE A O 1
ATOM 2793 N N . LYS A 1 344 ? -27.594 8.779 1.737 1.00 64.69 344 LYS A N 1
ATOM 2794 C CA . LYS A 1 344 ? -26.921 9.166 0.483 1.00 64.69 344 LYS A CA 1
ATOM 2795 C C . LYS A 1 344 ? -25.408 9.010 0.563 1.00 64.69 344 LYS A C 1
ATOM 2797 O O . LYS A 1 344 ? -24.807 8.400 -0.315 1.00 64.69 344 LYS A O 1
ATOM 2802 N N . LYS A 1 345 ? -24.793 9.471 1.656 1.00 66.12 345 LYS A N 1
ATOM 2803 C CA . LYS A 1 345 ? -23.355 9.279 1.889 1.00 66.12 345 LYS A CA 1
ATOM 2804 C C . LYS A 1 345 ? -22.975 7.797 1.970 1.00 66.12 345 LYS A C 1
ATOM 2806 O O . LYS A 1 345 ? -21.900 7.424 1.521 1.00 66.12 345 LYS A O 1
ATOM 2811 N N . ARG A 1 346 ? -23.847 6.949 2.527 1.00 60.91 346 ARG A N 1
ATOM 2812 C CA . ARG A 1 346 ? -23.644 5.493 2.559 1.00 60.91 346 ARG A CA 1
ATOM 2813 C C . ARG A 1 346 ? -23.882 4.830 1.204 1.00 60.91 346 ARG A C 1
ATOM 2815 O O . ARG A 1 346 ? -23.108 3.951 0.856 1.00 60.91 346 ARG A O 1
ATOM 2822 N N . MET A 1 347 ? -24.879 5.255 0.431 1.00 59.28 347 MET A N 1
ATOM 2823 C CA . MET A 1 347 ? -25.091 4.765 -0.937 1.00 59.28 347 MET A CA 1
ATOM 2824 C C . MET A 1 347 ? -23.874 5.053 -1.816 1.00 59.28 347 MET A C 1
ATOM 2826 O O . MET A 1 347 ? -23.373 4.142 -2.461 1.00 59.28 347 MET A O 1
ATOM 2830 N N . ALA A 1 348 ? -23.322 6.266 -1.728 1.00 59.75 348 ALA A N 1
ATOM 2831 C CA . ALA A 1 348 ? -22.104 6.639 -2.445 1.00 59.75 348 ALA A CA 1
ATOM 2832 C C . ALA A 1 348 ? -20.853 5.844 -2.008 1.00 59.75 348 ALA A C 1
ATOM 2834 O O . ALA A 1 348 ? -19.890 5.764 -2.759 1.00 59.75 348 ALA A O 1
ATOM 2835 N N . GLN A 1 349 ? -20.838 5.277 -0.794 1.00 56.41 349 GLN A N 1
ATOM 2836 C CA . GLN A 1 349 ? -19.696 4.514 -0.267 1.00 56.41 349 GLN A CA 1
ATOM 2837 C C . GLN A 1 349 ? -19.798 2.999 -0.489 1.00 56.41 349 GLN A C 1
ATOM 2839 O O . GLN A 1 349 ? -18.773 2.355 -0.675 1.00 56.41 349 GLN A O 1
ATOM 2844 N N . TYR A 1 350 ? -21.001 2.421 -0.428 1.00 55.22 350 TYR A N 1
ATOM 2845 C CA . TYR A 1 350 ? -21.213 0.963 -0.429 1.00 55.22 350 TYR A CA 1
ATOM 2846 C C . TYR A 1 350 ? -21.993 0.455 -1.656 1.00 55.22 350 TYR A C 1
ATOM 2848 O O . TYR A 1 350 ? -22.254 -0.747 -1.765 1.00 55.22 350 TYR A O 1
ATOM 2856 N N . GLY A 1 351 ? -22.376 1.361 -2.562 1.00 49.00 351 GLY A N 1
ATOM 2857 C CA . GLY A 1 351 ? -23.240 1.087 -3.705 1.00 49.00 351 GLY A CA 1
ATOM 2858 C C . GLY A 1 351 ? -24.720 0.998 -3.318 1.00 49.00 351 GLY A C 1
ATOM 2859 O O . GLY A 1 351 ? -25.083 0.580 -2.211 1.00 49.00 351 GLY A O 1
ATOM 2860 N N . ALA A 1 352 ? -25.595 1.379 -4.249 1.00 47.72 352 ALA A N 1
ATOM 2861 C CA . ALA A 1 352 ? -27.042 1.412 -4.049 1.00 47.72 352 ALA A CA 1
ATOM 2862 C C . ALA A 1 352 ? -27.621 0.047 -3.631 1.00 47.72 352 ALA A C 1
ATOM 2864 O O . ALA A 1 352 ? -28.381 -0.038 -2.666 1.00 47.72 352 ALA A O 1
ATOM 2865 N N . GLN A 1 353 ? -27.198 -1.048 -4.273 1.00 46.19 353 GLN A N 1
ATOM 2866 C CA . GLN A 1 353 ? -27.731 -2.389 -3.989 1.00 46.19 353 GLN A CA 1
ATOM 2867 C C . GLN A 1 353 ? -27.482 -2.846 -2.540 1.00 46.19 353 GLN A C 1
ATOM 2869 O O . GLN A 1 353 ? -28.396 -3.356 -1.888 1.00 46.19 353 GLN A O 1
ATOM 2874 N N . THR A 1 354 ? -26.290 -2.592 -1.992 1.00 51.59 354 THR A N 1
ATOM 2875 C CA . THR A 1 354 ? -25.937 -2.951 -0.605 1.00 51.59 354 THR A CA 1
ATOM 2876 C C . THR A 1 354 ? -26.652 -2.065 0.418 1.00 51.59 354 THR A C 1
ATOM 2878 O O . THR A 1 354 ? -27.000 -2.518 1.510 1.00 51.59 354 THR A O 1
ATOM 2881 N N . ALA A 1 355 ? -26.892 -0.797 0.075 1.00 50.81 355 ALA A N 1
ATOM 2882 C CA . ALA A 1 355 ? -27.581 0.152 0.943 1.00 50.81 355 ALA A CA 1
ATOM 2883 C C . ALA A 1 355 ? -29.088 -0.138 1.059 1.00 50.81 355 ALA A C 1
ATOM 2885 O O . ALA A 1 355 ? -29.654 0.018 2.145 1.00 50.81 355 ALA A O 1
ATOM 2886 N N . PHE A 1 356 ? -29.721 -0.595 -0.029 1.00 52.31 356 PHE A N 1
ATOM 2887 C CA . PHE A 1 356 ? -31.141 -0.953 -0.060 1.00 52.31 356 PHE A CA 1
ATOM 2888 C C . PHE A 1 356 ? -31.427 -2.356 0.514 1.00 52.31 356 PHE A C 1
ATOM 2890 O O . PHE A 1 356 ? -32.442 -2.538 1.183 1.00 52.31 356 PHE A O 1
ATOM 2897 N N . GLN A 1 357 ? -30.534 -3.342 0.347 1.00 49.25 357 GLN A N 1
ATOM 2898 C CA . GLN A 1 357 ? -30.709 -4.724 0.847 1.00 49.25 357 GLN A CA 1
ATOM 2899 C C . GLN A 1 357 ? -30.258 -4.926 2.306 1.00 49.25 357 GLN A C 1
ATOM 2901 O O . GLN A 1 357 ? -29.678 -5.947 2.688 1.00 49.25 357 GLN A O 1
ATOM 2906 N N . ARG A 1 358 ? -30.549 -3.958 3.178 1.00 49.72 358 ARG A N 1
ATOM 2907 C CA . ARG A 1 358 ? -30.086 -3.974 4.576 1.00 49.72 358 ARG A CA 1
ATOM 2908 C C . ARG A 1 358 ? -30.755 -5.040 5.465 1.00 49.72 358 ARG A C 1
ATOM 2910 O O . ARG A 1 358 ? -30.372 -5.170 6.625 1.00 49.72 358 ARG A O 1
ATOM 2917 N N . GLY A 1 359 ? -31.724 -5.795 4.942 1.00 36.88 359 GLY A N 1
ATOM 2918 C CA . GLY A 1 359 ? -32.433 -6.861 5.661 1.00 36.88 359 GLY A CA 1
ATOM 2919 C C . GLY A 1 359 ? -31.659 -8.181 5.787 1.00 36.88 359 GLY A C 1
ATOM 2920 O O . GLY A 1 359 ? -31.804 -8.873 6.794 1.00 36.88 359 GLY A O 1
ATOM 2921 N N . GLU A 1 360 ? -30.803 -8.530 4.822 1.00 33.66 360 GLU A N 1
ATOM 2922 C CA . GLU A 1 360 ? -30.205 -9.880 4.758 1.00 33.66 360 GLU A CA 1
ATOM 2923 C C . GLU A 1 360 ? -28.710 -9.925 5.095 1.00 33.66 360 GLU A C 1
ATOM 2925 O O . GLU A 1 360 ? -28.235 -10.930 5.615 1.00 33.66 360 GLU A O 1
ATOM 2930 N N . ARG A 1 361 ? -27.966 -8.832 4.883 1.00 37.72 361 ARG A N 1
ATOM 2931 C CA . ARG A 1 361 ? -26.501 -8.787 5.083 1.00 37.72 361 ARG A CA 1
ATOM 2932 C C . ARG A 1 361 ? -26.049 -7.769 6.129 1.00 37.72 361 ARG A C 1
ATOM 2934 O O . ARG A 1 361 ? -24.939 -7.246 6.057 1.00 37.72 361 ARG A O 1
ATOM 2941 N N . HIS A 1 362 ? -26.899 -7.439 7.103 1.00 39.84 362 HIS A N 1
ATOM 2942 C CA . HIS A 1 362 ? -26.464 -6.564 8.188 1.00 39.84 362 HIS A CA 1
ATOM 2943 C C . HIS A 1 362 ? -25.581 -7.357 9.164 1.00 39.84 362 HIS A C 1
ATOM 2945 O O . HIS A 1 362 ? -26.029 -8.376 9.693 1.00 39.84 362 HIS A O 1
ATOM 2951 N N . PRO A 1 363 ? -24.378 -6.875 9.515 1.00 36.34 363 PRO A N 1
ATOM 2952 C CA . PRO A 1 363 ? -23.523 -7.554 10.487 1.00 36.34 363 PRO A CA 1
ATOM 2953 C C . PRO A 1 363 ? -24.147 -7.775 11.872 1.00 36.34 363 PRO A C 1
ATOM 2955 O O . PRO A 1 363 ? -23.736 -8.678 12.590 1.00 36.34 363 PRO A O 1
ATOM 2958 N N . ALA A 1 364 ? -25.178 -7.008 12.239 1.00 33.00 364 ALA A N 1
ATOM 2959 C CA . ALA A 1 364 ? -25.924 -7.217 13.478 1.00 33.00 364 ALA A CA 1
ATOM 2960 C C . ALA A 1 364 ? -26.691 -8.556 13.505 1.00 33.00 364 ALA A C 1
ATOM 2962 O O . ALA A 1 364 ? -26.974 -9.064 14.584 1.00 33.00 364 ALA A O 1
ATOM 2963 N N . ARG A 1 365 ? -27.009 -9.140 12.337 1.00 28.27 365 ARG A N 1
ATOM 2964 C CA . ARG A 1 365 ? -27.640 -10.465 12.221 1.00 28.27 365 ARG A CA 1
ATOM 2965 C C . ARG A 1 365 ? -26.623 -11.609 12.241 1.00 28.27 365 ARG A C 1
ATOM 2967 O O . ARG A 1 365 ? -26.944 -12.671 12.750 1.00 28.27 365 ARG A O 1
ATOM 2974 N N . VAL A 1 366 ? -25.402 -11.387 11.746 1.00 30.41 366 VAL A N 1
ATOM 2975 C CA . VAL A 1 366 ? -24.344 -12.419 11.677 1.00 30.41 366 VAL A CA 1
ATOM 2976 C C . VAL A 1 366 ? -23.726 -12.704 13.054 1.00 30.41 366 VAL A C 1
ATOM 2978 O O . VAL A 1 366 ? -23.314 -13.825 13.324 1.00 30.41 366 VAL A O 1
ATOM 2981 N N . VAL A 1 367 ? -23.715 -11.718 13.959 1.00 28.33 367 VAL A N 1
ATOM 2982 C CA . VAL A 1 367 ? -23.221 -11.892 15.343 1.00 28.33 367 VAL A CA 1
ATOM 2983 C C . VAL A 1 367 ? -24.190 -12.712 16.216 1.00 28.33 367 VAL A C 1
ATOM 2985 O O . VAL A 1 367 ? -23.805 -13.196 17.277 1.00 28.33 367 VAL A O 1
ATOM 2988 N N . ALA A 1 368 ? -25.428 -12.937 15.769 1.00 25.94 368 ALA A N 1
ATOM 2989 C CA . ALA A 1 368 ? -26.363 -13.837 16.436 1.00 25.94 368 ALA A CA 1
ATOM 2990 C C . ALA A 1 368 ? -26.125 -15.294 15.990 1.00 25.94 368 ALA A C 1
ATOM 2992 O O . ALA A 1 368 ? -26.925 -15.869 15.256 1.00 25.94 368 ALA A O 1
ATOM 2993 N N . LEU A 1 369 ? -25.014 -15.896 16.426 1.00 22.88 369 LEU A N 1
ATOM 2994 C CA . LEU A 1 369 ? -24.917 -17.359 16.498 1.00 22.88 369 LEU A CA 1
ATOM 2995 C C . LEU A 1 369 ? -25.869 -17.873 17.596 1.00 22.88 369 LEU A C 1
ATOM 2997 O O . LEU A 1 369 ? -26.170 -17.128 18.535 1.00 22.88 369 LEU A O 1
ATOM 3001 N N . PRO A 1 370 ? -26.421 -19.090 17.440 1.00 24.36 370 PRO A N 1
ATOM 3002 C CA . PRO A 1 370 ? -27.653 -19.495 18.099 1.00 24.36 370 PRO A CA 1
ATOM 3003 C C . PRO A 1 370 ? -27.463 -19.500 19.612 1.00 24.36 370 PRO A C 1
ATOM 3005 O O . PRO A 1 370 ? -26.542 -20.127 20.130 1.00 24.36 370 PRO A O 1
ATOM 3008 N N . GLN A 1 371 ? -28.350 -18.799 20.320 1.00 25.83 371 GLN A N 1
ATOM 3009 C CA . GLN A 1 371 ? -28.543 -19.045 21.740 1.00 25.83 371 GLN A CA 1
ATOM 3010 C C . GLN A 1 371 ? -28.970 -20.507 21.879 1.00 25.83 371 GLN A C 1
ATOM 3012 O O . GLN A 1 371 ? -30.116 -20.848 21.588 1.00 25.83 371 GLN A O 1
ATOM 3017 N N . GLU A 1 372 ? -28.039 -21.370 22.291 1.00 25.31 372 GLU A N 1
ATOM 3018 C CA . GLU A 1 372 ? -28.404 -22.589 22.997 1.00 25.31 372 GLU A CA 1
ATOM 3019 C C . GLU A 1 372 ? -29.328 -22.167 24.135 1.00 25.31 372 GLU A C 1
ATOM 3021 O O . GLU A 1 372 ? -29.002 -21.318 24.971 1.00 25.31 372 GLU A O 1
ATOM 3026 N N . VAL A 1 373 ? -30.541 -22.697 24.067 1.00 27.94 373 VAL A N 1
ATOM 3027 C CA . VAL A 1 373 ? -31.603 -22.493 25.033 1.00 27.94 373 VAL A CA 1
ATOM 3028 C C . VAL A 1 373 ? -31.121 -23.102 26.345 1.00 27.94 373 VAL A C 1
ATOM 3030 O O . VAL A 1 373 ? -31.254 -24.298 26.575 1.00 27.94 373 VAL A O 1
ATOM 3033 N N . ALA A 1 374 ? -30.515 -22.281 27.199 1.00 25.62 374 ALA A N 1
ATOM 3034 C CA . ALA A 1 374 ? -30.369 -22.604 28.606 1.00 25.62 374 ALA A CA 1
ATOM 3035 C C . ALA A 1 374 ? -31.773 -22.538 29.220 1.00 25.62 374 ALA A C 1
ATOM 3037 O O . ALA A 1 374 ? -32.279 -21.460 29.545 1.00 25.62 374 ALA A O 1
ATOM 3038 N N . GLU A 1 375 ? -32.431 -23.694 29.290 1.00 25.08 375 GLU A N 1
ATOM 3039 C CA . GLU A 1 375 ? -33.670 -23.872 30.037 1.00 25.08 375 GLU A CA 1
ATOM 3040 C C . GLU A 1 375 ? -33.464 -23.408 31.491 1.00 25.08 375 GLU A C 1
ATOM 3042 O O . GLU A 1 375 ? -32.452 -23.743 32.117 1.00 25.08 375 GLU A O 1
ATOM 3047 N N . PRO A 1 376 ? -34.394 -22.628 32.064 1.00 29.05 376 PRO A N 1
ATOM 3048 C CA . PRO A 1 376 ? -34.319 -22.271 33.468 1.00 29.05 376 PRO A CA 1
ATOM 3049 C C . PRO A 1 376 ? -34.643 -23.511 34.306 1.00 29.05 376 PRO A C 1
ATOM 3051 O O . PRO A 1 376 ? -35.785 -23.968 34.325 1.00 29.05 376 PRO A O 1
ATOM 3054 N N . CYS A 1 377 ? -33.646 -24.038 35.026 1.00 25.81 377 CYS A N 1
ATOM 3055 C CA . CYS A 1 377 ? -33.858 -24.988 36.117 1.00 25.81 377 CYS A CA 1
ATOM 3056 C C . CYS A 1 377 ? -34.868 -24.392 37.106 1.00 25.81 377 CYS A C 1
ATOM 3058 O O . CYS A 1 377 ? -34.545 -23.512 37.906 1.00 25.81 377 CYS A O 1
ATOM 3060 N N . GLY A 1 378 ? -36.112 -24.856 37.004 1.00 27.64 378 GLY A N 1
ATOM 3061 C CA . GLY A 1 378 ? -37.200 -24.478 37.882 1.00 27.64 378 GLY A CA 1
ATOM 3062 C C . GLY A 1 378 ? -36.943 -24.979 39.296 1.00 27.64 378 GLY A C 1
ATOM 3063 O O . GLY A 1 378 ? -36.752 -26.171 39.531 1.00 27.64 378 GLY A O 1
ATOM 3064 N N . CYS A 1 379 ? -36.993 -24.054 40.249 1.00 29.80 379 CYS A N 1
ATOM 3065 C CA . CYS A 1 379 ? -37.238 -24.358 41.649 1.00 29.80 379 CYS A CA 1
ATOM 3066 C C . CYS A 1 379 ? -38.594 -25.071 41.778 1.00 29.80 379 CYS A C 1
ATOM 3068 O O . CYS A 1 379 ? -39.640 -24.425 41.776 1.00 29.80 379 CYS A O 1
ATOM 3070 N N . GLY A 1 380 ? -38.574 -26.398 41.890 1.00 28.50 380 GLY A N 1
ATOM 3071 C CA . GLY A 1 380 ? -39.705 -27.209 42.327 1.00 28.50 380 GLY A CA 1
ATOM 3072 C C . GLY A 1 380 ? -39.496 -27.632 43.776 1.00 28.50 380 GLY A C 1
ATOM 3073 O O . GLY A 1 380 ? -38.636 -28.460 44.064 1.00 28.50 380 GLY A O 1
ATOM 3074 N N . GLY A 1 381 ? -40.258 -27.039 44.693 1.00 27.56 381 GLY A N 1
ATOM 3075 C CA . GLY A 1 381 ? -40.365 -27.526 46.062 1.00 27.56 381 GLY A CA 1
ATOM 3076 C C . GLY A 1 381 ? -41.222 -28.795 46.149 1.00 27.56 381 GLY A C 1
ATOM 3077 O O . GLY A 1 381 ? -42.237 -28.893 45.470 1.00 27.56 381 GLY A O 1
ATOM 3078 N N . LEU A 1 382 ? -40.787 -29.702 47.032 1.00 30.31 382 LEU A N 1
ATOM 3079 C CA . LEU A 1 382 ? -41.565 -30.589 47.916 1.00 30.31 382 LEU A CA 1
ATOM 3080 C C . LEU A 1 382 ? -42.763 -31.356 47.329 1.00 30.31 382 LEU A C 1
ATOM 3082 O O . LEU A 1 382 ? -43.820 -30.758 47.194 1.00 30.31 382 LEU A O 1
ATOM 3086 N N . VAL A 1 383 ? -42.640 -32.689 47.200 1.00 31.45 383 VAL A N 1
ATOM 3087 C CA . VAL A 1 383 ? -43.509 -33.717 47.838 1.00 31.45 383 VAL A CA 1
ATOM 3088 C C . VAL A 1 383 ? -42.759 -35.065 47.824 1.00 31.45 383 VAL A C 1
ATOM 3090 O O . VAL A 1 383 ? -42.314 -35.482 46.755 1.00 31.45 383 VAL A O 1
ATOM 3093 N N . GLY A 1 384 ? -42.659 -35.754 48.970 1.00 31.77 384 GLY A N 1
ATOM 3094 C CA . GLY A 1 384 ? -42.205 -37.150 49.077 1.00 31.77 384 GLY A CA 1
ATOM 3095 C C . GLY A 1 384 ? -41.320 -37.413 50.278 1.00 31.77 384 GLY A C 1
ATOM 3096 O O . GLY A 1 384 ? -40.102 -37.553 50.046 1.00 31.77 384 GLY A O 1
#

Foldseek 3Di:
DDVQLVCVQAVVHDQDPVHPDDVVVSVVSSVVDVVCAPPADDADAPVCVVPVVVVVQVVCVVPHDPVRHHPDPDDPFNAHPDQLQFFRDSDDTDDDVVVVVVVVVVLVVVLVVLQVLLVCLVVADDDDDDLLLVLLVLLLLVLLVQLVVCVVNSNSNSNCCSLPVVLVVSVVVSCVVCVPVGHHSVSSVVSLLLSLLSCCVNCVVSSQCSVCVRVVDPDGSVPPDRDHDPDHRDVLSNLLVVVVVVVVVVVVVVVVVLVVVVVVVVVPDDDPPPPPRDDPPDPDDDDDDDDLDDDPLVVQLLVQQVVQQDPPPLDGPPVSSVVSCVVVVNPVDPVSVVSVVVLRVVCVVPNPVCSSPCNPRHSVVVVCDDPPPPDPPDPDDDDD

Sequence (384 aa):
MTDEVREYIFCNGPWPDPAPLPKEKADALKHEYEYFYPFDIPSSAKDLVPNHLTFALYNHAALLPGDKWRLRRRSRSLGRMRPVDAEDGLEDANFEEKTANANILRVHTHLGWCEDMVKDQANSRTGPRNYHDTVFKNEVNDLINITHSHYEATNYKDALKYGFYELQSARDWYREVTGDVGMHRDLVLYWIRTAALLITPIAPHFAEQVWCDILSEPKSIQHALWPTPFKPVDPTITAAGLYMRGTIKTIRDAETNLPRMLQKAAKGKKVNTDSAPFDLKKPNSVKIYVAKEFPEWQNTAVQTVKDAYDEKEDNVDDAKVRQLLVENGLINDKRVMPFIQAFKKRMAQYGAQTAFQRGERHPARVVALPQEVAEPCGCGGLVG

Organism: NCBI:txid2316362

pLDDT: mean 72.86, std 19.27, range [22.88, 94.94]

InterPro domains:
  IPR004493 Leucyl-tRNA synthetase, class Ia, archaeal/eukaryotic cytosolic [PTHR45794] (80-355)
  IPR009080 Aminoacyl-tRNA synthetase, class Ia, anticodon-binding [SSF47323] (106-229)
  IPR013155 Methionyl/Valyl/Leucyl/Isoleucyl-tRNA synthetase, anticodon-binding [PF08264] (135-255)
  IPR014729 Rossmann-like alpha/beta/alpha sandwich fold [G3DSA:3.40.50.620] (1-69)
  IPR055416 Leucine--tRNA ligase, RagD-binding domain [PF24810] (290-354)